Protein AF-A0A1E3NKL5-F1 (afdb_monomer_lite)

Foldseek 3Di:
DDDDDDDPPPLDDPPVLVVLLVVLLVVQLFDDDLDDPPDDPVNLVSLVVSLVSLLVSLVVCLVRDDLPDDDLSRLVSLLLLCADPLASGSSYDPNSNVSSVVVCVSQVVDVVSLVVSLVSLLVVLVVLVVLCVVLVPDFCADLLLAGDPPDDPPPPPCPPPNVVSNLVSLSSSCSRCVSNLSSLLCCLPRHDCNVSNSRNRRVLLSQLQHPDLSSVLSSLLSLLSNLVVCVPPHDLCPDPCQVRVCLVSLVVSLVVLLVCAVVNHPLVVNLSRNVSSLSSNLSSLVRHPPDPVVSLVSLVCCCPVGLLVRLLVCLVRLSNNLSSLVSVQVSLVSCVLSNLVVLVVLLVSLLVSLPDLCCLVRVSSLLSSLVSNLVNLVSDDLVVLLVCLVSLVVSLVNSVVSNPPDPDDRDVSSVVSSVSSNVSNVD

Radius of gyration: 25.73 Å; chains: 1; bounding box: 87×55×67 Å

pLDDT: mean 86.47, std 14.88, range [27.3, 98.19]

InterPro domains:
  IPR016024 Armadillo-type fold [SSF48371] (191-383)
  IPR018870 Tti2 family [PF10521] (87-359)

Structure (mmCIF, N/CA/C/O backbone):
data_AF-A0A1E3NKL5-F1
#
_entry.id   AF-A0A1E3NKL5-F1
#
loop_
_atom_site.group_PDB
_atom_site.id
_atom_site.type_symbol
_atom_site.label_atom_id
_atom_site.label_alt_id
_atom_site.label_comp_id
_atom_site.label_asym_id
_atom_site.label_entity_id
_atom_site.label_seq_id
_atom_site.pdbx_PDB_ins_code
_atom_site.Cartn_x
_atom_site.Cartn_y
_atom_site.Cartn_z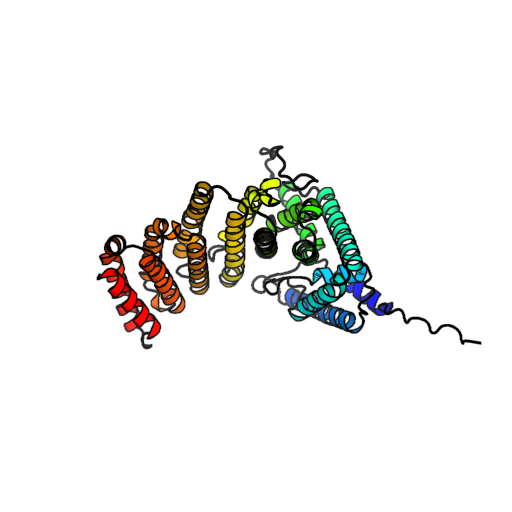
_atom_site.occupancy
_atom_site.B_iso_or_equiv
_atom_site.auth_seq_id
_atom_site.auth_comp_id
_atom_site.auth_asym_id
_atom_site.auth_atom_id
_atom_site.pdbx_PDB_model_num
ATOM 1 N N . MET A 1 1 ? -63.547 2.465 19.578 1.00 34.31 1 MET A N 1
ATOM 2 C CA . MET A 1 1 ? -62.539 1.798 20.428 1.00 34.31 1 MET A CA 1
ATOM 3 C C . MET A 1 1 ? -61.490 1.161 19.529 1.00 34.31 1 MET A C 1
ATOM 5 O O . MET A 1 1 ? -61.801 0.141 18.927 1.00 34.31 1 MET A O 1
ATOM 9 N N . PRO A 1 2 ? -60.297 1.754 19.375 1.00 32.22 2 PRO A N 1
ATOM 10 C CA . PRO A 1 2 ? -59.12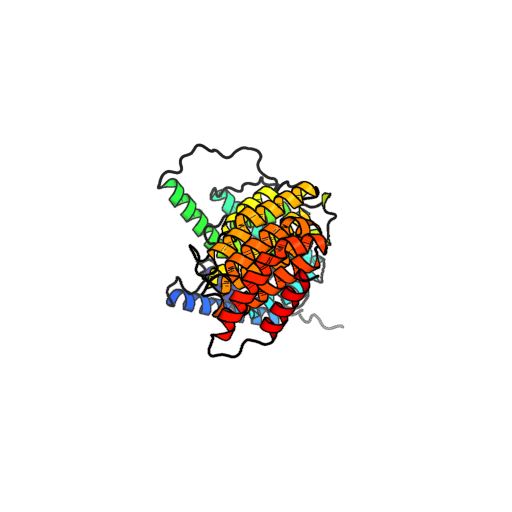6 1.044 18.881 1.00 32.22 2 PRO A CA 1
ATOM 11 C C . PRO A 1 2 ? -58.305 0.506 20.066 1.00 32.22 2 PRO A C 1
ATOM 13 O O . PRO A 1 2 ? -58.188 1.164 21.100 1.00 32.22 2 PRO A O 1
ATOM 16 N N . LEU A 1 3 ? -57.796 -0.717 19.926 1.00 34.09 3 LEU A N 1
ATOM 17 C CA . LEU A 1 3 ? -56.963 -1.403 20.917 1.00 34.09 3 LEU A CA 1
ATOM 18 C C . LEU A 1 3 ? -55.583 -0.724 21.075 1.00 34.09 3 LEU A C 1
ATOM 20 O O . LEU A 1 3 ? -55.082 -0.140 20.112 1.00 34.09 3 LEU A O 1
ATOM 24 N N . PRO A 1 4 ? -54.965 -0.800 22.269 1.00 41.44 4 PRO A N 1
ATOM 25 C CA . PRO A 1 4 ? -53.710 -0.131 22.584 1.00 41.44 4 PRO A CA 1
ATOM 26 C C . PRO A 1 4 ? -52.478 -0.936 22.138 1.00 41.44 4 PRO A C 1
ATOM 28 O O . PRO A 1 4 ? -52.438 -2.154 22.271 1.00 41.44 4 PRO A O 1
ATOM 31 N N . GLY A 1 5 ? -51.477 -0.193 21.655 1.00 43.31 5 GLY A N 1
ATOM 32 C CA . GLY A 1 5 ? -50.036 -0.473 21.686 1.00 43.31 5 GLY A CA 1
ATOM 33 C C . GLY A 1 5 ? -49.568 -1.928 21.665 1.00 43.31 5 GLY A C 1
ATOM 34 O O . GLY A 1 5 ? -49.388 -2.537 22.715 1.00 43.31 5 GLY A O 1
ATOM 35 N N . ALA A 1 6 ? -49.197 -2.415 20.480 1.00 27.30 6 ALA A N 1
ATOM 36 C CA . ALA A 1 6 ? -48.110 -3.382 20.392 1.00 27.30 6 ALA A CA 1
ATOM 37 C C . ALA A 1 6 ? -46.785 -2.615 20.589 1.00 27.30 6 ALA A C 1
ATOM 39 O O . ALA A 1 6 ? -46.582 -1.598 19.917 1.00 27.30 6 ALA A O 1
ATOM 40 N N . PRO A 1 7 ? -45.898 -3.032 21.507 1.00 33.16 7 PRO A N 1
ATOM 41 C CA . PRO A 1 7 ? -44.597 -2.404 21.641 1.00 33.16 7 PRO A CA 1
ATOM 42 C C . PRO A 1 7 ? -43.797 -2.690 20.367 1.00 33.16 7 PRO A C 1
ATOM 44 O O . PRO A 1 7 ? -43.664 -3.841 19.954 1.00 33.16 7 PRO A O 1
ATOM 47 N N . LEU A 1 8 ? -43.269 -1.635 19.745 1.00 32.16 8 LEU A N 1
ATOM 48 C CA . LEU A 1 8 ? -42.133 -1.741 18.834 1.00 32.16 8 LEU A CA 1
ATOM 49 C C . LEU A 1 8 ? -41.058 -2.544 19.573 1.00 32.16 8 LEU A C 1
ATOM 51 O O . LEU A 1 8 ? -40.498 -2.056 20.556 1.00 32.16 8 LEU A O 1
ATOM 55 N N . HIS A 1 9 ? -40.841 -3.795 19.169 1.00 33.06 9 HIS A N 1
ATOM 56 C CA . HIS A 1 9 ? -39.757 -4.606 19.701 1.00 33.06 9 HIS A CA 1
ATOM 57 C C . HIS A 1 9 ? -38.455 -3.846 19.447 1.00 33.06 9 HIS A C 1
ATOM 59 O O . HIS A 1 9 ? -38.038 -3.686 18.305 1.00 33.06 9 HIS A O 1
ATOM 65 N N . MET A 1 10 ? -37.848 -3.331 20.518 1.00 35.06 10 MET A N 1
ATOM 66 C CA . MET A 1 10 ? -36.487 -2.820 20.477 1.00 35.06 10 MET A CA 1
ATOM 67 C C . MET A 1 10 ? -35.569 -3.979 20.089 1.00 35.06 10 MET A C 1
ATOM 69 O O . MET A 1 10 ? -35.350 -4.897 20.879 1.00 35.06 10 MET A O 1
ATOM 73 N N . THR A 1 11 ? -35.026 -3.929 18.881 1.00 43.75 11 THR A N 1
ATOM 74 C CA . THR A 1 11 ? -33.899 -4.734 18.395 1.00 43.75 11 THR A CA 1
ATOM 75 C C . THR A 1 11 ? -32.608 -4.241 19.052 1.00 43.75 11 THR A C 1
ATOM 77 O O . THR A 1 11 ? -31.699 -3.702 18.433 1.00 43.75 11 THR A O 1
ATOM 80 N N . THR A 1 12 ? -32.542 -4.367 20.374 1.00 56.66 12 THR A N 1
ATOM 81 C CA . THR A 1 12 ? -31.313 -4.201 21.150 1.00 56.66 12 THR A CA 1
ATOM 82 C C . THR A 1 12 ? -30.716 -5.576 21.395 1.00 56.66 12 THR A C 1
ATOM 84 O O . THR A 1 12 ? -31.446 -6.482 21.802 1.00 56.66 12 THR A O 1
ATOM 87 N N . LEU A 1 13 ? -29.401 -5.722 21.188 1.00 64.12 13 LEU A N 1
ATOM 88 C CA . LEU A 1 13 ? -28.647 -6.864 21.715 1.00 64.12 13 LEU A CA 1
ATOM 89 C C . LEU A 1 13 ? -29.083 -7.117 23.163 1.00 64.12 13 LEU A C 1
ATOM 91 O O . LEU A 1 13 ? -29.220 -6.171 23.948 1.00 64.12 13 LEU A O 1
ATOM 95 N N . ASN A 1 14 ? -29.330 -8.376 23.512 1.00 73.38 14 ASN A N 1
ATOM 96 C CA . ASN A 1 14 ? -29.696 -8.709 24.882 1.00 73.38 14 ASN A CA 1
ATOM 97 C C . ASN A 1 14 ? -28.509 -8.433 25.833 1.00 73.38 14 ASN A C 1
ATOM 99 O O . ASN A 1 14 ? -27.366 -8.265 25.403 1.00 73.38 14 ASN A O 1
ATOM 103 N N . GLN A 1 15 ? -28.768 -8.372 27.143 1.00 72.06 15 GLN A N 1
ATOM 104 C CA . GLN A 1 15 ? -27.726 -8.046 28.127 1.00 72.06 15 GLN A CA 1
ATOM 105 C C . GLN A 1 15 ? -26.529 -9.010 28.061 1.00 72.06 15 GLN A C 1
ATOM 107 O O . GLN A 1 15 ? -25.392 -8.576 28.200 1.00 72.06 15 GLN A O 1
ATOM 112 N N . VAL A 1 16 ? -26.777 -10.291 27.772 1.00 70.31 16 VAL A N 1
ATOM 113 C CA . VAL A 1 16 ? -25.730 -11.315 27.637 1.00 70.31 16 VAL A CA 1
ATOM 114 C C . VAL A 1 16 ? -24.804 -10.996 26.461 1.00 70.31 16 VAL A C 1
ATOM 116 O O . VAL A 1 16 ? -23.589 -10.999 26.618 1.00 70.31 16 VAL A O 1
ATOM 119 N N . GLN A 1 17 ? -25.362 -10.624 25.310 1.00 75.38 17 GLN A N 1
ATOM 120 C CA . GLN A 1 17 ? -24.598 -10.226 24.127 1.00 75.38 17 GLN A CA 1
ATOM 121 C C . GLN A 1 17 ? -23.800 -8.936 24.358 1.00 75.38 17 GLN A C 1
ATOM 123 O O . GLN A 1 17 ? -22.693 -8.787 23.845 1.00 75.38 17 GLN A O 1
ATOM 128 N N . LEU A 1 18 ? -24.335 -7.997 25.144 1.00 76.44 18 LEU A N 1
ATOM 129 C CA . LEU A 1 18 ? -23.612 -6.782 25.528 1.00 76.44 18 LEU A CA 1
ATOM 130 C C . LEU A 1 18 ? -22.433 -7.081 26.465 1.00 76.44 18 LEU A C 1
ATOM 132 O O . LEU A 1 18 ? -21.376 -6.461 26.327 1.00 76.44 18 LEU A O 1
ATOM 136 N N . ASP A 1 19 ? -22.595 -8.028 27.388 1.00 81.88 19 ASP A N 1
ATOM 137 C CA . ASP A 1 19 ? -21.530 -8.462 28.295 1.00 81.88 19 ASP A CA 1
ATOM 138 C C . ASP A 1 19 ? -20.430 -9.229 27.535 1.00 81.88 19 ASP A C 1
ATOM 140 O O . ASP A 1 19 ? -19.239 -8.995 27.761 1.00 81.88 19 ASP A O 1
ATOM 144 N N . GLU A 1 20 ? -20.814 -10.081 26.578 1.00 83.94 20 GLU A N 1
ATOM 145 C CA . GLU A 1 20 ? -19.894 -10.773 25.665 1.00 83.94 20 GLU A CA 1
ATOM 146 C C . GLU A 1 20 ? -19.102 -9.791 24.795 1.00 83.94 20 GLU A C 1
ATOM 148 O O . GLU A 1 20 ? -17.875 -9.898 24.700 1.00 83.94 20 GLU A O 1
ATOM 153 N N . LEU A 1 21 ? -19.778 -8.793 24.219 1.00 86.00 21 LEU A N 1
ATOM 154 C CA . LEU A 1 21 ? -19.141 -7.729 23.445 1.00 86.00 21 LEU A CA 1
ATOM 155 C C . LEU A 1 21 ? -18.124 -6.971 24.301 1.00 86.00 21 LEU A C 1
ATOM 157 O O . LEU A 1 21 ? -16.987 -6.778 23.875 1.00 86.00 21 LEU A O 1
ATOM 161 N N . HIS A 1 22 ? -18.482 -6.605 25.533 1.00 86.62 22 HIS A N 1
ATOM 162 C CA . HIS A 1 22 ? -17.571 -5.891 26.427 1.00 86.62 22 HIS A CA 1
ATOM 163 C C . HIS A 1 22 ? -16.350 -6.733 26.839 1.00 86.62 22 HIS A C 1
ATOM 165 O O . HIS A 1 22 ? -15.235 -6.215 26.962 1.00 86.62 22 HIS A O 1
ATOM 171 N N . LEU A 1 23 ? -16.531 -8.040 27.046 1.00 88.44 23 LEU A N 1
ATOM 172 C CA . LEU A 1 23 ? -15.420 -8.950 27.312 1.00 88.44 23 LEU A CA 1
ATOM 173 C C . LEU A 1 23 ? -14.482 -9.043 26.103 1.00 88.44 23 LEU A C 1
ATOM 175 O O . LEU A 1 23 ? -13.261 -8.998 26.266 1.00 88.44 23 LEU A O 1
ATOM 179 N N . LEU A 1 24 ? -15.038 -9.146 24.896 1.00 89.62 24 LEU A N 1
ATOM 180 C CA . LEU A 1 24 ? -14.256 -9.221 23.669 1.00 89.62 24 LEU A CA 1
ATOM 181 C C . LEU A 1 24 ? -13.516 -7.907 23.383 1.00 89.62 24 LEU A C 1
ATOM 183 O O . LEU A 1 24 ? -12.347 -7.937 23.003 1.00 89.62 24 LEU A O 1
ATOM 187 N N . GLU A 1 25 ? -14.134 -6.755 23.650 1.00 88.81 25 GLU A N 1
ATOM 188 C CA . GLU A 1 25 ? -13.478 -5.449 23.538 1.00 88.81 25 GLU A CA 1
ATOM 189 C C . GLU A 1 25 ? -12.196 -5.367 24.368 1.00 88.81 25 GLU A C 1
ATOM 191 O O . GLU A 1 25 ? -11.212 -4.802 23.892 1.00 88.81 25 GLU A O 1
ATOM 196 N N . LYS A 1 26 ? -12.191 -5.955 25.572 1.00 90.38 26 LYS A N 1
ATOM 197 C CA . LYS A 1 26 ? -10.994 -6.043 26.423 1.00 90.38 26 LYS A CA 1
ATOM 198 C C . LYS A 1 26 ? -9.940 -6.979 25.843 1.00 90.38 26 LYS A C 1
ATOM 200 O O . LYS A 1 26 ? -8.760 -6.676 25.943 1.00 90.38 26 LYS A O 1
ATOM 205 N N . LYS A 1 27 ? -10.345 -8.091 25.220 1.00 92.31 27 LYS A N 1
ATOM 206 C CA . LYS A 1 27 ? -9.414 -9.026 24.560 1.00 92.31 27 LYS A CA 1
ATOM 207 C C . LYS A 1 27 ? -8.756 -8.430 23.314 1.00 92.31 27 LYS A C 1
ATOM 209 O O . LYS A 1 27 ? -7.667 -8.858 22.947 1.00 92.31 27 LYS A O 1
ATOM 214 N N . LEU A 1 28 ? -9.413 -7.470 22.662 1.00 92.62 28 LEU A N 1
ATOM 215 C CA . LEU A 1 28 ? -8.879 -6.773 21.491 1.00 92.62 28 LEU A CA 1
ATOM 216 C C . LEU A 1 28 ? -7.734 -5.801 21.839 1.00 92.62 28 LEU A C 1
ATOM 218 O O . LEU A 1 28 ? -6.898 -5.535 20.977 1.00 92.62 28 LEU A O 1
ATOM 222 N N . VAL A 1 29 ? -7.669 -5.327 23.088 1.00 92.25 29 VAL A N 1
ATOM 223 C CA . VAL A 1 29 ? -6.565 -4.522 23.638 1.00 92.25 29 VAL A CA 1
ATOM 224 C C . VAL A 1 29 ? -5.428 -5.468 24.025 1.00 92.25 29 VAL A C 1
ATOM 226 O O . VAL A 1 29 ? -5.411 -6.035 25.119 1.00 92.25 29 VAL A O 1
ATOM 229 N N . ARG A 1 30 ? -4.498 -5.704 23.097 1.00 91.88 30 ARG A N 1
ATOM 230 C CA . ARG A 1 30 ? -3.379 -6.634 23.291 1.00 91.88 30 ARG A CA 1
ATOM 231 C C . ARG A 1 30 ? -2.257 -6.398 22.290 1.00 91.88 30 ARG A C 1
ATOM 233 O O . ARG A 1 30 ? -2.424 -5.716 21.282 1.00 91.88 30 ARG A O 1
ATOM 240 N N . LYS A 1 31 ? -1.129 -7.067 22.532 1.00 89.56 31 LYS A N 1
ATOM 241 C CA . LYS A 1 31 ? -0.091 -7.236 21.517 1.00 89.56 31 LYS A CA 1
ATOM 242 C C . LYS A 1 31 ? -0.584 -8.192 20.432 1.00 89.56 31 LYS A C 1
ATOM 244 O O . LYS A 1 31 ? -0.838 -9.374 20.690 1.00 89.56 31 LYS A O 1
ATOM 249 N N . TRP A 1 32 ? -0.739 -7.640 19.239 1.00 90.19 32 TRP A N 1
ATOM 250 C CA . TRP A 1 32 ? -1.090 -8.358 18.025 1.00 90.19 32 TRP A CA 1
ATOM 251 C C . TRP A 1 32 ? 0.172 -8.708 17.244 1.00 90.19 32 TRP A C 1
ATOM 253 O O . TRP A 1 32 ? 1.093 -7.901 17.156 1.00 90.19 32 TRP A O 1
ATOM 263 N N . VAL A 1 33 ? 0.193 -9.916 16.692 1.00 88.25 33 VAL A N 1
ATOM 264 C CA . VAL A 1 33 ? 1.287 -10.446 15.883 1.00 88.25 33 VAL A CA 1
ATOM 265 C C . VAL A 1 33 ? 0.787 -10.483 14.453 1.00 88.25 33 VAL A C 1
ATOM 267 O O . VAL A 1 33 ? -0.241 -11.092 14.174 1.00 88.25 33 VAL A O 1
ATOM 270 N N . PHE A 1 34 ? 1.484 -9.792 13.560 1.00 86.62 34 PHE A N 1
ATOM 271 C CA . PHE A 1 34 ? 1.074 -9.689 12.161 1.00 86.62 34 PHE A CA 1
ATOM 272 C C . PHE A 1 34 ? 1.649 -10.805 11.289 1.00 86.62 34 PHE A C 1
ATOM 274 O O . PHE A 1 34 ? 1.212 -10.956 10.152 1.00 86.62 34 PHE A O 1
ATOM 281 N N . TRP A 1 35 ? 2.630 -11.567 11.783 1.00 81.62 35 TRP A N 1
ATOM 282 C CA . TRP A 1 35 ? 3.323 -12.559 10.971 1.00 81.62 35 TRP A CA 1
ATOM 283 C C . TRP A 1 35 ? 3.735 -13.791 11.761 1.00 81.62 35 TRP A C 1
ATOM 285 O O . TRP A 1 35 ? 4.264 -13.680 12.859 1.00 81.62 35 TRP A O 1
ATOM 295 N N . GLU A 1 36 ? 3.528 -14.962 11.170 1.00 69.62 36 GLU A N 1
ATOM 296 C CA . GLU A 1 36 ? 3.628 -16.243 11.874 1.00 69.62 36 GLU A CA 1
ATOM 297 C C . GLU A 1 36 ? 5.074 -16.711 12.114 1.00 69.62 36 GLU A C 1
ATOM 299 O O . GLU A 1 36 ? 5.328 -17.456 13.053 1.00 69.62 36 GLU A O 1
ATOM 304 N N . GLU A 1 37 ? 6.035 -16.278 11.290 1.00 64.56 37 GLU A N 1
ATOM 305 C CA . GLU A 1 37 ? 7.406 -16.824 11.297 1.00 64.56 37 GLU A CA 1
ATOM 306 C C . GLU A 1 37 ? 8.260 -16.417 12.515 1.00 64.56 37 GLU A C 1
ATOM 308 O O . GLU A 1 37 ? 9.301 -17.027 12.755 1.00 64.56 37 GLU A O 1
ATOM 313 N N . GLU A 1 38 ? 7.858 -15.399 13.280 1.00 56.31 38 GLU A N 1
ATOM 314 C CA . GLU A 1 38 ? 8.673 -14.833 14.370 1.00 56.31 38 GLU A CA 1
ATOM 315 C C . GLU A 1 38 ? 8.205 -15.228 15.780 1.00 56.31 38 GLU A C 1
ATOM 317 O O . GLU A 1 38 ? 8.933 -14.979 16.742 1.00 56.31 38 GLU A O 1
ATOM 322 N N . ASP A 1 39 ? 7.039 -15.867 15.920 1.00 61.91 39 ASP A N 1
ATOM 323 C CA . ASP A 1 39 ? 6.330 -15.925 17.199 1.00 61.91 39 ASP A CA 1
ATOM 324 C C . ASP A 1 39 ? 5.921 -17.332 17.660 1.00 61.91 39 ASP A C 1
ATOM 326 O O . ASP A 1 39 ? 5.808 -18.295 16.902 1.00 61.91 39 ASP A O 1
ATOM 330 N N . ASP A 1 40 ? 5.704 -17.438 18.971 1.00 73.44 40 ASP A N 1
ATOM 331 C CA . ASP A 1 40 ? 5.286 -18.656 19.660 1.00 73.44 40 ASP A CA 1
ATOM 332 C C . ASP A 1 40 ? 3.922 -19.138 19.124 1.00 73.44 40 ASP A C 1
ATOM 334 O O . ASP A 1 40 ? 2.928 -18.405 19.152 1.00 73.44 40 ASP A O 1
ATOM 338 N N . ILE A 1 41 ? 3.861 -20.397 18.670 1.00 80.00 41 ILE A N 1
ATOM 339 C CA . ILE A 1 41 ? 2.650 -21.074 18.164 1.00 80.00 41 ILE A CA 1
ATOM 340 C C . ILE A 1 41 ? 1.454 -20.873 19.111 1.00 80.00 41 ILE A C 1
ATOM 342 O O . ILE A 1 41 ? 0.307 -20.786 18.665 1.00 80.00 41 ILE A O 1
ATOM 346 N N . THR A 1 42 ? 1.705 -20.767 20.418 1.00 84.12 42 THR A N 1
ATOM 347 C CA . THR A 1 42 ? 0.662 -20.521 21.420 1.00 84.12 42 THR A CA 1
ATOM 348 C C . THR A 1 42 ? 0.006 -19.142 21.288 1.00 84.12 42 THR A C 1
ATOM 350 O O . THR A 1 42 ? -1.217 -19.044 21.407 1.00 84.12 42 THR A O 1
ATOM 353 N N . VAL A 1 43 ? 0.770 -18.094 20.964 1.00 85.94 43 VAL A N 1
ATOM 354 C CA . VAL A 1 43 ? 0.259 -16.729 20.754 1.00 85.94 43 VAL A CA 1
ATOM 355 C C . VAL A 1 43 ? -0.629 -16.680 19.513 1.00 85.94 43 VAL A C 1
ATOM 357 O O . VAL A 1 43 ? -1.718 -16.105 19.550 1.00 85.94 43 VAL A O 1
ATOM 360 N N . ILE A 1 44 ? -0.203 -17.339 18.434 1.00 86.25 44 ILE A N 1
ATOM 361 C CA . ILE A 1 44 ? -0.969 -17.426 17.184 1.00 86.25 44 ILE A CA 1
ATOM 362 C C . ILE A 1 44 ? -2.279 -18.193 17.412 1.00 86.25 44 ILE A C 1
ATOM 364 O O . ILE A 1 44 ? -3.344 -17.769 16.958 1.00 86.25 44 ILE A O 1
ATOM 368 N N . ALA A 1 45 ? -2.237 -19.302 18.157 1.00 89.12 45 ALA A N 1
ATOM 369 C CA . ALA A 1 45 ? -3.434 -20.064 18.508 1.00 89.12 45 ALA A CA 1
ATOM 370 C C . ALA A 1 45 ? -4.435 -19.225 19.324 1.00 89.12 45 ALA A C 1
ATOM 372 O O . ALA A 1 45 ? -5.635 -19.256 19.043 1.00 89.12 45 ALA A O 1
ATOM 373 N N . GLU A 1 46 ? -3.952 -18.435 20.286 1.00 91.44 46 GLU A N 1
ATOM 374 C CA . GLU A 1 46 ? -4.793 -17.547 21.093 1.00 91.44 46 GLU A CA 1
ATOM 375 C C . GLU A 1 46 ? -5.439 -16.433 20.250 1.00 91.44 46 GLU A C 1
ATOM 377 O O . GLU A 1 46 ? -6.641 -16.182 20.359 1.00 91.44 46 GLU A O 1
ATOM 382 N N . GLN A 1 47 ? -4.672 -15.789 19.365 1.00 92.19 47 GLN A N 1
ATOM 383 C CA . GLN A 1 47 ? -5.184 -14.762 18.450 1.00 92.19 47 GLN A CA 1
ATOM 384 C C . GLN A 1 47 ? -6.229 -15.328 17.483 1.00 92.19 47 GLN A C 1
ATOM 386 O O . GLN A 1 47 ? -7.271 -14.708 17.260 1.00 92.19 47 GLN A O 1
ATOM 391 N N . ASN A 1 48 ? -5.996 -16.537 16.968 1.00 92.00 48 ASN A N 1
ATOM 392 C CA . ASN A 1 48 ? -6.949 -17.248 16.122 1.00 92.00 48 ASN A CA 1
ATOM 393 C C . ASN A 1 48 ? -8.267 -17.545 16.844 1.00 92.00 48 ASN A C 1
ATOM 395 O O . ASN A 1 48 ? -9.333 -17.434 16.238 1.00 92.00 48 ASN A O 1
ATOM 399 N N . GLU A 1 49 ? -8.208 -17.904 18.124 1.00 93.94 49 GLU A N 1
ATOM 400 C CA . GLU A 1 49 ? -9.401 -18.140 18.935 1.00 93.94 49 GLU A CA 1
ATOM 401 C C . GLU A 1 49 ? -10.186 -16.845 19.183 1.00 93.94 49 GLU A C 1
ATOM 403 O O . GLU A 1 49 ? -11.405 -16.813 19.018 1.00 93.94 49 GLU A O 1
ATOM 408 N N . ILE A 1 50 ? -9.497 -15.740 19.479 1.00 93.81 50 ILE A N 1
ATOM 409 C CA . ILE A 1 50 ? -10.141 -14.423 19.607 1.00 93.81 50 ILE A CA 1
ATOM 410 C C . ILE A 1 50 ? -10.797 -14.013 18.291 1.00 93.81 50 ILE A C 1
ATOM 412 O O . ILE A 1 50 ? -11.945 -13.575 18.296 1.00 93.81 50 ILE A O 1
ATOM 416 N N . ARG A 1 51 ? -10.117 -14.203 17.158 1.00 94.25 51 ARG A N 1
ATOM 417 C CA . ARG A 1 51 ? -10.670 -13.898 15.835 1.00 94.25 51 ARG A CA 1
ATOM 418 C C . ARG A 1 51 ? -11.952 -14.686 15.550 1.00 94.25 51 ARG A C 1
ATOM 420 O O . ARG A 1 51 ? -12.914 -14.108 15.056 1.00 94.25 51 ARG A O 1
ATOM 427 N N . LYS A 1 52 ? -12.013 -15.970 15.918 1.00 94.50 52 LYS A N 1
ATOM 428 C CA . LYS A 1 52 ? -13.245 -16.775 15.801 1.00 94.50 52 LYS A CA 1
ATOM 429 C C . LYS A 1 52 ? -14.376 -16.244 16.686 1.00 94.50 52 LYS A C 1
ATOM 431 O O . LYS A 1 52 ? -15.528 -16.230 16.258 1.00 94.50 52 LYS A O 1
ATOM 436 N N . GLN A 1 53 ? -14.057 -15.795 17.900 1.00 93.88 53 GLN A N 1
ATOM 437 C CA . GLN A 1 53 ? -15.033 -15.165 18.797 1.00 93.88 53 GLN A CA 1
ATOM 438 C C . GLN A 1 53 ? -15.557 -13.848 18.208 1.00 93.88 53 GLN A C 1
ATOM 440 O O . GLN A 1 53 ? -16.767 -13.620 18.227 1.00 93.88 53 GLN A O 1
ATOM 445 N N . CYS A 1 54 ? -14.678 -13.027 17.619 1.00 93.62 54 CYS A N 1
ATOM 446 C CA . CYS A 1 54 ? -15.066 -11.834 16.864 1.00 93.62 54 CYS A CA 1
ATOM 447 C C . CYS A 1 54 ? -16.016 -12.187 15.717 1.00 93.62 54 CYS A C 1
ATOM 449 O O . CYS A 1 54 ? -17.091 -11.603 15.637 1.00 93.62 54 CYS A O 1
ATOM 451 N N . ASP A 1 55 ? -15.662 -13.169 14.881 1.00 94.19 55 ASP A N 1
ATOM 452 C CA . ASP A 1 55 ? -16.488 -13.591 13.744 1.00 94.19 55 ASP A CA 1
ATOM 453 C C . ASP A 1 55 ? -17.898 -14.008 14.184 1.00 94.19 55 ASP A C 1
ATOM 455 O O . ASP A 1 55 ? -18.879 -13.589 13.574 1.00 94.19 55 ASP A O 1
ATOM 459 N N . SER A 1 56 ? -18.002 -14.789 15.264 1.00 92.50 56 SER A N 1
ATOM 460 C CA . SER A 1 56 ? -19.288 -15.225 15.820 1.00 92.50 56 SER A CA 1
ATOM 461 C C . SER A 1 56 ? -20.144 -14.042 16.284 1.00 92.50 56 SER A C 1
ATOM 463 O O . SER A 1 56 ? -21.318 -13.946 15.931 1.00 92.50 56 SER A O 1
ATOM 465 N N . ILE A 1 57 ? -19.564 -13.101 17.036 1.00 90.88 57 ILE A N 1
ATOM 466 C CA . ILE A 1 57 ? -20.298 -11.929 17.538 1.00 90.88 57 ILE A CA 1
ATOM 467 C C . ILE A 1 57 ? -20.704 -11.004 16.387 1.00 90.88 57 ILE A C 1
ATOM 469 O O . ILE A 1 57 ? -21.837 -10.530 16.346 1.00 90.88 57 ILE A O 1
ATOM 473 N N . VAL A 1 58 ? -19.811 -10.771 15.425 1.00 92.19 58 VAL A N 1
ATOM 474 C CA . VAL A 1 58 ? -20.090 -9.946 14.245 1.00 92.19 58 VAL A CA 1
ATOM 475 C C . VAL A 1 58 ? -21.226 -10.551 13.403 1.00 92.19 58 VAL A C 1
ATOM 477 O O . VAL A 1 58 ? -22.084 -9.815 12.917 1.00 92.19 58 VAL A O 1
ATOM 480 N N . GLU A 1 59 ? -21.306 -11.880 13.283 1.00 92.00 59 GLU A N 1
ATOM 481 C CA . GLU A 1 59 ? -22.444 -12.560 12.646 1.00 92.00 59 GLU A CA 1
ATOM 482 C C . GLU A 1 59 ? -23.755 -12.400 13.406 1.00 92.00 59 GLU A C 1
ATOM 484 O O . GLU A 1 59 ? -24.787 -12.138 12.790 1.00 92.00 59 GLU A O 1
ATOM 489 N N . GLN A 1 60 ? -23.729 -12.559 14.730 1.00 88.19 60 GLN A N 1
ATOM 490 C CA . GLN A 1 60 ? -24.921 -12.347 15.551 1.00 88.19 60 GLN A CA 1
ATOM 491 C C . GLN A 1 60 ? -25.431 -10.914 15.400 1.00 88.19 60 GLN A C 1
ATOM 493 O O . GLN A 1 60 ? -26.630 -10.695 15.244 1.00 88.19 60 GLN A O 1
ATOM 498 N N . ILE A 1 61 ? -24.514 -9.945 15.387 1.00 86.44 61 ILE A N 1
ATOM 499 C CA . ILE A 1 61 ? -24.832 -8.543 15.136 1.00 86.44 61 ILE A CA 1
ATOM 500 C C . ILE A 1 61 ? -25.514 -8.399 13.766 1.00 86.44 61 ILE A C 1
ATOM 502 O O . ILE A 1 61 ? -26.612 -7.854 13.713 1.00 86.44 61 ILE A O 1
ATOM 506 N N . ASP A 1 62 ? -24.949 -8.940 12.679 1.00 87.69 62 ASP A N 1
ATOM 507 C CA . ASP A 1 62 ? -25.548 -8.857 11.329 1.00 87.69 62 ASP A CA 1
ATOM 508 C C . ASP A 1 62 ? -26.964 -9.441 11.243 1.00 87.69 62 ASP A C 1
ATOM 510 O O . ASP A 1 62 ? -27.793 -8.922 10.499 1.00 87.69 62 ASP A O 1
ATOM 514 N N . GLN A 1 63 ? -27.253 -10.494 12.013 1.00 84.38 63 GLN A N 1
ATOM 515 C CA . GLN A 1 63 ? -28.579 -11.119 12.064 1.00 84.38 63 GLN A CA 1
ATOM 516 C C . GLN A 1 63 ? -29.609 -10.292 12.846 1.00 84.38 63 GLN A C 1
ATOM 518 O O . GLN A 1 63 ? -30.807 -10.429 12.605 1.00 84.38 63 GLN A O 1
ATOM 523 N N . CYS A 1 64 ? -29.163 -9.458 13.788 1.00 76.00 64 CYS A N 1
ATOM 524 C CA . CYS A 1 64 ? -30.035 -8.725 14.707 1.00 76.00 64 CYS A CA 1
ATOM 525 C C . CYS A 1 64 ? -30.268 -7.256 14.329 1.00 76.00 64 CYS A C 1
ATOM 527 O O . CYS A 1 64 ? -31.096 -6.602 14.963 1.00 76.00 64 CYS A O 1
ATOM 529 N N . ILE A 1 65 ? -29.539 -6.704 13.356 1.00 72.06 65 ILE A N 1
ATOM 530 C CA . ILE A 1 65 ? -29.633 -5.274 13.042 1.00 72.06 65 ILE A CA 1
ATOM 531 C C . ILE A 1 65 ? -30.857 -4.961 12.188 1.00 72.06 65 ILE A C 1
ATOM 533 O O . ILE A 1 65 ? -3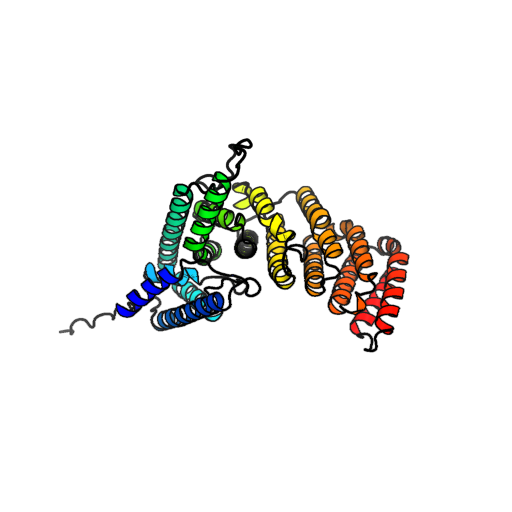0.937 -5.346 11.022 1.00 72.06 65 ILE A O 1
ATOM 537 N N . ASP A 1 66 ? -31.737 -4.130 12.744 1.00 65.38 66 ASP A N 1
ATOM 538 C CA . ASP A 1 66 ? -32.708 -3.361 11.975 1.00 65.38 66 ASP A CA 1
ATOM 539 C C . ASP A 1 66 ? -32.063 -2.091 11.403 1.00 65.38 66 ASP A C 1
ATOM 541 O O . ASP A 1 66 ? -31.311 -1.389 12.081 1.00 65.38 66 ASP A O 1
ATOM 545 N N . ASN A 1 67 ? -32.420 -1.749 10.160 1.00 60.00 67 ASN A N 1
ATOM 546 C CA . ASN A 1 67 ? -31.824 -0.652 9.379 1.00 60.00 67 ASN A CA 1
ATOM 547 C C . ASN A 1 67 ? -31.879 0.740 10.044 1.00 60.00 67 ASN A C 1
ATOM 549 O O . ASN A 1 67 ? -31.217 1.657 9.567 1.00 60.00 67 ASN A O 1
ATOM 553 N N . ASN A 1 68 ? -32.654 0.921 11.119 1.00 57.16 68 ASN A N 1
ATOM 554 C CA . ASN A 1 68 ? -32.977 2.243 11.649 1.00 57.16 68 ASN A CA 1
ATOM 555 C C . ASN A 1 68 ? -32.252 2.629 12.945 1.00 57.16 68 ASN A C 1
ATOM 557 O O . ASN A 1 68 ? -32.220 3.824 13.239 1.00 57.16 68 ASN A O 1
ATOM 561 N N . HIS A 1 69 ? -31.658 1.705 13.717 1.00 67.12 69 HIS A N 1
ATOM 562 C CA . HIS A 1 69 ? -31.043 2.031 15.017 1.00 67.12 69 HIS A CA 1
ATOM 563 C C . HIS A 1 69 ? -29.740 1.256 15.278 1.00 67.12 69 HIS A C 1
ATOM 565 O O . HIS A 1 69 ? -29.763 0.103 15.696 1.00 67.12 69 HIS A O 1
ATOM 571 N N . ALA A 1 70 ? -28.595 1.928 15.124 1.00 75.56 70 ALA A N 1
ATOM 572 C CA . ALA A 1 70 ? -27.302 1.441 15.605 1.00 75.56 70 ALA A CA 1
ATOM 573 C C . ALA A 1 70 ? -26.865 2.240 16.840 1.00 75.56 70 ALA A C 1
ATOM 575 O O . ALA A 1 70 ? -26.804 3.471 16.809 1.00 75.56 70 ALA A O 1
ATOM 576 N N . SER A 1 71 ? -26.582 1.545 17.943 1.00 86.19 71 SER A N 1
ATOM 577 C CA . SER A 1 71 ? -26.043 2.172 19.153 1.00 86.19 71 SER A CA 1
ATOM 578 C C . SER A 1 71 ? -24.571 2.552 18.965 1.00 86.19 71 SER A C 1
ATOM 580 O O . SER A 1 71 ? -23.863 1.939 18.166 1.00 86.19 71 SER A O 1
ATOM 582 N N . GLU A 1 72 ? -24.089 3.524 19.743 1.00 89.56 72 GLU A N 1
ATOM 583 C CA . GLU A 1 72 ? -22.674 3.923 19.758 1.00 89.56 72 GLU A CA 1
ATOM 584 C C . GLU A 1 72 ? -21.742 2.715 19.932 1.00 89.56 72 GLU A C 1
ATOM 586 O O . GLU A 1 72 ? -20.825 2.520 19.141 1.00 89.56 72 GLU A O 1
ATOM 591 N N . LYS A 1 73 ? -22.028 1.841 20.907 1.00 88.94 73 LYS A N 1
ATOM 592 C CA . LYS A 1 73 ? -21.224 0.637 21.174 1.00 88.94 73 LYS A CA 1
ATOM 593 C C . LYS A 1 73 ? -21.124 -0.285 19.958 1.00 88.94 73 LYS A C 1
ATOM 595 O O . LYS A 1 73 ? -20.042 -0.770 19.650 1.00 88.94 73 LYS A O 1
ATOM 600 N N . LEU A 1 74 ? -22.236 -0.505 19.254 1.00 89.69 74 LEU A N 1
ATOM 601 C CA . LEU A 1 74 ? -22.255 -1.327 18.043 1.00 89.69 74 LEU A CA 1
ATOM 602 C C . LEU A 1 74 ? -21.424 -0.695 16.927 1.00 89.69 74 LEU A C 1
ATOM 604 O O . LEU A 1 74 ? -20.615 -1.381 16.311 1.00 89.69 74 LEU A O 1
ATOM 608 N N . VAL A 1 75 ? -21.589 0.609 16.697 1.00 92.44 75 VAL A N 1
ATOM 609 C CA . VAL A 1 75 ? -20.821 1.350 15.686 1.00 92.44 75 VAL A CA 1
ATOM 610 C C . VAL A 1 75 ? -19.325 1.272 15.978 1.00 92.44 75 VAL A C 1
ATOM 612 O O . VAL A 1 75 ? -18.538 0.957 15.086 1.00 92.44 75 VAL A O 1
ATOM 615 N N . LEU A 1 76 ? -18.924 1.503 17.229 1.00 94.44 76 LEU A N 1
ATOM 616 C CA . LEU A 1 76 ? -17.522 1.446 17.630 1.00 94.44 76 LEU A CA 1
ATOM 617 C C . LEU A 1 76 ? -16.954 0.029 17.531 1.00 94.44 76 LEU A C 1
ATOM 619 O O . LEU A 1 76 ? -15.831 -0.132 17.061 1.00 94.44 76 LEU A O 1
ATOM 623 N N . PHE A 1 77 ? -17.708 -0.997 17.917 1.00 94.56 77 PHE A N 1
ATOM 624 C CA . PHE A 1 77 ? -17.256 -2.379 17.791 1.00 94.56 77 PHE A CA 1
ATOM 625 C C . PHE A 1 77 ? -17.092 -2.788 16.321 1.00 94.56 77 PHE A C 1
ATOM 627 O O . PHE A 1 77 ? -16.023 -3.250 15.925 1.00 94.56 77 PHE A O 1
ATOM 634 N N . MET A 1 78 ? -18.107 -2.537 15.488 1.00 94.69 78 MET A N 1
ATOM 635 C CA . MET A 1 78 ? -18.074 -2.857 14.057 1.00 94.69 78 MET A CA 1
ATOM 636 C C . MET A 1 78 ? -16.988 -2.072 13.314 1.00 94.69 78 MET A C 1
ATOM 638 O O . MET A 1 78 ? -16.341 -2.618 12.418 1.00 94.69 78 MET A O 1
ATOM 642 N N . GLY A 1 79 ? -16.727 -0.826 13.726 1.00 95.81 79 GLY A N 1
ATOM 643 C CA . GLY A 1 79 ? -15.671 0.027 13.178 1.00 95.81 79 GLY A CA 1
ATOM 644 C C . GLY A 1 79 ? -14.283 -0.615 13.207 1.00 95.81 79 GLY A C 1
ATOM 645 O O . GLY A 1 79 ? -13.536 -0.461 12.250 1.00 95.81 79 GLY A O 1
ATOM 646 N N . ARG A 1 80 ? -13.962 -1.432 14.220 1.00 96.00 80 ARG A N 1
ATOM 647 C CA . ARG A 1 80 ? -12.656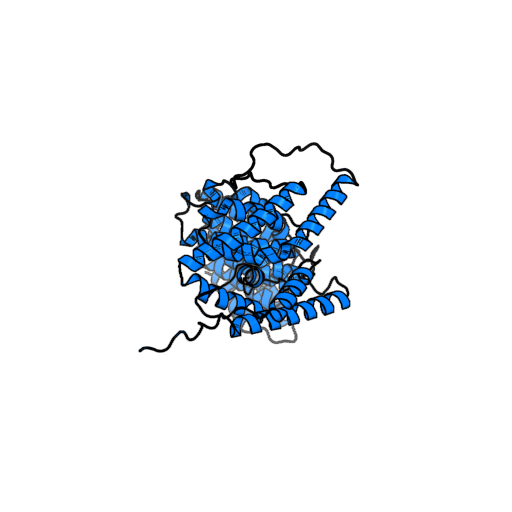 -2.120 14.336 1.00 96.00 80 ARG A CA 1
ATOM 648 C C . ARG A 1 80 ? -12.378 -3.125 13.216 1.00 96.00 80 ARG A C 1
ATOM 650 O O . ARG A 1 80 ? -11.223 -3.472 12.969 1.00 96.00 80 ARG A O 1
ATOM 657 N N . PHE A 1 81 ? -13.433 -3.615 12.570 1.00 96.75 81 PHE A N 1
ATOM 658 C CA . PHE A 1 81 ? -13.366 -4.596 11.486 1.00 96.75 81 PHE A CA 1
ATOM 659 C C . PHE A 1 81 ? -13.559 -3.957 10.104 1.00 96.75 81 PHE A C 1
ATOM 661 O O . PHE A 1 81 ? -13.476 -4.664 9.102 1.00 96.75 81 PHE A O 1
ATOM 668 N N . TYR A 1 82 ? -13.811 -2.645 10.042 1.00 97.06 82 TYR A N 1
ATOM 669 C CA . TYR A 1 82 ? -14.005 -1.905 8.798 1.00 97.06 82 TYR A CA 1
ATOM 670 C C . TYR A 1 82 ? -12.648 -1.575 8.164 1.00 97.06 82 TYR A C 1
ATOM 672 O O . TYR A 1 82 ? -12.084 -0.509 8.385 1.00 97.06 82 TYR A O 1
ATOM 680 N N . LEU A 1 83 ? -12.089 -2.539 7.438 1.00 96.06 83 LEU A N 1
ATOM 681 C CA . LEU A 1 83 ? -10.744 -2.494 6.864 1.00 96.06 83 LEU A CA 1
ATOM 682 C C . LEU A 1 83 ? -10.776 -2.988 5.417 1.00 96.06 83 LEU A C 1
ATOM 684 O O . LEU A 1 83 ? -11.646 -3.781 5.054 1.00 96.06 83 LEU A O 1
ATOM 688 N N . GLU A 1 84 ? -9.788 -2.590 4.615 1.00 91.75 84 GLU A N 1
ATOM 689 C CA . GLU A 1 84 ? -9.647 -3.087 3.246 1.00 91.75 84 GLU A CA 1
ATOM 690 C C . GLU A 1 84 ? -9.399 -4.602 3.200 1.00 91.75 84 GLU A C 1
ATOM 692 O O . GLU A 1 84 ? -8.791 -5.209 4.095 1.00 91.75 84 GLU A O 1
ATOM 697 N N . ASP A 1 85 ? -9.790 -5.224 2.088 1.00 90.69 85 ASP A N 1
ATOM 698 C CA . ASP A 1 85 ? -9.576 -6.655 1.859 1.00 90.69 85 ASP A CA 1
ATOM 699 C C . ASP A 1 85 ? -8.094 -7.035 1.965 1.00 90.69 85 ASP A C 1
ATOM 701 O O . ASP A 1 85 ? -7.766 -8.031 2.612 1.00 90.69 85 ASP A O 1
ATOM 705 N N . LYS A 1 86 ? -7.205 -6.172 1.449 1.00 91.62 86 LYS A N 1
ATOM 706 C CA . LYS A 1 86 ? -5.738 -6.316 1.497 1.00 91.62 86 LYS A CA 1
ATOM 707 C C . LYS A 1 86 ? -5.107 -6.076 2.880 1.00 91.62 86 LYS A C 1
ATOM 709 O O . LYS A 1 86 ? -3.893 -6.228 3.014 1.00 91.62 86 LYS A O 1
ATOM 714 N N . SER A 1 87 ? -5.882 -5.690 3.897 1.00 94.56 87 SER A N 1
ATOM 715 C CA . SER A 1 87 ? -5.392 -5.523 5.275 1.00 94.56 87 SER A CA 1
ATOM 716 C C . SER A 1 87 ? -4.950 -6.857 5.885 1.00 94.56 87 SER A C 1
ATOM 718 O O . SER A 1 87 ? -5.682 -7.849 5.804 1.00 94.56 87 SER A O 1
ATOM 720 N N . LEU A 1 88 ? -3.795 -6.860 6.551 1.00 93.88 88 LEU A N 1
ATOM 721 C CA . LEU A 1 88 ? -3.237 -8.012 7.270 1.00 93.88 88 LEU A CA 1
ATOM 722 C C . LEU A 1 88 ? -3.548 -7.983 8.775 1.00 93.88 88 LEU A C 1
ATOM 724 O O . LEU A 1 88 ? -2.931 -8.707 9.551 1.00 93.88 88 LEU A O 1
ATOM 728 N N . ALA A 1 89 ? -4.495 -7.145 9.205 1.00 93.94 89 ALA A N 1
ATOM 729 C CA . ALA A 1 89 ? -4.858 -7.010 10.608 1.00 93.94 89 ALA A CA 1
ATOM 730 C C . ALA A 1 89 ? -5.252 -8.372 11.238 1.00 93.94 89 ALA A C 1
ATOM 732 O O . ALA A 1 89 ? -6.240 -8.987 10.824 1.00 93.94 89 ALA A O 1
ATOM 733 N N . PRO A 1 90 ? -4.532 -8.845 12.271 1.00 93.06 90 PRO A N 1
ATOM 734 C CA . PRO A 1 90 ? -4.678 -10.214 12.778 1.00 93.06 90 PRO A CA 1
ATOM 735 C C . PRO A 1 90 ? -5.959 -10.448 13.591 1.00 93.06 90 PRO A C 1
ATOM 737 O O . PRO A 1 90 ? -6.390 -11.589 13.758 1.00 93.06 90 PRO A O 1
ATOM 740 N N . TRP A 1 91 ? -6.610 -9.385 14.074 1.00 93.75 91 TRP A N 1
ATOM 741 C CA . TRP A 1 91 ? -7.872 -9.485 14.821 1.00 93.75 91 TRP A CA 1
ATOM 742 C C . TRP A 1 91 ? -9.104 -9.673 13.936 1.00 93.75 91 TRP A C 1
ATOM 744 O O . TRP A 1 91 ? -10.201 -9.872 14.460 1.00 93.75 91 TRP A O 1
ATOM 754 N N . THR A 1 92 ? -8.954 -9.586 12.613 1.00 94.44 92 THR A N 1
ATOM 755 C CA . THR A 1 92 ? -10.067 -9.668 11.668 1.00 94.44 92 THR A CA 1
ATOM 756 C C . THR A 1 92 ? -9.891 -10.822 10.685 1.00 94.44 92 THR A C 1
ATOM 758 O O . THR A 1 92 ? -8.792 -11.315 10.430 1.00 94.44 92 THR A O 1
ATOM 761 N N . SER A 1 93 ? -11.009 -11.273 10.132 1.00 94.69 93 SER A N 1
ATOM 762 C CA . SER A 1 93 ? -11.079 -12.238 9.039 1.00 94.69 93 SER A CA 1
ATOM 763 C C . SER A 1 93 ? -11.770 -11.584 7.842 1.00 94.69 93 SER A C 1
ATOM 765 O O . SER A 1 93 ? -12.507 -10.609 7.998 1.00 94.69 93 SER A O 1
ATOM 767 N N . THR A 1 94 ? -11.618 -12.149 6.642 1.00 94.88 94 THR A N 1
ATOM 768 C CA . THR A 1 94 ? -12.382 -11.712 5.456 1.00 94.88 94 THR A CA 1
ATOM 769 C C . THR A 1 94 ? -13.889 -11.679 5.729 1.00 94.88 94 THR A C 1
ATOM 771 O O . THR A 1 94 ? -14.606 -10.809 5.245 1.00 94.88 94 THR A O 1
ATOM 774 N N . LYS A 1 95 ? -14.375 -12.601 6.564 1.00 94.31 95 LYS A N 1
ATOM 775 C CA . LYS A 1 95 ? -15.775 -12.680 6.972 1.00 94.31 95 LYS A CA 1
ATOM 776 C C . LYS A 1 95 ? -16.186 -11.481 7.830 1.00 94.31 95 LYS A C 1
ATOM 778 O O . LYS A 1 95 ? -17.144 -10.797 7.473 1.00 94.31 95 LYS A O 1
ATOM 783 N N . SER A 1 96 ? -15.447 -11.188 8.902 1.00 95.56 96 SER A N 1
ATOM 784 C CA . SER A 1 96 ? -15.710 -10.023 9.761 1.00 95.56 96 SER A CA 1
ATOM 785 C C . SER A 1 96 ? -15.610 -8.701 8.998 1.00 95.56 96 SER A C 1
ATOM 787 O O . SER A 1 96 ? -16.480 -7.844 9.165 1.00 95.56 96 SER A O 1
ATOM 789 N N . LYS A 1 97 ? -14.621 -8.556 8.101 1.00 96.62 97 LYS A N 1
ATOM 790 C CA . LYS A 1 97 ? -14.508 -7.385 7.212 1.00 96.62 97 LYS A CA 1
ATOM 791 C C . LYS A 1 97 ? -15.760 -7.214 6.357 1.00 96.62 97 LYS A C 1
ATOM 793 O O . LYS A 1 97 ? -16.394 -6.168 6.402 1.00 96.62 97 LYS A O 1
ATOM 798 N N . ASN A 1 98 ? -16.183 -8.264 5.650 1.00 95.38 98 ASN A N 1
ATOM 799 C CA . ASN A 1 98 ? -17.364 -8.218 4.784 1.00 95.38 98 ASN A CA 1
ATOM 800 C C . ASN A 1 98 ? -18.648 -7.883 5.546 1.00 95.38 98 ASN A C 1
ATOM 802 O O . ASN A 1 98 ? -19.506 -7.152 5.048 1.00 95.38 98 ASN A O 1
ATOM 806 N N . ILE A 1 99 ? -18.806 -8.420 6.755 1.00 95.00 99 ILE A N 1
ATOM 807 C CA . ILE A 1 99 ? -19.958 -8.104 7.596 1.00 95.00 99 ILE A CA 1
ATOM 808 C C . ILE A 1 99 ? -19.906 -6.641 8.050 1.00 95.00 99 ILE A C 1
ATOM 810 O O . ILE A 1 99 ? -20.907 -5.942 7.911 1.00 95.00 99 ILE A O 1
ATOM 814 N N . SER A 1 100 ? -18.753 -6.152 8.513 1.00 95.56 100 SER A N 1
ATOM 815 C CA . SER A 1 100 ? -18.584 -4.743 8.890 1.00 95.56 100 SER A CA 1
ATOM 816 C C . SER A 1 100 ? -18.814 -3.790 7.716 1.00 95.56 100 SER A C 1
ATOM 818 O O . SER A 1 100 ? -19.525 -2.791 7.839 1.00 95.56 100 SER A O 1
ATOM 820 N N . THR A 1 101 ? -18.328 -4.139 6.528 1.00 95.25 101 THR A N 1
ATOM 821 C CA . THR A 1 101 ? -18.567 -3.354 5.319 1.00 95.25 101 THR A CA 1
ATOM 822 C C . THR A 1 101 ? -20.053 -3.254 4.995 1.00 95.25 101 THR A C 1
ATOM 824 O O . THR A 1 101 ? -20.565 -2.154 4.776 1.00 95.25 101 THR A O 1
ATOM 827 N N . ARG A 1 102 ? -20.782 -4.376 5.040 1.00 92.44 102 ARG A N 1
ATOM 828 C CA . ARG A 1 102 ? -22.239 -4.383 4.835 1.00 92.44 102 ARG A CA 1
ATOM 829 C C . ARG A 1 102 ? -22.983 -3.618 5.931 1.00 92.44 102 ARG A C 1
ATOM 831 O O . ARG A 1 102 ? -23.927 -2.897 5.617 1.00 92.44 102 ARG A O 1
ATOM 838 N N . PHE A 1 103 ? -22.552 -3.740 7.186 1.00 92.31 103 PHE A N 1
ATOM 839 C CA . PHE A 1 103 ? -23.096 -2.994 8.322 1.00 92.31 103 PHE A CA 1
ATOM 840 C C . PHE A 1 103 ? -23.070 -1.489 8.052 1.00 92.31 103 PHE A C 1
ATOM 842 O O . PHE A 1 103 ? -24.115 -0.834 8.058 1.00 92.31 103 PHE A O 1
ATOM 849 N N . PHE A 1 104 ? -21.893 -0.949 7.728 1.00 92.88 104 PHE A N 1
ATOM 850 C CA . PHE A 1 104 ? -21.760 0.478 7.464 1.00 92.88 104 PHE A CA 1
ATOM 851 C C . PHE A 1 104 ? -22.459 0.896 6.176 1.00 92.88 104 PHE A C 1
ATOM 853 O O . PHE A 1 104 ? -23.076 1.952 6.175 1.00 92.88 104 PHE A O 1
ATOM 860 N N . GLN A 1 105 ? -22.452 0.079 5.116 1.00 91.38 105 GLN A N 1
ATOM 861 C CA . GLN A 1 105 ? -23.213 0.366 3.891 1.00 91.38 105 GLN A CA 1
ATOM 862 C C . GLN A 1 105 ? -24.715 0.543 4.155 1.00 91.38 105 GLN A C 1
ATOM 864 O O . GLN A 1 105 ? -25.325 1.434 3.568 1.00 91.38 105 GLN A O 1
ATOM 869 N N . ARG A 1 106 ? -25.307 -0.267 5.044 1.00 88.75 106 ARG A N 1
ATOM 870 C CA . ARG A 1 106 ? -26.724 -0.140 5.423 1.00 88.75 106 ARG A CA 1
ATOM 871 C C . ARG A 1 106 ? -26.978 1.115 6.256 1.00 88.75 106 ARG A C 1
ATOM 873 O O . ARG A 1 106 ? -27.901 1.862 5.959 1.00 88.75 106 ARG A O 1
ATOM 880 N N . ILE A 1 107 ? -26.152 1.363 7.271 1.00 86.44 107 ILE A N 1
ATOM 881 C CA . ILE A 1 107 ? -26.393 2.444 8.239 1.00 86.44 107 ILE A CA 1
ATOM 882 C C . ILE A 1 107 ? -26.106 3.825 7.649 1.00 86.44 107 ILE A C 1
ATOM 884 O O . ILE A 1 107 ? -26.861 4.762 7.890 1.00 86.44 107 ILE A O 1
ATOM 888 N N . VAL A 1 108 ? -25.049 3.972 6.844 1.00 88.94 108 VAL A N 1
ATOM 889 C CA . VAL A 1 108 ? -24.692 5.272 6.246 1.00 88.94 108 VAL A CA 1
ATOM 890 C C . VAL A 1 108 ? -25.566 5.653 5.048 1.00 88.94 108 VAL A C 1
ATOM 892 O O . VAL A 1 108 ? -25.373 6.731 4.486 1.00 88.94 108 VAL A O 1
ATOM 895 N N . ALA A 1 109 ? -26.511 4.792 4.652 1.00 88.00 109 ALA A N 1
ATOM 896 C CA . ALA A 1 109 ? -27.521 5.123 3.650 1.00 88.00 109 ALA A CA 1
ATOM 897 C C . ALA A 1 109 ? -28.491 6.211 4.153 1.00 88.00 109 ALA A C 1
ATOM 899 O O . ALA A 1 109 ? -28.978 7.010 3.354 1.00 88.00 109 ALA A O 1
ATOM 900 N N . ASP A 1 110 ? -28.734 6.280 5.466 1.00 88.12 110 ASP A N 1
ATOM 901 C CA . ASP A 1 110 ? -29.441 7.390 6.109 1.00 88.12 110 ASP A CA 1
ATOM 902 C C . ASP A 1 110 ? -28.434 8.482 6.512 1.00 88.12 110 ASP A C 1
ATOM 904 O O . ASP A 1 110 ? -27.508 8.246 7.292 1.00 88.12 110 ASP A O 1
ATOM 908 N N . ALA A 1 111 ? -28.629 9.702 6.005 1.00 88.19 111 ALA A N 1
ATOM 909 C CA . ALA A 1 111 ? -27.765 10.848 6.282 1.00 88.19 111 ALA A CA 1
ATOM 910 C C . ALA A 1 111 ? -27.680 11.200 7.781 1.00 88.19 111 ALA A C 1
ATOM 912 O O . ALA A 1 111 ? -26.597 11.527 8.267 1.00 88.19 111 ALA A O 1
ATOM 913 N N . ASN A 1 112 ? -28.781 11.076 8.528 1.00 88.69 112 ASN A N 1
ATOM 914 C CA . ASN A 1 112 ? -28.791 11.345 9.968 1.00 88.69 112 ASN A CA 1
ATOM 915 C C . ASN A 1 112 ? -27.986 10.287 10.730 1.00 88.69 112 ASN A C 1
ATOM 917 O O . ASN A 1 112 ? -27.287 10.599 11.695 1.00 88.69 112 ASN A O 1
ATOM 921 N N . MET A 1 113 ? -28.080 9.023 10.309 1.00 88.69 113 MET A N 1
ATOM 922 C CA . MET A 1 113 ? -27.304 7.943 10.921 1.00 88.69 113 MET A CA 1
ATOM 923 C C . MET A 1 113 ? -25.832 8.028 10.548 1.00 88.69 113 MET A C 1
ATOM 925 O O . MET A 1 113 ? -24.981 7.786 11.402 1.00 88.69 113 MET A O 1
ATOM 929 N N . LYS A 1 114 ? -25.518 8.444 9.318 1.00 91.25 114 LYS A N 1
ATOM 930 C CA . LYS A 1 114 ? -24.151 8.734 8.890 1.00 91.25 114 LYS A CA 1
ATOM 931 C C . LYS A 1 114 ? -23.497 9.791 9.782 1.00 91.25 114 LYS A C 1
ATOM 933 O O . LYS A 1 114 ? -22.398 9.553 10.273 1.00 91.25 114 LYS A O 1
ATOM 938 N N . GLU A 1 115 ? -24.173 10.914 10.030 1.00 92.31 115 GLU A N 1
ATOM 939 C CA . GLU A 1 115 ? -23.653 11.985 10.891 1.00 92.31 115 GLU A CA 1
ATOM 940 C C . GLU A 1 115 ? -23.455 11.516 12.341 1.00 92.31 115 GLU A C 1
ATOM 942 O O . GLU A 1 115 ? -22.425 11.799 12.953 1.00 92.31 115 GLU A O 1
ATOM 947 N N . LYS A 1 116 ? -24.389 10.721 12.880 1.00 92.12 116 LYS A N 1
ATOM 948 C CA . LYS A 1 116 ? -24.234 10.110 14.211 1.00 92.12 116 LYS A CA 1
ATOM 949 C C . LYS A 1 116 ? -23.046 9.149 14.280 1.00 92.12 116 LYS A C 1
ATOM 951 O O . LYS A 1 116 ? -22.270 9.220 15.228 1.00 92.12 116 LYS A O 1
ATOM 956 N N . CYS A 1 117 ? -22.886 8.275 13.284 1.00 93.25 117 CYS A N 1
ATOM 957 C CA . CYS A 1 117 ? -21.754 7.347 13.217 1.00 93.25 117 CYS A CA 1
ATOM 958 C C . CYS A 1 117 ? -20.425 8.096 13.132 1.00 93.25 117 CYS A C 1
ATOM 960 O O . CYS A 1 117 ? -19.480 7.742 13.833 1.00 93.25 117 CYS A O 1
ATOM 962 N N . GLU A 1 118 ? -20.367 9.145 12.307 1.00 95.31 118 GLU A N 1
ATOM 963 C CA . GLU A 1 118 ? -19.214 10.038 12.234 1.00 95.31 118 GLU A CA 1
ATOM 964 C C . GLU A 1 118 ? -18.904 10.642 13.607 1.00 95.31 118 GLU A C 1
ATOM 966 O O . GLU A 1 118 ? -17.761 10.552 14.041 1.00 95.31 118 GLU A O 1
ATOM 971 N N . SER A 1 119 ? -19.901 11.176 14.322 1.00 95.69 119 SER A N 1
ATOM 972 C CA . SER A 1 119 ? -19.701 11.739 15.665 1.00 95.69 119 SER A CA 1
ATOM 973 C C . SER A 1 119 ? -19.111 10.719 16.638 1.00 95.69 119 SER A C 1
ATOM 975 O O . SER A 1 119 ? -18.093 11.003 17.260 1.00 95.69 119 SER A O 1
ATOM 977 N N . PHE A 1 120 ? -19.691 9.516 16.732 1.00 96.19 120 PHE A N 1
ATOM 978 C CA . PHE A 1 120 ? -19.200 8.471 17.639 1.00 96.19 120 PHE A CA 1
ATOM 979 C C . PHE A 1 120 ? -17.742 8.099 17.353 1.00 96.19 120 PHE A C 1
ATOM 981 O O . PHE A 1 120 ? -16.926 7.965 18.266 1.00 96.19 120 PHE A O 1
ATOM 988 N N . ILE A 1 121 ? -17.396 7.958 16.074 1.00 96.88 121 ILE A N 1
ATOM 989 C CA . ILE A 1 121 ? -16.047 7.580 15.653 1.00 96.88 121 ILE A CA 1
ATOM 990 C C . ILE A 1 121 ? -15.053 8.729 15.868 1.00 96.88 121 ILE A C 1
ATOM 992 O O . ILE A 1 121 ? -13.931 8.496 16.324 1.00 96.88 121 ILE A O 1
ATOM 996 N N . VAL A 1 122 ? -15.458 9.970 15.590 1.00 96.88 122 VAL A N 1
ATOM 997 C CA . VAL A 1 122 ? -14.648 11.162 15.868 1.00 96.88 122 VAL A CA 1
ATOM 998 C C . VAL A 1 122 ? -14.377 11.296 17.364 1.00 96.88 122 VAL A C 1
ATOM 1000 O O . VAL A 1 122 ? -13.229 11.535 17.738 1.00 96.88 122 VAL A O 1
ATOM 1003 N N . ASP A 1 123 ? -15.381 11.101 18.218 1.00 96.62 123 ASP A N 1
ATOM 1004 C CA . ASP A 1 123 ? -15.221 11.164 19.674 1.00 96.62 123 ASP A CA 1
ATOM 1005 C C . ASP A 1 123 ? -14.262 10.077 20.171 1.00 96.62 123 ASP A C 1
ATOM 1007 O O . ASP A 1 123 ? -13.366 10.342 20.980 1.00 96.62 123 ASP A O 1
ATOM 1011 N N . LYS A 1 124 ? -14.370 8.863 19.620 1.00 96.12 124 LYS A N 1
ATOM 1012 C CA . LYS A 1 124 ? -13.453 7.764 19.925 1.00 96.12 124 LYS A CA 1
ATOM 1013 C C . LYS A 1 124 ? -12.005 8.094 19.547 1.00 96.12 124 LYS A C 1
ATOM 1015 O O . LYS A 1 124 ? -11.123 7.992 20.401 1.00 96.12 124 LYS A O 1
ATOM 1020 N N . ILE A 1 125 ? -11.758 8.545 18.316 1.00 95.44 125 ILE A N 1
ATOM 1021 C CA . ILE A 1 125 ? -10.410 8.923 17.860 1.00 95.44 125 ILE A CA 1
ATOM 1022 C C . ILE A 1 125 ? -9.890 10.139 18.633 1.00 95.44 125 ILE A C 1
ATOM 1024 O O . ILE A 1 125 ? -8.706 10.201 18.967 1.00 95.44 125 ILE A O 1
ATOM 1028 N N . HIS A 1 126 ? -10.755 11.099 18.967 1.00 94.62 126 HIS A N 1
ATOM 1029 C CA . HIS A 1 126 ? -10.374 12.236 19.795 1.00 94.62 126 HIS A CA 1
ATOM 1030 C C . HIS A 1 126 ? -9.829 11.779 21.151 1.00 94.62 126 HIS A C 1
ATOM 1032 O O . HIS A 1 126 ? -8.763 12.245 21.556 1.00 94.62 126 HIS A O 1
ATOM 1038 N N . ASN A 1 127 ? -10.509 10.841 21.813 1.00 94.19 127 ASN A N 1
ATOM 1039 C CA . ASN A 1 127 ? -10.058 10.280 23.086 1.00 94.19 127 ASN A CA 1
ATOM 1040 C C . ASN A 1 127 ? -8.701 9.574 22.944 1.00 94.19 127 ASN A C 1
ATOM 1042 O O . ASN A 1 127 ? -7.782 9.880 23.703 1.00 94.19 127 ASN A O 1
ATOM 1046 N N . THR A 1 128 ? -8.518 8.751 21.906 1.00 93.25 128 THR A N 1
ATOM 1047 C CA . THR A 1 128 ? -7.222 8.121 21.592 1.00 93.25 128 THR A CA 1
ATOM 1048 C C . THR A 1 128 ? -6.103 9.155 21.416 1.00 93.25 128 THR A C 1
ATOM 1050 O O . THR A 1 128 ? -5.002 8.998 21.946 1.00 93.25 128 THR A O 1
ATOM 1053 N N . LEU A 1 129 ? -6.370 10.266 20.724 1.00 91.25 129 LEU A N 1
ATOM 1054 C CA . LEU A 1 129 ? -5.386 11.337 20.539 1.00 91.25 129 LEU A CA 1
ATOM 1055 C C . LEU A 1 129 ? -5.078 12.103 21.838 1.00 91.25 129 LEU A C 1
ATOM 1057 O O . LEU A 1 129 ? -3.942 12.548 22.028 1.00 91.25 129 LEU A O 1
ATOM 1061 N N . GLN A 1 130 ? -6.047 12.260 22.746 1.00 90.06 130 GLN A N 1
ATOM 1062 C CA . GLN A 1 130 ? -5.793 12.837 24.073 1.00 90.06 130 GLN A CA 1
ATOM 1063 C C . GLN A 1 130 ? -4.922 11.915 24.925 1.00 90.06 130 GLN A C 1
ATOM 1065 O O . GLN A 1 130 ? -3.999 12.393 25.588 1.00 90.06 130 GLN A O 1
ATOM 1070 N N . GLU A 1 131 ? -5.155 10.604 24.864 1.00 89.25 131 GLU A N 1
ATOM 1071 C CA . GLU A 1 131 ? -4.324 9.607 25.539 1.00 89.25 131 GLU A CA 1
ATOM 1072 C C . GLU A 1 131 ? -2.887 9.642 25.003 1.00 89.25 131 GLU A C 1
ATOM 1074 O O . GLU A 1 131 ? -1.946 9.793 25.789 1.00 89.25 131 GLU A O 1
ATOM 1079 N N . MET A 1 132 ? -2.714 9.669 23.676 1.00 85.38 132 MET A N 1
ATOM 1080 C CA . MET A 1 132 ? -1.412 9.848 23.018 1.00 85.38 132 MET A CA 1
ATOM 1081 C C . MET A 1 132 ? -0.680 11.101 23.523 1.00 85.38 132 MET A C 1
ATOM 1083 O O . MET A 1 132 ? 0.495 11.055 23.908 1.00 85.38 132 MET A O 1
ATOM 1087 N N . LYS A 1 133 ? -1.392 12.234 23.578 1.00 84.88 133 LYS A N 1
ATOM 1088 C CA . LYS A 1 133 ? -0.851 13.510 24.059 1.00 84.88 133 LYS A CA 1
ATOM 1089 C C . LYS A 1 133 ? -0.470 13.439 25.538 1.00 84.88 133 LYS A C 1
ATOM 1091 O O . LYS A 1 133 ? 0.601 13.918 25.909 1.00 84.88 133 LYS A O 1
ATOM 1096 N N . SER A 1 134 ? -1.307 12.826 26.375 1.00 84.44 134 SER A N 1
ATOM 1097 C CA . SER A 1 134 ? -1.047 12.646 27.810 1.00 84.44 134 SER A CA 1
ATOM 1098 C C . SER A 1 134 ? 0.183 11.765 28.074 1.00 84.44 134 SER A C 1
ATOM 1100 O O . SER A 1 134 ? 0.962 12.029 28.993 1.00 84.44 134 SER A O 1
ATOM 1102 N N . ALA A 1 135 ? 0.434 10.783 27.203 1.00 79.19 135 ALA A N 1
ATOM 1103 C CA . ALA A 1 135 ? 1.608 9.920 27.253 1.00 79.19 135 ALA A CA 1
ATOM 1104 C C . ALA A 1 135 ? 2.913 10.632 26.834 1.00 79.19 135 ALA A C 1
ATOM 1106 O O . ALA A 1 135 ? 4.005 10.103 27.083 1.00 79.19 135 ALA A O 1
ATOM 1107 N N . ASN A 1 136 ? 2.815 11.858 26.298 1.00 74.69 136 ASN A N 1
ATOM 1108 C CA . ASN A 1 136 ? 3.884 12.628 25.653 1.00 74.69 136 ASN A CA 1
ATOM 1109 C C . ASN A 1 136 ? 4.461 11.942 24.405 1.00 74.69 136 ASN A C 1
ATOM 1111 O O . ASN A 1 136 ? 5.654 12.061 24.122 1.00 74.69 136 ASN A O 1
ATOM 1115 N N . LEU A 1 137 ? 3.618 11.232 23.654 1.00 73.75 137 LEU A N 1
ATOM 1116 C CA . LEU A 1 137 ? 3.971 10.741 22.326 1.00 73.75 137 LEU A CA 1
ATOM 1117 C C . LEU A 1 137 ? 3.822 11.924 21.350 1.00 73.75 137 LEU A C 1
ATOM 1119 O O . LEU A 1 137 ? 2.756 12.532 21.238 1.00 73.75 137 LEU A O 1
ATOM 1123 N N . SER A 1 138 ? 4.934 12.365 20.754 1.00 61.47 138 SER A N 1
ATOM 1124 C CA . SER A 1 138 ? 4.979 13.586 19.939 1.00 61.47 138 SER A CA 1
ATOM 1125 C C . SER A 1 138 ? 4.304 13.375 18.588 1.00 61.47 138 SER A C 1
ATOM 1127 O O . SER A 1 138 ? 4.738 12.524 17.827 1.00 61.47 138 SER A O 1
ATOM 1129 N N . SER A 1 139 ? 3.342 14.230 18.232 1.00 57.50 139 SER A N 1
ATOM 1130 C CA . SER A 1 139 ? 2.919 14.405 16.840 1.00 57.50 139 SER A CA 1
ATOM 1131 C C . SER A 1 139 ? 3.773 15.488 16.164 1.00 57.50 139 SER A C 1
ATOM 1133 O O . SER A 1 139 ? 3.919 16.592 16.702 1.00 57.50 139 SER A O 1
ATOM 1135 N N . GLU A 1 140 ? 4.298 15.237 14.961 1.00 61.75 140 GLU A N 1
ATOM 1136 C CA . GLU A 1 140 ? 4.997 16.254 14.141 1.00 61.75 140 GLU A CA 1
ATOM 1137 C C . GLU A 1 140 ? 4.067 17.390 13.656 1.00 61.75 140 GLU A C 1
ATOM 1139 O O . GLU A 1 140 ? 4.489 18.365 13.028 1.00 61.75 140 GLU A O 1
ATOM 1144 N N . VAL A 1 141 ? 2.781 17.294 13.993 1.00 54.62 141 VAL A N 1
ATOM 1145 C CA . VAL A 1 141 ? 1.696 18.178 13.567 1.00 54.62 141 VAL A CA 1
ATOM 1146 C C . VAL A 1 141 ? 1.036 18.875 14.755 1.00 54.62 141 VAL A C 1
ATOM 1148 O O . VAL A 1 141 ? 1.025 18.367 15.881 1.00 54.62 141 VAL A O 1
ATOM 1151 N N . ASN A 1 142 ? 0.526 20.085 14.533 1.00 59.44 142 ASN A N 1
ATOM 1152 C CA . ASN A 1 142 ? -0.228 20.846 15.524 1.00 59.44 142 ASN A CA 1
ATOM 1153 C C . ASN A 1 142 ? -1.658 20.290 15.677 1.00 59.44 142 ASN A C 1
ATOM 1155 O O . ASN A 1 142 ? -2.084 19.418 14.926 1.00 59.44 142 ASN A O 1
ATOM 1159 N N . SER A 1 143 ? -2.410 20.801 16.655 1.00 56.56 143 SER A N 1
ATOM 1160 C CA . SER A 1 143 ? -3.795 20.374 16.927 1.00 56.56 143 SER A CA 1
ATOM 1161 C C . SER A 1 143 ? -4.772 20.618 15.772 1.00 56.56 143 SER A C 1
ATOM 1163 O O . SER A 1 143 ? -5.881 20.097 15.801 1.00 56.56 143 SER A O 1
ATOM 1165 N N . SER A 1 144 ? -4.376 21.416 14.781 1.00 49.09 144 SER A N 1
ATOM 1166 C CA . SER A 1 144 ? -5.159 21.710 13.580 1.00 49.09 144 SER A CA 1
ATOM 1167 C C . SER A 1 144 ? -4.736 20.858 12.376 1.00 49.09 144 SER A C 1
ATOM 1169 O O . SER A 1 144 ? -5.251 21.071 11.287 1.00 49.09 144 SER A O 1
ATOM 1171 N N . GLY A 1 145 ? -3.796 19.919 12.542 1.00 55.75 145 GLY A N 1
ATOM 1172 C CA . GLY A 1 145 ? -3.327 19.051 11.459 1.00 55.75 145 GLY A CA 1
ATOM 1173 C C . GLY A 1 145 ? -2.344 19.715 10.483 1.00 55.75 145 GLY A C 1
ATOM 1174 O O . GLY A 1 145 ? -2.191 19.254 9.359 1.00 55.75 145 GLY A O 1
ATOM 1175 N N . TYR A 1 146 ? -1.663 20.791 10.880 1.00 53.03 146 TYR A N 1
ATOM 1176 C CA . TYR A 1 146 ? -0.571 21.379 10.093 1.00 53.03 146 TYR A CA 1
ATOM 1177 C C . TYR A 1 146 ? 0.783 20.956 10.652 1.00 53.03 146 TYR A C 1
ATOM 1179 O O . TYR A 1 146 ? 0.940 20.809 11.868 1.00 53.03 146 TYR A O 1
ATOM 1187 N N . LYS A 1 147 ? 1.789 20.833 9.782 1.00 59.50 147 LYS A N 1
ATOM 1188 C CA . LYS A 1 147 ? 3.180 20.589 10.188 1.00 59.50 147 LYS A CA 1
ATOM 1189 C C . LYS A 1 147 ? 3.640 21.622 11.228 1.00 59.50 147 LYS A C 1
ATOM 1191 O O . LYS A 1 147 ? 3.518 22.829 11.012 1.00 59.50 147 LYS A O 1
ATOM 1196 N N . LYS A 1 148 ? 4.196 21.171 12.359 1.00 61.81 148 LYS A N 1
ATOM 1197 C CA . LYS A 1 148 ? 4.806 22.076 13.347 1.00 61.81 148 LYS A CA 1
ATOM 1198 C C . LYS A 1 148 ? 6.063 22.709 12.742 1.00 61.81 148 LYS A C 1
ATOM 1200 O O . LYS A 1 148 ? 7.000 22.015 12.362 1.00 61.81 148 LYS A O 1
ATOM 1205 N N . THR A 1 149 ? 6.103 24.039 12.686 1.00 46.78 149 THR A N 1
ATOM 1206 C CA . THR A 1 149 ? 7.272 24.816 12.227 1.00 46.78 149 THR A CA 1
ATOM 1207 C C . THR A 1 149 ? 8.318 25.023 13.328 1.00 46.78 149 THR A C 1
ATOM 1209 O O . THR A 1 149 ? 9.468 25.363 13.046 1.00 46.78 149 THR A O 1
ATOM 1212 N N . SER A 1 150 ? 7.955 24.783 14.593 1.00 46.00 150 SER A N 1
ATOM 1213 C CA . SER A 1 150 ? 8.887 24.783 15.719 1.00 46.00 150 SER A CA 1
ATOM 1214 C C . SER A 1 150 ? 9.767 23.535 15.651 1.00 46.00 150 SER A C 1
ATOM 1216 O O . SER A 1 150 ? 9.297 22.427 15.911 1.00 46.00 150 SER A O 1
ATOM 1218 N N . LYS A 1 151 ? 11.037 23.732 15.287 1.00 43.06 151 LYS A N 1
ATOM 1219 C CA . LYS A 1 151 ? 12.072 22.696 15.208 1.00 43.06 151 LYS A CA 1
ATOM 1220 C C . LYS A 1 151 ? 12.018 21.733 16.398 1.00 43.06 151 LYS A C 1
ATOM 1222 O O . LYS A 1 151 ? 11.937 22.156 17.553 1.00 43.06 151 LYS A O 1
ATOM 1227 N N . LEU A 1 152 ? 12.167 20.447 16.073 1.00 37.34 152 LEU A N 1
ATOM 1228 C CA . LEU A 1 152 ? 12.743 19.420 16.932 1.00 37.34 152 LEU A CA 1
ATOM 1229 C C . LEU A 1 152 ? 13.797 20.037 17.863 1.00 37.34 152 LEU A C 1
ATOM 1231 O O . LEU A 1 152 ? 14.686 20.763 17.406 1.00 37.34 152 LEU A O 1
ATOM 1235 N N . LYS A 1 153 ? 13.760 19.688 19.152 1.00 36.34 153 LYS A N 1
ATOM 1236 C CA . LYS A 1 153 ? 14.956 19.761 19.999 1.00 36.34 153 LYS A CA 1
ATOM 1237 C C . LYS A 1 153 ? 15.977 18.746 19.465 1.00 36.34 153 LYS A C 1
ATOM 1239 O O . LYS A 1 153 ? 16.186 17.695 20.060 1.00 36.34 153 LYS A O 1
ATOM 1244 N N . ILE A 1 154 ? 16.597 19.049 18.326 1.00 37.44 154 ILE A N 1
ATOM 1245 C CA . ILE A 1 154 ? 17.798 18.373 17.841 1.00 37.44 154 ILE A CA 1
ATOM 1246 C C . ILE A 1 154 ? 18.891 18.774 18.831 1.00 37.44 154 ILE A C 1
ATOM 1248 O O . ILE A 1 154 ? 19.416 19.882 18.771 1.00 37.44 154 ILE A O 1
ATOM 1252 N N . GLY A 1 155 ? 19.140 17.930 19.829 1.00 37.25 155 GLY A N 1
ATOM 1253 C CA . GLY A 1 155 ? 20.132 18.218 20.868 1.00 37.25 155 GLY A CA 1
ATOM 1254 C C . GLY A 1 155 ? 19.961 17.440 22.168 1.00 37.25 155 GLY A C 1
ATOM 1255 O O . GLY A 1 155 ? 20.920 17.309 22.923 1.00 37.25 155 GLY A O 1
ATOM 1256 N N . GLY A 1 156 ? 18.788 16.862 22.434 1.00 42.84 156 GLY A N 1
ATOM 1257 C CA . GLY A 1 156 ? 18.667 15.887 23.513 1.00 42.84 156 GLY A CA 1
ATOM 1258 C C . GLY A 1 156 ? 19.228 14.552 23.046 1.00 42.84 156 GLY A C 1
ATOM 1259 O O . GLY A 1 156 ? 18.511 13.810 22.384 1.00 42.84 156 GLY A O 1
ATOM 1260 N N . LYS A 1 157 ? 20.490 14.229 23.358 1.00 41.19 157 LYS A N 1
ATOM 1261 C CA . LYS A 1 157 ? 20.969 12.844 23.252 1.00 41.19 157 LYS A CA 1
ATOM 1262 C C . LYS A 1 157 ? 20.031 11.972 24.100 1.00 41.19 157 LYS A C 1
ATOM 1264 O O . LYS A 1 157 ? 20.121 11.987 25.325 1.00 41.19 157 LYS A O 1
ATOM 1269 N N . LEU A 1 158 ? 19.110 11.252 23.465 1.00 49.19 158 LEU A N 1
ATOM 1270 C CA . LEU A 1 158 ? 18.311 10.211 24.106 1.00 49.19 158 LEU A CA 1
ATOM 1271 C C . LEU A 1 158 ? 19.269 9.053 24.426 1.00 49.19 158 LEU A C 1
ATOM 1273 O O . LEU A 1 158 ? 19.506 8.180 23.603 1.00 49.19 158 LEU A O 1
ATOM 1277 N N . ILE A 1 159 ? 19.914 9.113 25.594 1.00 50.97 159 ILE A N 1
ATOM 1278 C CA . ILE A 1 159 ? 20.860 8.095 26.068 1.00 50.97 159 ILE A CA 1
ATOM 1279 C C . ILE A 1 159 ? 20.091 7.081 26.917 1.00 50.97 159 ILE A C 1
ATOM 1281 O O . ILE A 1 159 ? 19.491 7.439 27.933 1.00 50.97 159 ILE A O 1
ATOM 1285 N N . GLY A 1 160 ? 20.144 5.809 26.517 1.00 63.03 160 GLY A N 1
ATOM 1286 C CA . GLY A 1 160 ? 19.714 4.662 27.321 1.00 63.03 160 GLY A CA 1
ATOM 1287 C C . GLY A 1 160 ? 18.260 4.744 27.796 1.00 63.03 160 GLY A C 1
ATOM 1288 O O . GLY A 1 160 ? 17.328 4.672 27.002 1.00 63.03 160 GLY A O 1
ATOM 1289 N N . SER A 1 161 ? 18.065 4.903 29.108 1.00 60.91 161 SER A N 1
ATOM 1290 C CA . SER A 1 161 ? 16.773 4.697 29.784 1.00 60.91 161 SER A CA 1
ATOM 1291 C C . SER A 1 161 ? 15.611 5.580 29.307 1.00 60.91 161 SER A C 1
ATOM 1293 O O . SER A 1 161 ? 14.458 5.171 29.420 1.00 60.91 161 SER A O 1
ATOM 1295 N N . THR A 1 162 ? 15.869 6.781 28.779 1.00 62.19 162 THR A N 1
ATOM 1296 C CA . THR A 1 162 ? 14.803 7.667 28.276 1.00 62.19 162 THR A CA 1
ATOM 1297 C C . THR A 1 162 ? 14.270 7.202 26.921 1.00 62.19 162 THR A C 1
ATOM 1299 O O . THR A 1 162 ? 13.073 7.322 26.678 1.00 62.19 162 THR A O 1
ATOM 1302 N N . TYR A 1 163 ? 15.134 6.637 26.070 1.00 64.06 163 TYR A N 1
ATOM 1303 C CA . TYR A 1 163 ? 14.741 6.074 24.778 1.00 64.06 163 TYR A CA 1
ATOM 1304 C C . TYR A 1 163 ? 13.896 4.812 24.969 1.00 64.06 163 TYR A C 1
ATOM 1306 O O . TYR A 1 163 ? 12.795 4.730 24.438 1.00 64.06 163 TYR A O 1
ATOM 1314 N N . THR A 1 164 ? 14.342 3.886 25.826 1.00 69.81 164 THR A N 1
ATOM 1315 C CA . THR A 1 164 ? 13.593 2.657 26.140 1.00 69.81 164 THR A CA 1
ATOM 1316 C C . THR A 1 164 ? 12.210 2.965 26.713 1.00 69.81 164 THR A C 1
ATOM 1318 O O . THR A 1 164 ? 11.216 2.472 26.204 1.00 69.81 164 THR A O 1
ATOM 1321 N N . LYS A 1 165 ? 12.108 3.896 27.674 1.00 74.88 165 LYS A N 1
ATOM 1322 C CA . LYS A 1 165 ? 10.808 4.319 28.228 1.00 74.88 165 LYS A CA 1
ATOM 1323 C C . LYS A 1 165 ? 9.872 4.939 27.189 1.00 74.88 165 LYS A C 1
ATOM 1325 O O . LYS A 1 165 ? 8.658 4.900 27.368 1.00 74.88 165 LYS A O 1
ATOM 1330 N N . MET A 1 166 ? 10.415 5.589 26.160 1.00 73.75 166 MET A N 1
ATOM 1331 C CA . MET A 1 166 ? 9.611 6.126 25.063 1.00 73.75 166 MET A CA 1
ATOM 1332 C C . MET A 1 166 ? 9.096 4.997 24.167 1.00 73.75 166 MET A C 1
ATOM 1334 O O . MET A 1 166 ? 7.916 5.005 23.830 1.00 73.75 166 MET A O 1
ATOM 1338 N N . LEU A 1 167 ? 9.946 4.016 23.850 1.00 74.25 167 LEU A N 1
ATOM 1339 C CA . LEU A 1 167 ? 9.551 2.823 23.101 1.00 74.25 167 LEU A CA 1
ATOM 1340 C C . LEU A 1 167 ? 8.477 2.018 23.838 1.00 74.25 167 LEU A C 1
ATOM 1342 O O . LEU A 1 167 ? 7.465 1.696 23.230 1.00 74.25 167 LEU A O 1
ATOM 1346 N N . ASP A 1 168 ? 8.622 1.797 25.147 1.00 80.31 168 ASP A N 1
ATOM 1347 C CA . ASP A 1 168 ? 7.631 1.064 25.951 1.00 80.31 168 ASP A CA 1
ATOM 1348 C C . ASP A 1 168 ? 6.258 1.754 25.930 1.00 80.31 168 ASP A C 1
ATOM 1350 O O . ASP A 1 168 ? 5.210 1.115 25.845 1.00 80.31 168 ASP A O 1
ATOM 1354 N N . LYS A 1 169 ? 6.247 3.093 25.991 1.00 82.31 169 LYS A N 1
ATOM 1355 C CA . LYS A 1 169 ? 5.012 3.882 25.884 1.00 82.31 169 LYS A CA 1
ATOM 1356 C C . LYS A 1 169 ? 4.385 3.781 24.500 1.00 82.31 169 LYS A C 1
ATOM 1358 O O . LYS A 1 169 ? 3.162 3.752 24.409 1.00 82.31 169 LYS A O 1
ATOM 1363 N N . MET A 1 170 ? 5.204 3.764 23.453 1.00 80.56 170 MET A N 1
ATOM 1364 C CA . MET A 1 170 ? 4.739 3.640 22.076 1.00 80.56 170 MET A CA 1
ATOM 1365 C C . MET A 1 170 ? 4.187 2.237 21.808 1.00 80.56 170 MET A C 1
ATOM 1367 O O . MET A 1 170 ? 3.100 2.112 21.258 1.00 80.56 170 MET A O 1
ATOM 1371 N N . GLU A 1 171 ? 4.867 1.192 22.288 1.00 83.50 171 GLU A N 1
ATOM 1372 C CA . GLU A 1 171 ? 4.388 -0.191 22.209 1.00 83.50 171 GLU A CA 1
ATOM 1373 C C . GLU A 1 171 ? 3.083 -0.368 22.988 1.00 83.50 171 GLU A C 1
ATOM 1375 O O . GLU A 1 171 ? 2.146 -0.985 22.486 1.00 83.50 171 GLU A O 1
ATOM 1380 N N . LYS A 1 172 ? 2.976 0.226 24.182 1.00 87.19 172 LYS A N 1
ATOM 1381 C CA . LYS A 1 172 ? 1.722 0.224 24.938 1.00 87.19 172 LYS A CA 1
ATOM 1382 C C . LYS A 1 172 ? 0.598 0.925 24.172 1.00 87.19 172 LYS A C 1
ATOM 1384 O O . LYS A 1 172 ? -0.468 0.345 24.010 1.00 87.19 172 LYS A O 1
ATOM 1389 N N . PHE A 1 173 ? 0.846 2.138 23.676 1.00 87.25 173 PHE A N 1
ATOM 1390 C CA . PHE A 1 173 ? -0.134 2.891 22.890 1.00 87.25 173 PHE A CA 1
ATOM 1391 C C . PHE A 1 173 ? -0.605 2.098 21.666 1.00 87.25 173 PHE A C 1
ATOM 1393 O O . PHE A 1 173 ? -1.805 2.021 21.411 1.00 87.25 173 PHE A O 1
ATOM 1400 N N . LYS A 1 174 ? 0.323 1.449 20.953 1.00 86.56 174 LYS A N 1
ATOM 1401 C CA . LYS A 1 174 ? -0.005 0.529 19.864 1.00 86.56 174 LYS A CA 1
ATOM 1402 C C . LYS A 1 174 ? -0.942 -0.574 20.352 1.00 86.56 174 LYS A C 1
ATOM 1404 O O . LYS A 1 174 ? -2.030 -0.718 19.813 1.00 86.56 174 LYS A O 1
ATOM 1409 N N . ASN A 1 175 ? -0.555 -1.333 21.373 1.00 88.62 175 ASN A N 1
ATOM 1410 C CA . ASN A 1 175 ? -1.344 -2.471 21.858 1.00 88.62 175 ASN A CA 1
ATOM 1411 C C . ASN A 1 175 ? -2.760 -2.064 22.308 1.00 88.62 175 ASN A C 1
ATOM 1413 O O . ASN A 1 175 ? -3.706 -2.835 22.141 1.00 88.62 175 ASN A O 1
ATOM 1417 N N . ASP A 1 176 ? -2.904 -0.849 22.838 1.00 89.69 176 ASP A N 1
ATOM 1418 C CA . ASP A 1 176 ? -4.176 -0.330 23.335 1.00 89.69 176 ASP A CA 1
ATOM 1419 C C . ASP A 1 176 ? -5.097 0.190 22.211 1.00 89.69 176 ASP A C 1
ATOM 1421 O O . ASP A 1 176 ? -6.323 0.181 22.361 1.00 89.69 176 ASP A O 1
ATOM 1425 N N . HIS A 1 177 ? -4.534 0.625 21.075 1.00 91.31 177 HIS A N 1
ATOM 1426 C CA . HIS A 1 177 ? -5.276 1.364 20.043 1.00 91.31 177 HIS A CA 1
ATOM 1427 C C . HIS A 1 177 ? -5.084 0.874 18.605 1.00 91.31 177 HIS A C 1
ATOM 1429 O O . HIS A 1 177 ? -5.583 1.507 17.676 1.00 91.31 177 HIS A O 1
ATOM 1435 N N . LEU A 1 178 ? -4.410 -0.251 18.371 1.00 92.31 178 LEU A N 1
ATOM 1436 C CA . LEU A 1 178 ? -4.159 -0.723 17.007 1.00 92.31 178 LEU A CA 1
ATOM 1437 C C . LEU A 1 178 ? -5.450 -1.044 16.239 1.00 92.31 178 LEU A C 1
ATOM 1439 O O . LEU A 1 178 ? -5.534 -0.803 15.037 1.00 92.31 178 LEU A O 1
ATOM 1443 N N . THR A 1 179 ? -6.495 -1.507 16.934 1.00 94.12 179 THR A N 1
ATOM 1444 C CA . THR A 1 179 ? -7.803 -1.778 16.313 1.00 94.12 179 THR A CA 1
ATOM 1445 C C . THR A 1 179 ? -8.521 -0.523 15.819 1.00 94.12 179 THR A C 1
ATOM 1447 O O . THR A 1 179 ? -9.465 -0.631 15.040 1.00 94.12 179 THR A O 1
ATOM 1450 N N . GLU A 1 180 ? -8.072 0.665 16.236 1.00 93.94 180 GLU A N 1
ATOM 1451 C CA . GLU A 1 180 ? -8.626 1.947 15.790 1.00 93.94 180 GLU A CA 1
ATOM 1452 C C . GLU A 1 180 ? -8.258 2.271 14.327 1.00 93.94 180 GLU A C 1
ATOM 1454 O O . GLU A 1 180 ? -8.805 3.203 13.737 1.00 93.94 180 GLU A O 1
ATOM 1459 N N . LEU A 1 181 ? -7.397 1.458 13.695 1.00 95.94 181 LEU A N 1
ATOM 1460 C CA . LEU A 1 181 ? -7.160 1.474 12.247 1.00 95.94 181 LEU A CA 1
ATOM 1461 C C . LEU A 1 181 ? -8.468 1.402 11.440 1.00 95.94 181 LEU A C 1
ATOM 1463 O O . LEU A 1 181 ? -8.615 2.125 10.456 1.00 95.94 181 LEU A O 1
ATOM 1467 N N . GLY A 1 182 ? -9.436 0.585 11.869 1.00 97.06 182 GLY A N 1
ATOM 1468 C CA . GLY A 1 182 ? -10.718 0.459 11.166 1.00 97.06 182 GLY A CA 1
ATOM 1469 C C . GLY A 1 182 ? -11.619 1.693 11.314 1.00 97.06 182 GLY A C 1
ATOM 1470 O O . GLY A 1 182 ? -12.312 2.104 10.382 1.00 97.06 182 GLY A O 1
ATOM 1471 N N . HIS A 1 183 ? -11.548 2.378 12.457 1.00 97.31 183 HIS A N 1
ATOM 1472 C CA . HIS A 1 183 ? -12.223 3.663 12.656 1.00 97.31 183 HIS A CA 1
ATOM 1473 C C . HIS A 1 183 ? -11.624 4.761 11.785 1.00 97.31 183 HIS A C 1
ATOM 1475 O O . HIS A 1 183 ? -12.356 5.548 11.181 1.00 97.31 183 HIS A O 1
ATOM 1481 N N . LEU A 1 184 ? -10.294 4.792 11.687 1.00 97.06 184 LEU A N 1
ATOM 1482 C CA . LEU A 1 184 ? -9.583 5.718 10.815 1.00 97.06 184 LEU A CA 1
ATOM 1483 C C . LEU A 1 184 ? -9.942 5.470 9.342 1.00 97.06 184 LEU A C 1
ATOM 1485 O O . LEU A 1 184 ? -10.253 6.420 8.624 1.00 97.06 184 LEU A O 1
ATOM 1489 N N . HIS A 1 185 ? -9.989 4.203 8.924 1.00 97.38 185 HIS A N 1
ATOM 1490 C CA . HIS A 1 185 ? -10.462 3.792 7.603 1.00 97.38 185 HIS A CA 1
ATOM 1491 C C . HIS A 1 185 ? -11.885 4.295 7.322 1.00 97.38 185 HIS A C 1
ATOM 1493 O O . HIS A 1 185 ? -12.140 4.899 6.280 1.00 97.38 185 HIS A O 1
ATOM 1499 N N . PHE A 1 186 ? -12.815 4.123 8.270 1.00 96.88 186 PHE A N 1
ATOM 1500 C CA . PHE A 1 186 ? -14.178 4.636 8.131 1.00 96.88 186 PHE A CA 1
ATOM 1501 C C . PHE A 1 186 ? -14.211 6.156 7.926 1.00 96.88 186 PHE A C 1
ATOM 1503 O O . PHE A 1 186 ? -14.907 6.630 7.025 1.00 96.88 186 PHE A O 1
ATOM 1510 N N . LEU A 1 187 ? -13.463 6.928 8.728 1.00 96.19 187 LEU A N 1
ATOM 1511 C CA . LEU A 1 187 ? -13.415 8.386 8.570 1.00 96.19 187 LEU A CA 1
ATOM 1512 C C . LEU A 1 187 ? -12.897 8.779 7.186 1.00 96.19 187 LEU A C 1
ATOM 1514 O O . LEU A 1 187 ? -13.513 9.619 6.524 1.00 96.19 187 LEU A O 1
ATOM 1518 N N . ILE A 1 188 ? -11.810 8.154 6.733 1.00 95.88 188 ILE A N 1
ATOM 1519 C CA . ILE A 1 188 ? -11.219 8.431 5.422 1.00 95.88 188 ILE A CA 1
ATOM 1520 C C . ILE A 1 188 ? -12.220 8.121 4.313 1.00 95.88 188 ILE A C 1
ATOM 1522 O O . ILE A 1 188 ? -12.439 8.960 3.444 1.00 95.88 188 ILE A O 1
ATOM 1526 N N . GLU A 1 189 ? -12.873 6.962 4.341 1.00 94.62 189 GLU A N 1
ATOM 1527 C CA . GLU A 1 189 ? -13.720 6.525 3.236 1.00 94.62 189 GLU A CA 1
ATOM 1528 C C . GLU A 1 189 ? -15.090 7.218 3.244 1.00 94.62 189 GLU A C 1
ATOM 1530 O O . GLU A 1 189 ? -15.512 7.803 2.241 1.00 94.62 189 GLU A O 1
ATOM 1535 N N . LYS A 1 190 ? -15.793 7.194 4.381 1.00 93.69 190 LYS A N 1
ATOM 1536 C CA . LYS A 1 190 ? -17.220 7.540 4.450 1.00 93.69 190 LYS A CA 1
ATOM 1537 C C . LYS A 1 190 ? -17.501 8.999 4.783 1.00 93.69 190 LYS A C 1
ATOM 1539 O O . LYS A 1 190 ? -18.607 9.461 4.491 1.00 93.69 190 LYS A O 1
ATOM 1544 N N . THR A 1 191 ? -16.549 9.735 5.351 1.00 92.81 191 THR A N 1
ATOM 1545 C CA . THR A 1 191 ? -16.784 11.106 5.844 1.00 92.81 191 THR A CA 1
ATOM 1546 C C . THR A 1 191 ? -16.071 12.167 5.002 1.00 92.81 191 THR A C 1
ATOM 1548 O O . THR A 1 191 ? -15.394 11.852 4.017 1.00 92.81 191 THR A O 1
ATOM 1551 N N . ASP A 1 192 ? -16.276 13.435 5.353 1.00 91.81 192 ASP A N 1
ATOM 1552 C CA . ASP A 1 192 ? -15.514 14.554 4.801 1.00 91.81 192 ASP A CA 1
ATOM 1553 C C . ASP A 1 192 ? -14.107 14.572 5.424 1.00 91.81 192 ASP A C 1
ATOM 1555 O O . ASP A 1 192 ? -13.938 14.787 6.630 1.00 91.81 192 ASP A O 1
ATOM 1559 N N . MET A 1 193 ? -13.092 14.323 4.592 1.00 91.44 193 MET A N 1
ATOM 1560 C CA . MET A 1 193 ? -11.703 14.265 5.043 1.00 91.44 193 MET A CA 1
ATOM 1561 C C . MET A 1 193 ? -11.179 15.627 5.487 1.00 91.44 193 MET A C 1
ATOM 1563 O O . MET A 1 193 ? -10.419 15.666 6.449 1.00 91.44 193 MET A O 1
ATOM 1567 N N . GLU A 1 194 ? -11.569 16.731 4.839 1.00 90.88 194 GLU A N 1
ATOM 1568 C CA . GLU A 1 194 ? -11.097 18.066 5.223 1.00 90.88 194 GLU A CA 1
ATOM 1569 C C . GLU A 1 194 ? -11.626 18.430 6.613 1.00 90.88 194 GLU A C 1
ATOM 1571 O O . GLU A 1 194 ? -10.863 18.867 7.480 1.00 90.88 194 GLU A O 1
ATOM 1576 N N . LYS A 1 195 ? -12.915 18.164 6.865 1.00 93.06 195 LYS A N 1
ATOM 1577 C CA . LYS A 1 195 ? -13.555 18.382 8.174 1.00 93.06 195 LYS A CA 1
ATOM 1578 C C . LYS A 1 195 ? -12.867 17.586 9.287 1.00 93.06 195 LYS A C 1
ATOM 1580 O O . LYS A 1 195 ? -12.662 18.102 10.390 1.00 93.06 195 LYS A O 1
ATOM 1585 N N . ASN A 1 196 ? -12.493 16.341 8.995 1.00 94.75 196 ASN A N 1
ATOM 1586 C CA . ASN A 1 196 ? -11.936 15.407 9.974 1.00 94.75 196 ASN A CA 1
ATOM 1587 C C . ASN A 1 196 ? -10.398 15.324 9.951 1.00 94.75 196 ASN A C 1
ATOM 1589 O O . ASN A 1 196 ? -9.811 14.571 10.733 1.00 94.75 196 ASN A O 1
ATOM 1593 N N . TRP A 1 197 ? -9.721 16.148 9.142 1.00 94.38 197 TRP A N 1
ATOM 1594 C CA . TRP A 1 197 ? -8.270 16.090 8.925 1.00 94.38 197 TRP A CA 1
ATOM 1595 C C . TRP A 1 197 ? -7.455 16.211 10.215 1.00 94.38 197 TRP A C 1
ATOM 1597 O O . TRP A 1 197 ? -6.461 15.510 10.407 1.00 94.38 197 TRP A O 1
ATOM 1607 N N . ARG A 1 198 ? -7.923 17.047 11.152 1.00 92.38 198 ARG A N 1
ATOM 1608 C CA . ARG A 1 198 ? -7.299 17.245 12.473 1.00 92.38 198 ARG A CA 1
ATOM 1609 C C . ARG A 1 198 ? -7.239 15.976 13.333 1.00 92.38 198 ARG A C 1
ATOM 1611 O O . ARG A 1 198 ? -6.453 15.937 14.274 1.00 92.38 198 ARG A O 1
ATOM 1618 N N . TYR A 1 199 ? -8.066 14.976 13.032 1.00 93.19 199 TYR A N 1
ATOM 1619 C CA . TYR A 1 199 ? -8.086 13.672 13.698 1.00 93.19 199 TYR A CA 1
ATOM 1620 C C . TYR A 1 199 ? -7.366 12.609 12.867 1.00 93.19 199 TYR A C 1
ATOM 1622 O O . TYR A 1 199 ? -6.576 11.839 13.409 1.00 93.19 199 TYR A O 1
ATOM 1630 N N . ILE A 1 200 ? -7.603 12.615 11.550 1.00 95.38 200 ILE A N 1
ATOM 1631 C CA . ILE A 1 200 ? -7.022 11.658 10.604 1.00 95.38 200 ILE A CA 1
ATOM 1632 C C . ILE A 1 200 ? -5.496 11.762 10.607 1.00 95.38 200 ILE A C 1
ATOM 1634 O O . ILE A 1 200 ? -4.806 10.768 10.822 1.00 95.38 200 ILE A O 1
ATOM 1638 N N . LEU A 1 201 ? -4.960 12.970 10.411 1.00 94.00 201 LEU A N 1
ATOM 1639 C CA . LEU A 1 201 ? -3.530 13.157 10.194 1.00 94.00 201 LEU A CA 1
ATOM 1640 C C . LEU A 1 201 ? -2.666 12.751 11.401 1.00 94.00 201 LEU A C 1
ATOM 1642 O O . LEU A 1 201 ? -1.705 12.010 11.192 1.00 94.00 201 LEU A O 1
ATOM 1646 N N . PRO A 1 202 ? -2.935 13.199 12.647 1.00 91.94 202 PRO A N 1
ATOM 1647 C CA . PRO A 1 202 ? -2.080 12.830 13.770 1.00 91.94 202 PRO A CA 1
ATOM 1648 C C . PRO A 1 202 ? -2.083 11.326 14.052 1.00 91.94 202 PRO A C 1
ATOM 1650 O O . PRO A 1 202 ? -1.029 10.786 14.378 1.00 91.94 202 PRO A O 1
ATOM 1653 N N . LEU A 1 203 ? -3.235 10.655 13.912 1.00 92.19 203 LEU A N 1
ATOM 1654 C CA . LEU A 1 203 ? -3.330 9.212 14.135 1.00 92.19 203 LEU A CA 1
ATOM 1655 C C . LEU A 1 203 ? -2.624 8.432 13.020 1.00 92.19 203 LEU A C 1
ATOM 1657 O O . LEU A 1 203 ? -1.857 7.520 13.310 1.00 92.19 203 LEU A O 1
ATOM 1661 N N . LEU A 1 204 ? -2.816 8.830 11.759 1.00 95.50 204 LEU A N 1
ATOM 1662 C CA . LEU A 1 204 ? -2.131 8.222 10.619 1.00 95.50 204 LEU A CA 1
ATOM 1663 C C . LEU A 1 204 ? -0.606 8.334 10.740 1.00 95.50 204 LEU A C 1
ATOM 1665 O O . LEU A 1 204 ? 0.097 7.350 10.534 1.00 95.50 204 LEU A O 1
ATOM 1669 N N . LEU A 1 205 ? -0.089 9.514 11.104 1.00 92.00 205 LEU A N 1
ATOM 1670 C CA . LEU A 1 205 ? 1.349 9.708 11.313 1.00 92.00 205 LEU A CA 1
ATOM 1671 C C . LEU A 1 205 ? 1.875 8.867 12.478 1.00 92.00 205 LEU A C 1
ATOM 1673 O O . LEU A 1 205 ? 2.919 8.246 12.336 1.00 92.00 205 LEU A O 1
ATOM 1677 N N . ALA A 1 206 ? 1.137 8.781 13.590 1.00 88.50 206 ALA A N 1
ATOM 1678 C CA . ALA A 1 206 ? 1.535 7.941 14.719 1.00 88.50 206 ALA A CA 1
ATOM 1679 C C . ALA A 1 206 ? 1.691 6.462 14.320 1.00 88.50 206 ALA A C 1
ATOM 1681 O O . ALA A 1 206 ? 2.609 5.796 14.791 1.00 88.50 206 ALA A O 1
ATOM 1682 N N . LEU A 1 207 ? 0.828 5.967 13.427 1.00 90.81 207 LEU A N 1
ATOM 1683 C CA . LEU A 1 207 ? 0.896 4.603 12.897 1.00 90.81 207 LEU A CA 1
ATOM 1684 C C . LEU A 1 207 ? 2.019 4.430 11.856 1.00 90.81 207 LEU A C 1
ATOM 1686 O O . LEU A 1 207 ? 2.682 3.396 11.831 1.00 90.81 207 LEU A O 1
ATOM 1690 N N . LEU A 1 208 ? 2.278 5.440 11.017 1.00 91.75 208 LEU A N 1
ATOM 1691 C CA . LEU A 1 208 ? 3.409 5.437 10.076 1.00 91.75 208 LEU A CA 1
ATOM 1692 C C . LEU A 1 208 ? 4.774 5.551 10.783 1.00 91.75 208 LEU A C 1
ATOM 1694 O O . LEU A 1 208 ? 5.793 5.107 10.246 1.00 91.75 208 LEU A O 1
ATOM 1698 N N . ASP A 1 209 ? 4.805 6.108 11.991 1.00 86.56 209 ASP A N 1
ATOM 1699 C CA . ASP A 1 209 ? 6.004 6.232 12.822 1.00 86.56 209 ASP A CA 1
ATOM 1700 C C . ASP A 1 209 ? 6.282 4.990 13.691 1.00 86.56 209 ASP A C 1
ATOM 1702 O O . ASP A 1 209 ? 7.291 4.979 14.398 1.00 86.56 209 ASP A O 1
ATOM 1706 N N . ASP A 1 210 ? 5.457 3.932 13.623 1.00 86.75 210 ASP A N 1
ATOM 1707 C CA . ASP A 1 210 ? 5.610 2.721 14.454 1.00 86.75 210 ASP A CA 1
ATOM 1708 C C . ASP A 1 210 ? 6.979 2.032 14.286 1.00 86.75 210 ASP A C 1
ATOM 1710 O O . ASP A 1 210 ? 7.731 2.284 13.351 1.00 86.75 210 ASP A O 1
ATOM 1714 N N . THR A 1 211 ? 7.363 1.149 15.198 1.00 83.75 211 THR A N 1
ATOM 1715 C CA . THR A 1 211 ? 8.579 0.342 15.009 1.00 83.75 211 THR A CA 1
ATOM 1716 C C . THR A 1 211 ? 8.308 -0.920 14.196 1.00 83.75 211 THR A C 1
ATOM 1718 O O . THR A 1 211 ? 9.224 -1.454 13.573 1.00 83.75 211 THR A O 1
ATOM 1721 N N . ASP A 1 212 ? 7.058 -1.376 14.167 1.00 86.88 212 ASP A N 1
ATOM 1722 C CA . ASP A 1 212 ? 6.608 -2.535 13.413 1.00 86.88 212 ASP A CA 1
ATOM 1723 C C . ASP A 1 212 ? 6.279 -2.154 11.962 1.00 86.88 212 ASP A C 1
ATOM 1725 O O . ASP A 1 212 ? 5.373 -1.366 11.673 1.00 86.88 212 ASP A O 1
ATOM 1729 N N . VAL A 1 213 ? 7.019 -2.744 11.023 1.00 90.69 213 VAL A N 1
ATOM 1730 C CA . VAL A 1 213 ? 6.863 -2.492 9.585 1.00 90.69 213 VAL A CA 1
ATOM 1731 C C . VAL A 1 213 ? 5.494 -2.916 9.046 1.00 90.69 213 VAL A C 1
ATOM 1733 O O . VAL A 1 213 ? 5.025 -2.323 8.075 1.00 90.69 213 VAL A O 1
ATOM 1736 N N . LEU A 1 214 ? 4.817 -3.886 9.669 1.00 92.25 214 LEU A N 1
ATOM 1737 C CA . LEU A 1 214 ? 3.492 -4.332 9.230 1.00 92.25 214 LEU A CA 1
ATOM 1738 C C . LEU A 1 214 ? 2.390 -3.380 9.711 1.00 92.25 214 LEU A C 1
ATOM 1740 O O . LEU A 1 214 ? 1.430 -3.148 8.981 1.00 92.25 214 LEU A O 1
ATOM 1744 N N . VAL A 1 215 ? 2.573 -2.715 10.855 1.00 91.88 215 VAL A N 1
ATOM 1745 C CA . VAL A 1 215 ? 1.696 -1.602 11.265 1.00 91.88 215 VAL A CA 1
ATOM 1746 C C . VAL A 1 215 ? 1.855 -0.417 10.316 1.00 91.88 215 VAL A C 1
ATOM 1748 O O . VAL A 1 215 ? 0.862 0.132 9.833 1.00 91.88 215 VAL A O 1
ATOM 1751 N N . LYS A 1 216 ? 3.099 -0.065 9.968 1.00 94.31 216 LYS A N 1
ATOM 1752 C CA . LYS A 1 216 ? 3.366 0.972 8.963 1.00 94.31 216 LYS A CA 1
ATOM 1753 C C . LYS A 1 216 ? 2.752 0.642 7.607 1.00 94.31 216 LYS A C 1
ATOM 1755 O O . LYS A 1 216 ? 2.248 1.543 6.944 1.00 94.31 216 LYS A O 1
ATOM 1760 N N . ARG A 1 217 ? 2.788 -0.628 7.191 1.00 95.81 217 ARG A N 1
ATOM 1761 C CA . ARG A 1 217 ? 2.139 -1.097 5.960 1.00 95.81 217 ARG A CA 1
ATOM 1762 C C . ARG A 1 217 ? 0.636 -0.819 5.992 1.00 95.81 217 ARG A C 1
ATOM 1764 O O . ARG A 1 217 ? 0.128 -0.241 5.038 1.00 95.81 217 ARG A O 1
ATOM 1771 N N . GLU A 1 218 ? -0.065 -1.163 7.075 1.00 96.44 218 GLU A N 1
ATOM 1772 C CA . GLU A 1 218 ? -1.498 -0.849 7.211 1.00 96.44 218 GLU A CA 1
ATOM 1773 C C . GLU A 1 218 ? -1.762 0.662 7.148 1.00 96.44 218 GLU A C 1
ATOM 1775 O O . GLU A 1 218 ? -2.699 1.113 6.493 1.00 96.44 218 GLU A O 1
ATOM 1780 N N . ALA A 1 219 ? -0.896 1.470 7.756 1.00 96.12 219 ALA A N 1
ATOM 1781 C CA . ALA A 1 219 ? -0.993 2.921 7.663 1.00 96.12 219 ALA A CA 1
ATOM 1782 C C . ALA A 1 219 ? -0.716 3.444 6.235 1.00 96.12 219 ALA A C 1
ATOM 1784 O O . ALA A 1 219 ? -1.372 4.381 5.781 1.00 96.12 219 ALA A O 1
ATOM 1785 N N . ALA A 1 220 ? 0.201 2.822 5.487 1.00 97.56 220 ALA A N 1
ATOM 1786 C CA . ALA A 1 220 ? 0.453 3.152 4.084 1.00 97.56 220 ALA A CA 1
ATOM 1787 C C . ALA A 1 220 ? -0.764 2.850 3.194 1.00 97.56 220 ALA A C 1
ATOM 1789 O O . ALA A 1 220 ? -1.044 3.626 2.283 1.00 97.56 220 ALA A O 1
ATOM 1790 N N . LEU A 1 221 ? -1.536 1.798 3.494 1.00 97.50 221 LEU A N 1
ATOM 1791 C CA . LEU A 1 221 ? -2.811 1.531 2.818 1.00 97.50 221 LEU A CA 1
ATOM 1792 C C . LEU A 1 221 ? -3.837 2.647 3.036 1.00 97.50 221 LEU A C 1
ATOM 1794 O O . LEU A 1 221 ? -4.508 3.075 2.100 1.00 97.50 221 LEU A O 1
ATOM 1798 N N . LEU A 1 222 ? -3.923 3.171 4.258 1.00 97.50 222 LEU A N 1
ATOM 1799 C CA . LEU A 1 222 ? -4.800 4.302 4.557 1.00 97.50 222 LEU A CA 1
ATOM 1800 C C . LEU A 1 222 ? -4.353 5.579 3.837 1.00 97.50 222 LEU A C 1
ATOM 1802 O O . LEU A 1 222 ? -5.191 6.350 3.372 1.00 97.50 222 LEU A O 1
ATOM 1806 N N . LEU A 1 223 ? -3.043 5.804 3.710 1.00 97.62 223 LEU A N 1
ATOM 1807 C CA . LEU A 1 223 ? -2.517 6.928 2.938 1.00 97.62 223 LEU A CA 1
ATOM 1808 C C . LEU A 1 223 ? -2.811 6.793 1.436 1.00 97.62 223 LEU A C 1
ATOM 1810 O O . LEU A 1 223 ? -3.210 7.778 0.816 1.00 97.62 223 LEU A O 1
ATOM 1814 N N . ASP A 1 224 ? -2.645 5.598 0.870 1.00 96.81 224 ASP A N 1
ATOM 1815 C CA . ASP A 1 224 ? -3.034 5.270 -0.507 1.00 96.81 224 ASP A CA 1
ATOM 1816 C C . ASP A 1 224 ? -4.518 5.608 -0.741 1.00 96.81 224 ASP A C 1
ATOM 1818 O O . ASP A 1 224 ? -4.856 6.397 -1.623 1.00 96.81 224 ASP A O 1
ATOM 1822 N N . MET A 1 225 ? -5.402 5.157 0.156 1.00 95.88 225 MET A N 1
ATOM 1823 C CA . MET A 1 225 ? -6.830 5.486 0.116 1.00 95.88 225 MET A CA 1
ATOM 1824 C C . MET A 1 225 ? -7.110 6.995 0.160 1.00 95.88 225 MET A C 1
ATOM 1826 O O . MET A 1 225 ? -7.950 7.484 -0.603 1.00 95.88 225 MET A O 1
ATOM 1830 N N . ILE A 1 226 ? -6.424 7.745 1.032 1.00 96.25 226 ILE A N 1
ATOM 1831 C CA . ILE A 1 226 ? -6.541 9.210 1.077 1.00 96.25 226 ILE A CA 1
ATOM 1832 C C . ILE A 1 226 ? -6.179 9.791 -0.291 1.00 96.25 226 ILE A C 1
ATOM 1834 O O . ILE A 1 226 ? -6.939 10.593 -0.831 1.00 96.25 226 ILE A O 1
ATOM 1838 N N . CYS A 1 227 ? -5.054 9.376 -0.875 1.00 96.00 227 CYS A N 1
ATOM 1839 C CA . CYS A 1 227 ? -4.592 9.899 -2.157 1.00 96.00 227 CYS A CA 1
ATOM 1840 C C . CYS A 1 227 ? -5.578 9.574 -3.290 1.00 96.00 227 CYS A C 1
ATOM 1842 O O . CYS A 1 227 ? -5.972 10.477 -4.027 1.00 96.00 227 CYS A O 1
ATOM 1844 N N . LEU A 1 228 ? -6.063 8.334 -3.377 1.00 93.38 228 LEU A N 1
ATOM 1845 C CA . LEU A 1 228 ? -7.068 7.929 -4.364 1.00 93.38 228 LEU A CA 1
ATOM 1846 C C . LEU A 1 228 ? -8.362 8.741 -4.235 1.00 93.38 228 LEU A C 1
ATOM 1848 O O . LEU A 1 228 ? -8.918 9.197 -5.236 1.00 93.38 228 LEU A O 1
ATOM 1852 N N . LYS A 1 229 ? -8.832 8.981 -3.007 1.00 92.62 229 LYS A N 1
ATOM 1853 C CA . LYS A 1 229 ? -10.035 9.785 -2.768 1.00 92.62 229 LYS A CA 1
ATOM 1854 C C . LYS A 1 229 ? -9.827 11.251 -3.162 1.00 92.62 229 LYS A C 1
ATOM 1856 O O . LYS A 1 229 ? -10.699 11.836 -3.806 1.00 92.62 229 LYS A O 1
ATOM 1861 N N . LEU A 1 230 ? -8.673 11.834 -2.835 1.00 92.00 230 LEU A N 1
ATOM 1862 C CA . LEU A 1 230 ? -8.328 13.204 -3.232 1.00 92.00 230 LEU A CA 1
ATOM 1863 C C . LEU A 1 230 ? -8.230 13.354 -4.753 1.00 92.00 230 LEU A C 1
ATOM 1865 O O . LEU A 1 230 ? -8.713 14.348 -5.285 1.00 92.00 230 LEU A O 1
ATOM 1869 N N . ALA A 1 231 ? -7.679 12.359 -5.454 1.00 88.38 231 ALA A N 1
ATOM 1870 C CA . ALA A 1 231 ? -7.576 12.366 -6.914 1.00 88.38 231 ALA A CA 1
ATOM 1871 C C . ALA A 1 231 ? -8.946 12.429 -7.620 1.00 88.38 231 ALA A C 1
ATOM 1873 O O . ALA A 1 231 ? -9.031 12.917 -8.746 1.00 88.38 231 ALA A O 1
ATOM 1874 N N . ILE A 1 232 ? -10.010 11.943 -6.969 1.00 85.75 232 ILE A N 1
ATOM 1875 C CA . ILE A 1 232 ? -11.376 11.916 -7.514 1.00 85.75 232 ILE A CA 1
ATOM 1876 C C . ILE A 1 232 ? -12.161 13.181 -7.143 1.00 85.75 232 ILE A C 1
ATOM 1878 O O . ILE A 1 232 ? -12.918 13.697 -7.965 1.00 85.75 232 ILE A O 1
ATOM 1882 N N . ILE A 1 233 ? -12.040 13.645 -5.896 1.00 81.00 233 ILE A N 1
ATOM 1883 C CA . ILE A 1 233 ? -12.976 14.622 -5.314 1.00 81.00 233 ILE A CA 1
ATOM 1884 C C . ILE A 1 233 ? -12.460 16.060 -5.418 1.00 81.00 233 ILE A C 1
ATOM 1886 O O . ILE A 1 233 ? -13.264 16.989 -5.512 1.00 81.00 233 ILE A O 1
ATOM 1890 N N . GLU A 1 234 ? -11.143 16.269 -5.414 1.00 68.81 234 GLU A N 1
ATOM 1891 C CA . GLU A 1 234 ? -10.567 17.602 -5.258 1.00 68.81 234 GLU A CA 1
ATOM 1892 C C . GLU A 1 234 ? -9.665 17.976 -6.439 1.00 68.81 234 GLU A C 1
ATOM 1894 O O . GLU A 1 234 ? -8.778 17.210 -6.823 1.00 68.81 234 GLU A O 1
ATOM 1899 N N . PRO A 1 235 ? -9.823 19.180 -7.021 1.00 68.38 235 PRO A N 1
ATOM 1900 C CA . PRO A 1 235 ? -8.826 19.681 -7.950 1.00 68.38 235 PRO A CA 1
ATOM 1901 C C . PRO A 1 235 ? -7.499 19.835 -7.199 1.00 68.38 235 PRO A C 1
ATOM 1903 O O . PRO A 1 235 ? -7.451 20.464 -6.144 1.00 68.38 235 PRO A O 1
ATOM 1906 N N . ILE A 1 236 ? -6.420 19.298 -7.777 1.00 63.88 236 ILE A N 1
ATOM 1907 C CA . ILE A 1 236 ? -5.083 19.170 -7.169 1.00 63.88 236 ILE A CA 1
ATOM 1908 C C . ILE A 1 236 ? -4.658 20.378 -6.305 1.00 63.88 236 ILE A C 1
ATOM 1910 O O . ILE A 1 236 ? -4.324 20.153 -5.147 1.00 63.88 236 ILE A O 1
ATOM 1914 N N . PRO A 1 237 ? -4.709 21.656 -6.745 1.00 63.62 237 PRO A N 1
ATOM 1915 C CA . PRO A 1 237 ? -4.210 22.762 -5.916 1.00 63.62 237 PRO A CA 1
ATOM 1916 C C . PRO A 1 237 ? -5.049 23.043 -4.660 1.00 63.62 237 PRO A C 1
ATOM 1918 O O . PRO A 1 237 ? -4.586 23.744 -3.762 1.00 63.62 237 PRO A O 1
ATOM 1921 N N . ALA A 1 238 ? -6.280 22.538 -4.594 1.00 73.62 238 ALA A N 1
ATOM 1922 C CA . ALA A 1 238 ? -7.163 22.696 -3.450 1.00 73.62 238 ALA A CA 1
ATOM 1923 C C . ALA A 1 238 ? -7.060 21.529 -2.466 1.00 73.62 238 ALA A C 1
ATOM 1925 O O . ALA A 1 238 ? -7.801 21.541 -1.486 1.00 73.62 238 ALA A O 1
ATOM 1926 N N . ASN A 1 239 ? -6.181 20.546 -2.691 1.00 86.31 239 ASN A N 1
ATOM 1927 C CA . ASN A 1 239 ? -6.233 19.355 -1.867 1.00 86.31 239 ASN A CA 1
ATOM 1928 C C . ASN A 1 239 ? -5.675 19.548 -0.454 1.00 86.31 239 ASN A C 1
ATOM 1930 O O . ASN A 1 239 ? -4.775 20.363 -0.205 1.00 86.31 239 ASN A O 1
ATOM 1934 N N . ILE A 1 240 ? -6.218 18.784 0.494 1.00 90.69 240 ILE A N 1
ATOM 1935 C CA . ILE A 1 240 ? -5.869 18.936 1.911 1.00 90.69 240 ILE A CA 1
ATOM 1936 C C . ILE A 1 240 ? -4.384 18.672 2.201 1.00 90.69 240 ILE A C 1
ATOM 1938 O O . ILE A 1 240 ? -3.813 19.300 3.096 1.00 90.69 240 ILE A O 1
ATOM 1942 N N . ILE A 1 241 ? -3.718 17.805 1.428 1.00 92.50 241 ILE A N 1
ATOM 1943 C CA . ILE A 1 241 ? -2.287 17.494 1.589 1.00 92.50 241 ILE A CA 1
ATOM 1944 C C . ILE A 1 241 ? -1.417 18.712 1.243 1.00 92.50 241 ILE A C 1
ATOM 1946 O O . ILE A 1 241 ? -0.505 19.049 2.005 1.00 92.50 241 ILE A O 1
ATOM 1950 N N . ILE A 1 242 ? -1.718 19.409 0.142 1.00 90.88 242 ILE A N 1
ATOM 1951 C CA . ILE A 1 242 ? -1.022 20.635 -0.269 1.00 90.88 242 ILE A CA 1
ATOM 1952 C C . ILE A 1 242 ? -1.351 21.774 0.699 1.00 90.88 242 ILE A C 1
ATOM 1954 O O . ILE A 1 242 ? -0.433 22.410 1.222 1.00 90.88 242 ILE A O 1
ATOM 1958 N N . LYS A 1 243 ? -2.639 21.987 1.018 1.00 89.88 243 LYS A N 1
ATOM 1959 C CA . LYS A 1 243 ? -3.088 23.020 1.974 1.00 89.88 243 LYS A CA 1
ATOM 1960 C C . LYS A 1 243 ? -2.400 22.886 3.337 1.00 89.88 243 LYS A C 1
ATOM 1962 O O . LYS A 1 243 ? -2.007 23.889 3.933 1.00 89.88 243 LYS A O 1
ATOM 1967 N N . SER A 1 244 ? -2.255 21.656 3.834 1.00 89.81 244 SER A N 1
ATOM 1968 C CA . SER A 1 244 ? -1.636 21.366 5.135 1.00 89.81 244 SER A CA 1
ATOM 1969 C C . SER A 1 244 ? -0.107 21.234 5.094 1.00 89.81 244 SER A C 1
ATOM 1971 O O . SER A 1 244 ? 0.520 21.175 6.156 1.00 89.81 244 SER A O 1
ATOM 1973 N N . GLN A 1 245 ? 0.503 21.231 3.900 1.00 90.38 245 GLN A N 1
ATOM 1974 C CA . GLN A 1 245 ? 1.946 21.058 3.672 1.00 90.38 245 GLN A CA 1
ATOM 1975 C C . GLN A 1 245 ? 2.505 19.772 4.311 1.00 90.38 245 GLN A C 1
ATOM 1977 O O . GLN A 1 245 ? 3.589 19.757 4.904 1.00 90.38 245 GLN A O 1
ATOM 1982 N N . THR A 1 246 ? 1.743 18.680 4.215 1.00 92.06 246 THR A N 1
ATOM 1983 C CA . THR A 1 246 ? 2.025 17.413 4.915 1.00 92.06 246 THR A CA 1
ATOM 1984 C C . THR A 1 246 ? 2.766 16.380 4.070 1.00 92.06 246 THR A C 1
ATOM 1986 O O . THR A 1 246 ? 3.324 15.445 4.639 1.00 92.06 246 THR A O 1
ATOM 1989 N N . MET A 1 247 ? 2.880 16.573 2.749 1.00 94.31 247 MET A N 1
ATOM 1990 C CA . MET A 1 247 ? 3.597 15.650 1.850 1.00 94.31 247 MET A CA 1
ATOM 1991 C C . MET A 1 247 ? 4.998 15.246 2.352 1.00 94.31 247 MET A C 1
ATOM 1993 O O . MET A 1 247 ? 5.278 14.046 2.392 1.00 94.31 247 MET A O 1
ATOM 1997 N N . PRO A 1 248 ? 5.871 16.167 2.820 1.00 92.69 248 PRO A N 1
ATOM 1998 C CA . PRO A 1 248 ? 7.199 15.775 3.291 1.00 92.69 248 PRO A CA 1
ATOM 1999 C C . PRO A 1 248 ? 7.178 14.852 4.519 1.00 92.69 248 PRO A C 1
ATOM 2001 O O . PRO A 1 248 ? 8.117 14.080 4.707 1.00 92.69 248 PRO A O 1
ATOM 2004 N N . LEU A 1 249 ? 6.131 14.935 5.352 1.00 92.06 249 LEU A N 1
ATOM 2005 C CA . LEU A 1 249 ? 5.966 14.075 6.529 1.00 92.06 249 LEU A CA 1
ATOM 2006 C C . LEU A 1 249 ? 5.671 12.643 6.080 1.00 92.06 249 LEU A C 1
ATOM 2008 O O . LEU A 1 249 ? 6.397 11.720 6.434 1.00 92.06 249 LEU A O 1
ATOM 2012 N N . PHE A 1 250 ? 4.680 12.481 5.200 1.00 96.12 250 PHE A N 1
ATOM 2013 C CA . PHE A 1 250 ? 4.320 11.180 4.641 1.00 96.12 250 PHE A CA 1
ATOM 2014 C C . PHE A 1 250 ? 5.471 10.537 3.868 1.00 96.12 250 PHE A C 1
ATOM 2016 O O . PHE A 1 250 ? 5.778 9.368 4.087 1.00 96.12 250 PHE A O 1
ATOM 2023 N N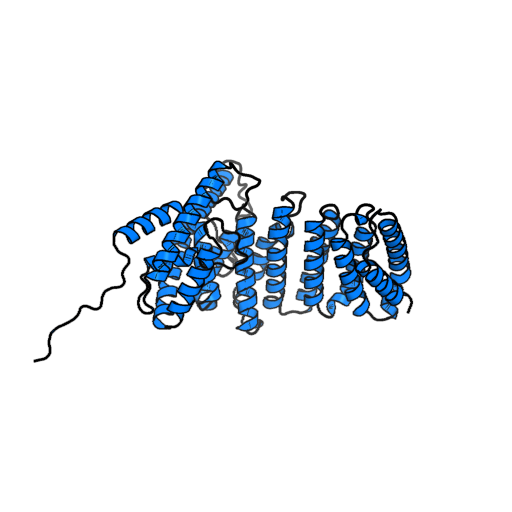 . LYS A 1 251 ? 6.173 11.307 3.024 1.00 94.56 251 LYS A N 1
ATOM 2024 C CA . LYS A 1 251 ? 7.347 10.814 2.289 1.00 94.56 251 LYS A CA 1
ATOM 2025 C C . LYS A 1 251 ? 8.412 10.247 3.231 1.00 94.56 251 LYS A C 1
ATOM 2027 O O . LYS A 1 251 ? 8.946 9.172 2.971 1.00 94.56 251 LYS A O 1
ATOM 2032 N N . THR A 1 252 ? 8.710 10.962 4.317 1.00 91.81 252 THR A N 1
ATOM 2033 C CA . THR A 1 252 ? 9.709 10.530 5.307 1.00 91.81 252 THR A CA 1
ATOM 2034 C C . THR A 1 252 ? 9.250 9.268 6.035 1.00 91.81 252 THR A C 1
ATOM 2036 O O . THR A 1 252 ? 10.037 8.341 6.211 1.00 91.81 252 THR A O 1
ATOM 2039 N N . ALA A 1 253 ? 7.971 9.202 6.407 1.00 91.81 253 ALA A N 1
ATOM 2040 C CA . ALA A 1 253 ? 7.429 8.093 7.181 1.00 91.81 253 ALA A CA 1
ATOM 2041 C C . ALA A 1 253 ? 7.289 6.786 6.368 1.00 91.81 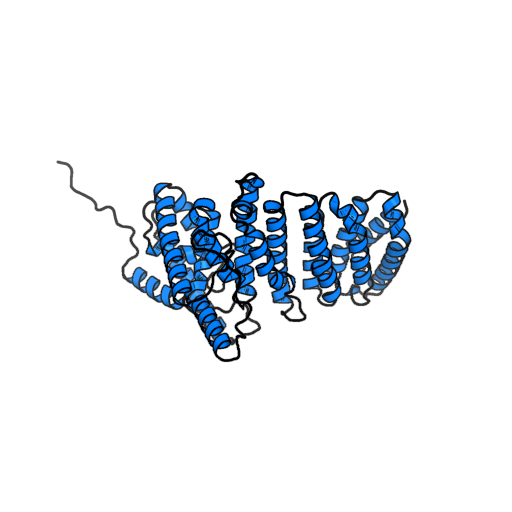253 ALA A C 1
ATOM 2043 O O . ALA A 1 253 ? 7.480 5.702 6.918 1.00 91.81 253 ALA A O 1
ATOM 2044 N N . ILE A 1 254 ? 7.035 6.872 5.052 1.00 95.06 254 ILE A N 1
ATOM 2045 C CA . ILE A 1 254 ? 6.969 5.709 4.141 1.00 95.06 254 ILE A CA 1
ATOM 2046 C C . ILE A 1 254 ? 8.359 5.178 3.774 1.00 95.06 254 ILE A C 1
ATOM 2048 O O . ILE A 1 254 ? 8.505 3.989 3.505 1.00 95.06 254 ILE A O 1
ATOM 2052 N N . GLN A 1 255 ? 9.394 6.024 3.756 1.00 92.69 255 GLN A N 1
ATOM 2053 C CA . GLN A 1 255 ? 10.720 5.655 3.246 1.00 92.69 255 GLN A CA 1
ATOM 2054 C C . GLN A 1 255 ? 11.292 4.335 3.813 1.00 92.69 255 GLN A C 1
ATOM 2056 O O . GLN A 1 255 ? 11.832 3.561 3.020 1.00 92.69 255 GLN A O 1
ATOM 2061 N N . PRO A 1 256 ? 11.159 4.010 5.117 1.00 92.06 256 PRO A N 1
ATOM 2062 C CA . PRO A 1 256 ? 11.599 2.719 5.649 1.00 92.06 256 PRO A CA 1
ATOM 2063 C C . PRO A 1 256 ? 10.916 1.509 4.994 1.00 92.06 256 PRO A C 1
ATOM 2065 O O . PRO A 1 256 ? 11.560 0.479 4.817 1.00 92.06 256 PRO A O 1
ATOM 2068 N N . LEU A 1 257 ? 9.646 1.631 4.593 1.00 96.00 257 LEU A N 1
ATOM 2069 C CA . LEU A 1 257 ? 8.899 0.550 3.946 1.00 96.00 257 LEU A CA 1
ATOM 2070 C C . LEU A 1 257 ? 9.422 0.241 2.540 1.00 96.00 257 LEU A C 1
ATOM 2072 O O . LEU A 1 257 ? 9.473 -0.918 2.142 1.00 96.00 257 LEU A O 1
ATOM 2076 N N . LEU A 1 258 ? 9.878 1.260 1.804 1.00 96.12 258 LEU A N 1
ATOM 2077 C CA . LEU A 1 258 ? 10.471 1.093 0.466 1.00 96.12 258 LEU A CA 1
ATOM 2078 C C . LEU A 1 258 ? 11.794 0.307 0.498 1.00 96.12 258 LEU A C 1
ATOM 2080 O O . LEU A 1 258 ? 12.277 -0.147 -0.542 1.00 96.12 258 LEU A O 1
ATOM 2084 N N . LEU A 1 259 ? 12.384 0.174 1.691 1.00 93.25 259 LEU A N 1
ATOM 2085 C CA . LEU A 1 259 ? 13.644 -0.509 1.969 1.00 93.25 259 LEU A CA 1
ATOM 2086 C C . LEU A 1 259 ? 13.453 -1.803 2.780 1.00 93.25 259 LEU A C 1
ATOM 2088 O O . LEU A 1 259 ? 14.446 -2.380 3.228 1.00 93.25 259 LEU A O 1
ATOM 2092 N N . ALA A 1 260 ? 12.212 -2.270 2.955 1.00 94.56 260 ALA A N 1
ATOM 2093 C CA . ALA A 1 260 ? 11.883 -3.532 3.617 1.00 94.56 260 ALA A CA 1
ATOM 2094 C C . ALA A 1 260 ? 12.248 -4.730 2.721 1.00 94.56 260 ALA A C 1
ATOM 2096 O O . ALA A 1 260 ? 11.383 -5.417 2.182 1.00 94.56 260 ALA A O 1
ATOM 2097 N N . LEU A 1 261 ? 13.547 -4.940 2.508 1.00 95.44 261 LEU A N 1
ATOM 2098 C CA . LEU A 1 261 ? 14.116 -5.940 1.604 1.00 95.44 261 LEU A CA 1
ATOM 2099 C C . LEU A 1 261 ? 14.636 -7.175 2.370 1.00 95.44 261 LEU A C 1
ATOM 2101 O O . LEU A 1 261 ? 15.027 -7.031 3.535 1.00 95.44 261 LEU A O 1
ATOM 2105 N N . PRO A 1 262 ? 14.794 -8.333 1.691 1.00 93.81 262 PRO A N 1
ATOM 2106 C CA . PRO A 1 262 ? 15.326 -9.592 2.236 1.00 93.81 262 PRO A CA 1
ATOM 2107 C C . PRO A 1 262 ? 16.586 -9.513 3.110 1.00 93.81 262 PRO A C 1
ATOM 2109 O O . PRO A 1 262 ? 16.818 -10.375 3.950 1.00 93.81 262 PRO A O 1
ATOM 2112 N N . SER A 1 263 ? 17.410 -8.471 2.959 1.00 88.44 263 SER A N 1
ATOM 2113 C CA . SER A 1 263 ? 18.596 -8.260 3.799 1.00 88.44 263 SER A CA 1
ATOM 2114 C C . SER A 1 263 ? 18.290 -8.013 5.282 1.00 88.44 263 SER A C 1
ATOM 2116 O O . SER A 1 263 ? 19.162 -8.233 6.118 1.00 88.44 263 SER A O 1
ATOM 2118 N N . LEU A 1 264 ? 17.103 -7.486 5.601 1.00 87.38 264 LEU A N 1
ATOM 2119 C CA . LEU A 1 264 ? 16.676 -7.138 6.967 1.00 87.38 264 LEU A CA 1
ATOM 2120 C C . LEU A 1 264 ? 15.235 -7.567 7.274 1.00 87.38 264 LEU A C 1
ATOM 2122 O O . LEU A 1 264 ? 14.832 -7.573 8.433 1.00 87.38 264 LEU A O 1
ATOM 2126 N N . THR A 1 265 ? 14.448 -7.890 6.253 1.00 91.69 265 THR A N 1
ATOM 2127 C CA . THR A 1 265 ? 13.038 -8.261 6.355 1.00 91.69 265 THR A CA 1
ATOM 2128 C C . THR A 1 265 ? 12.847 -9.583 5.620 1.00 91.69 265 THR A C 1
ATOM 2130 O O . THR A 1 265 ? 13.273 -9.648 4.479 1.00 91.69 265 THR A O 1
ATOM 2133 N N . PRO A 1 266 ? 12.244 -10.627 6.214 1.00 91.88 266 PRO A N 1
ATOM 2134 C CA . PRO A 1 266 ? 11.964 -11.892 5.526 1.00 91.88 266 PRO A CA 1
ATOM 2135 C C . PRO A 1 266 ? 11.337 -11.714 4.134 1.00 91.88 266 PRO A C 1
ATOM 2137 O O . PRO A 1 266 ? 10.511 -10.822 3.946 1.00 91.88 266 PRO A O 1
ATOM 2140 N N . GLU A 1 267 ? 11.694 -12.574 3.170 1.00 92.88 267 GLU A N 1
ATOM 2141 C CA . GLU A 1 267 ? 11.249 -12.462 1.765 1.00 92.88 267 GLU A CA 1
ATOM 2142 C C . GLU A 1 267 ? 9.723 -12.356 1.644 1.00 92.88 267 GLU A C 1
ATOM 2144 O O . GLU A 1 267 ? 9.207 -11.479 0.951 1.00 92.88 267 GLU A O 1
ATOM 2149 N N . THR A 1 268 ? 9.006 -13.206 2.377 1.00 91.81 268 THR A N 1
ATOM 2150 C CA . THR A 1 268 ? 7.543 -13.268 2.385 1.00 91.81 268 THR A CA 1
ATOM 2151 C C . THR A 1 268 ? 6.924 -11.964 2.911 1.00 91.81 268 THR A C 1
ATOM 2153 O O . THR A 1 268 ? 5.995 -11.432 2.305 1.00 91.81 268 THR A O 1
ATOM 2156 N N . LYS A 1 269 ? 7.506 -11.367 3.962 1.00 92.62 269 LYS A N 1
ATOM 2157 C CA . LYS A 1 269 ? 7.113 -10.040 4.472 1.00 92.62 269 LYS A CA 1
ATOM 2158 C C . LYS A 1 269 ? 7.436 -8.916 3.490 1.00 92.62 269 LYS A C 1
ATOM 2160 O O . LYS A 1 269 ? 6.643 -7.990 3.345 1.00 92.62 269 LYS A O 1
ATOM 2165 N N . SER A 1 270 ? 8.590 -8.965 2.825 1.00 95.81 270 SER A N 1
ATOM 2166 C CA . SER A 1 270 ? 8.988 -7.946 1.848 1.00 95.81 270 SER A CA 1
ATOM 2167 C C . SER A 1 270 ? 7.959 -7.806 0.729 1.00 95.81 270 SER A C 1
ATOM 2169 O O . SER A 1 270 ? 7.578 -6.685 0.398 1.00 95.81 270 SER A O 1
ATOM 2171 N N . VAL A 1 271 ? 7.463 -8.924 0.187 1.00 94.81 271 VAL A N 1
ATOM 2172 C CA . VAL A 1 271 ? 6.424 -8.919 -0.859 1.00 94.81 271 VAL A CA 1
ATOM 2173 C C . VAL A 1 271 ? 5.158 -8.202 -0.377 1.00 94.81 271 VAL A C 1
ATOM 2175 O O . VAL A 1 271 ? 4.645 -7.323 -1.067 1.00 94.81 271 VAL A O 1
ATOM 2178 N N . GLU A 1 272 ? 4.709 -8.491 0.846 1.00 94.31 272 GLU A N 1
ATOM 2179 C CA . GLU A 1 272 ? 3.513 -7.869 1.427 1.00 94.31 272 GLU A CA 1
ATOM 2180 C C . GLU A 1 272 ? 3.664 -6.374 1.733 1.00 94.31 272 GLU A C 1
ATOM 2182 O O . GLU A 1 272 ? 2.665 -5.655 1.809 1.00 94.31 272 GLU A O 1
ATOM 2187 N N . ILE A 1 273 ? 4.891 -5.891 1.943 1.00 96.50 273 ILE A N 1
ATOM 2188 C CA . ILE A 1 273 ? 5.169 -4.507 2.348 1.00 96.50 273 ILE A CA 1
ATOM 2189 C C . ILE A 1 273 ? 5.420 -3.597 1.145 1.00 96.50 273 ILE A C 1
ATOM 2191 O O . ILE A 1 273 ? 4.916 -2.470 1.107 1.00 96.50 273 ILE A O 1
ATOM 2195 N N . LEU A 1 274 ? 6.216 -4.060 0.178 1.00 97.19 274 LEU A N 1
ATOM 2196 C CA . LEU A 1 274 ? 6.752 -3.206 -0.881 1.00 97.19 274 LEU A CA 1
ATOM 2197 C C . LEU A 1 274 ? 5.640 -2.632 -1.761 1.00 97.19 274 LEU A C 1
ATOM 2199 O O . LEU A 1 274 ? 5.615 -1.424 -1.987 1.00 97.19 274 LEU A O 1
ATOM 2203 N N . LEU A 1 275 ? 4.692 -3.455 -2.213 1.00 94.75 275 LEU A N 1
ATOM 2204 C CA . LEU A 1 275 ? 3.629 -2.998 -3.110 1.00 94.75 275 LEU A CA 1
ATOM 2205 C C . LEU A 1 275 ? 2.742 -1.904 -2.485 1.00 94.75 275 LEU A C 1
ATOM 2207 O O . LEU A 1 275 ? 2.615 -0.841 -3.100 1.00 94.75 275 LEU A O 1
ATOM 2211 N N . PRO A 1 276 ? 2.176 -2.083 -1.270 1.00 95.88 276 PRO A N 1
ATOM 2212 C CA . PRO A 1 276 ? 1.508 -1.006 -0.538 1.00 95.88 276 PRO A CA 1
ATOM 2213 C C . PRO A 1 276 ? 2.324 0.284 -0.431 1.00 95.88 276 PRO A C 1
ATOM 2215 O O . PRO A 1 276 ? 1.798 1.371 -0.662 1.00 95.88 276 PRO A O 1
ATOM 2218 N N . ALA A 1 277 ? 3.610 0.169 -0.098 1.00 97.38 277 ALA A N 1
ATOM 2219 C CA . ALA A 1 277 ? 4.469 1.322 0.131 1.00 97.38 277 ALA A CA 1
ATOM 2220 C C . ALA A 1 277 ? 4.756 2.105 -1.157 1.00 97.38 277 ALA A C 1
ATOM 2222 O O . ALA A 1 277 ? 4.672 3.336 -1.159 1.00 97.38 277 ALA A O 1
ATOM 2223 N N . TYR A 1 278 ? 5.064 1.402 -2.252 1.00 97.75 278 TYR A N 1
ATOM 2224 C CA . TYR A 1 278 ? 5.306 2.028 -3.551 1.00 97.75 278 TYR A CA 1
ATOM 2225 C C . TYR A 1 278 ? 4.037 2.676 -4.115 1.00 97.75 278 TYR A C 1
ATOM 2227 O O . TYR A 1 278 ? 4.105 3.808 -4.586 1.00 97.75 278 TYR A O 1
ATOM 2235 N N . LYS A 1 279 ? 2.870 2.032 -3.990 1.00 96.19 279 LYS A N 1
ATOM 2236 C CA . LYS A 1 279 ? 1.592 2.645 -4.388 1.00 96.19 279 LYS A CA 1
ATOM 2237 C C . LYS A 1 279 ? 1.312 3.926 -3.614 1.00 96.19 279 LYS A C 1
ATOM 2239 O O . LYS A 1 279 ? 1.164 4.981 -4.223 1.00 96.19 279 LYS A O 1
ATOM 2244 N N . ALA A 1 280 ? 1.401 3.874 -2.285 1.00 97.31 280 ALA A N 1
ATOM 2245 C CA . ALA A 1 280 ? 1.167 5.040 -1.442 1.00 97.31 280 ALA A CA 1
ATOM 2246 C C . ALA A 1 280 ? 2.080 6.229 -1.799 1.00 97.31 280 ALA A C 1
ATOM 2248 O O . ALA A 1 280 ? 1.611 7.365 -1.838 1.00 97.31 280 ALA A O 1
ATOM 2249 N N . ILE A 1 281 ? 3.372 6.002 -2.089 1.00 97.75 281 ILE A N 1
ATOM 2250 C CA . ILE A 1 281 ? 4.276 7.099 -2.479 1.00 97.75 281 ILE A CA 1
ATOM 2251 C C . ILE A 1 281 ? 4.007 7.605 -3.906 1.00 97.75 281 ILE A C 1
ATOM 2253 O O . ILE A 1 281 ? 4.113 8.810 -4.145 1.00 97.75 281 ILE A O 1
ATOM 2257 N N . PHE A 1 282 ? 3.633 6.725 -4.841 1.00 96.81 282 PHE A N 1
ATOM 2258 C CA . PHE A 1 282 ? 3.260 7.124 -6.199 1.00 96.81 282 PHE A CA 1
ATOM 2259 C C . PHE A 1 282 ? 2.012 8.004 -6.187 1.00 96.81 282 PHE A C 1
ATOM 2261 O O . PHE A 1 282 ? 2.025 9.104 -6.746 1.00 96.81 282 PHE A O 1
ATOM 2268 N N . ASP A 1 283 ? 0.962 7.545 -5.507 1.00 96.12 283 ASP A N 1
ATOM 2269 C CA . ASP A 1 283 ? -0.298 8.266 -5.381 1.00 96.12 283 ASP A CA 1
ATOM 2270 C C . ASP A 1 283 ? -0.110 9.573 -4.605 1.00 96.12 283 ASP A C 1
ATOM 2272 O O . ASP A 1 283 ? -0.611 10.614 -5.035 1.00 96.12 283 ASP A O 1
ATOM 2276 N N . LEU A 1 284 ? 0.721 9.576 -3.552 1.00 97.00 284 LEU A N 1
ATOM 2277 C CA . LEU A 1 284 ? 1.094 10.801 -2.845 1.00 97.00 284 LEU A CA 1
ATOM 2278 C C . LEU A 1 284 ? 1.727 11.822 -3.793 1.00 97.00 284 LEU A C 1
ATOM 2280 O O . LEU A 1 284 ? 1.290 12.971 -3.806 1.00 97.00 284 LEU A O 1
ATOM 2284 N N . PHE A 1 285 ? 2.740 11.452 -4.582 1.00 95.94 285 PHE A N 1
ATOM 2285 C CA . PHE A 1 285 ? 3.379 12.386 -5.519 1.00 95.94 285 PHE A CA 1
ATOM 2286 C C . PHE A 1 285 ? 2.399 12.914 -6.562 1.00 95.94 285 PHE A C 1
ATOM 2288 O O . PHE A 1 285 ? 2.406 14.111 -6.844 1.00 95.94 285 PHE A O 1
ATOM 2295 N N . GLN A 1 286 ? 1.531 12.050 -7.087 1.00 93.19 286 GLN A N 1
ATOM 2296 C CA . GLN A 1 286 ? 0.554 12.417 -8.105 1.00 93.19 286 GLN A CA 1
ATOM 2297 C C . GLN A 1 286 ? -0.466 13.448 -7.607 1.00 93.19 286 GLN A C 1
ATOM 2299 O O . GLN A 1 286 ? -0.833 14.352 -8.357 1.00 93.19 286 GLN A O 1
ATOM 2304 N N . VAL A 1 287 ? -0.906 13.350 -6.348 1.00 93.75 287 VAL A N 1
ATOM 2305 C CA . VAL A 1 287 ? -1.869 14.310 -5.789 1.00 93.75 287 VAL A CA 1
ATOM 2306 C C . VAL A 1 287 ? -1.207 15.527 -5.153 1.00 93.75 287 VAL A C 1
ATOM 2308 O O . VAL A 1 287 ? -1.845 16.564 -5.042 1.00 93.75 287 VAL A O 1
ATOM 2311 N N . SER A 1 288 ? 0.046 15.450 -4.708 1.00 93.56 288 SER A N 1
ATOM 2312 C CA . SER A 1 288 ? 0.655 16.526 -3.907 1.00 93.56 288 SER A CA 1
ATOM 2313 C C . SER A 1 288 ? 1.656 17.409 -4.647 1.00 93.56 288 SER A C 1
ATOM 2315 O O . SER A 1 288 ? 1.984 18.481 -4.139 1.00 93.56 288 SER A O 1
ATOM 2317 N N . ILE A 1 289 ? 2.131 17.003 -5.828 1.00 93.19 289 ILE A N 1
ATOM 2318 C CA . ILE A 1 289 ? 3.109 17.768 -6.606 1.00 93.19 289 ILE A CA 1
ATOM 2319 C C . ILE A 1 289 ? 2.436 18.329 -7.859 1.00 93.19 289 ILE A C 1
ATOM 2321 O O . ILE A 1 289 ? 2.091 17.599 -8.784 1.00 93.19 289 ILE A O 1
ATOM 2325 N N . THR A 1 290 ? 2.258 19.648 -7.896 1.00 91.00 290 THR A N 1
ATOM 2326 C CA . THR A 1 290 ? 1.661 20.354 -9.042 1.00 91.00 290 THR A CA 1
ATOM 2327 C C . THR A 1 290 ? 2.693 20.752 -10.092 1.00 91.00 290 THR A C 1
ATOM 2329 O O . THR A 1 290 ? 2.362 20.827 -11.277 1.00 91.00 290 THR A O 1
ATOM 2332 N N . ASP A 1 291 ? 3.937 21.011 -9.680 1.00 93.12 291 ASP A N 1
ATOM 2333 C CA . ASP A 1 291 ? 5.014 21.353 -10.599 1.00 93.12 291 ASP A CA 1
ATOM 2334 C C . ASP A 1 291 ? 5.560 20.102 -11.298 1.00 93.12 291 ASP A C 1
ATOM 2336 O O . ASP A 1 291 ? 6.026 19.144 -10.680 1.00 93.12 291 ASP A O 1
ATOM 2340 N N . LYS A 1 292 ? 5.522 20.116 -12.630 1.00 92.94 292 LYS A N 1
ATOM 2341 C CA . LYS A 1 292 ? 5.897 18.960 -13.450 1.00 92.94 292 LYS A CA 1
ATOM 2342 C C . LYS A 1 292 ? 7.380 18.601 -13.315 1.00 92.94 292 LYS A C 1
ATOM 2344 O O . LYS A 1 292 ? 7.725 17.422 -13.371 1.00 92.94 292 LYS A O 1
ATOM 2349 N N . LEU A 1 293 ? 8.255 19.595 -13.151 1.00 94.81 293 LEU A N 1
ATOM 2350 C CA . LEU A 1 293 ? 9.689 19.362 -12.994 1.00 94.81 293 LEU A CA 1
ATOM 2351 C C . LEU A 1 293 ? 9.990 18.765 -11.613 1.00 94.81 293 LEU A C 1
ATOM 2353 O O . LEU A 1 293 ? 10.756 17.808 -11.519 1.00 94.81 293 LEU A O 1
ATOM 2357 N N . GLU A 1 294 ? 9.355 19.273 -10.559 1.00 95.31 294 GLU A N 1
ATOM 2358 C CA . GLU A 1 294 ? 9.425 18.710 -9.210 1.00 95.31 294 GLU A CA 1
ATOM 2359 C C . GLU A 1 294 ? 8.907 17.266 -9.166 1.00 95.31 294 GLU A C 1
ATOM 2361 O O . GLU A 1 294 ? 9.542 16.404 -8.549 1.00 95.31 294 GLU A O 1
ATOM 2366 N N . PHE A 1 295 ? 7.810 16.975 -9.872 1.00 95.19 295 PHE A N 1
ATOM 2367 C CA . PHE A 1 295 ? 7.265 15.622 -9.977 1.00 95.19 295 PHE A CA 1
ATOM 2368 C C . PHE A 1 295 ? 8.279 14.683 -10.639 1.00 95.19 295 PHE A C 1
ATOM 2370 O O . PHE A 1 295 ? 8.624 13.643 -10.080 1.00 95.19 295 PHE A O 1
ATOM 2377 N N . TYR A 1 296 ? 8.845 15.079 -11.781 1.00 95.56 296 TYR A N 1
ATOM 2378 C CA . TYR A 1 296 ? 9.865 14.295 -12.483 1.00 95.56 296 TYR A CA 1
ATOM 2379 C C . TYR A 1 296 ? 11.141 14.092 -11.669 1.00 95.56 296 TYR A C 1
ATOM 2381 O O . TYR A 1 296 ? 11.691 12.990 -11.663 1.00 95.56 296 TYR A O 1
ATOM 2389 N N . ASN A 1 297 ? 11.593 15.110 -10.939 1.00 96.25 297 ASN A N 1
ATOM 2390 C CA . ASN A 1 297 ? 12.735 14.984 -10.037 1.00 96.25 297 ASN A CA 1
ATOM 2391 C C . ASN A 1 297 ? 12.438 14.007 -8.895 1.00 96.25 297 ASN A C 1
ATOM 2393 O O . ASN A 1 297 ? 13.281 13.172 -8.573 1.00 96.25 297 ASN A O 1
ATOM 2397 N N . SER A 1 298 ? 11.233 14.062 -8.322 1.00 96.12 298 SER A N 1
ATOM 2398 C CA . SER A 1 298 ? 10.814 13.155 -7.249 1.00 96.12 298 SER A CA 1
ATOM 2399 C C . SER A 1 298 ? 10.698 11.709 -7.729 1.00 96.12 298 SER A C 1
ATOM 2401 O O . SER A 1 298 ? 11.190 10.807 -7.053 1.00 96.12 298 SER A O 1
ATOM 2403 N N . MET A 1 299 ? 10.130 11.487 -8.918 1.00 96.25 299 MET A N 1
ATOM 2404 C CA . MET A 1 299 ? 10.047 10.164 -9.543 1.00 96.25 299 MET A CA 1
ATOM 2405 C C . MET A 1 299 ? 11.432 9.628 -9.922 1.00 96.25 299 MET A C 1
ATOM 2407 O O . MET A 1 299 ? 11.736 8.467 -9.665 1.00 96.25 299 MET A O 1
ATOM 2411 N N . SER A 1 300 ? 12.306 10.471 -10.482 1.00 96.88 300 SER A N 1
ATOM 2412 C CA . SER A 1 300 ? 13.682 10.091 -10.823 1.00 96.88 300 SER A CA 1
ATOM 2413 C C . SER A 1 300 ? 14.498 9.711 -9.584 1.00 96.88 300 SER A C 1
ATOM 2415 O O . SER A 1 300 ? 15.187 8.692 -9.602 1.00 96.88 300 SER A O 1
ATOM 2417 N N . ALA A 1 301 ? 14.385 10.482 -8.497 1.00 96.38 301 ALA A N 1
ATOM 2418 C CA . ALA A 1 301 ? 15.017 10.159 -7.220 1.00 96.38 301 ALA A CA 1
ATOM 2419 C C . ALA A 1 301 ? 14.477 8.840 -6.654 1.00 96.38 301 ALA A C 1
ATOM 2421 O O . ALA A 1 301 ? 15.252 7.962 -6.300 1.00 96.38 301 ALA A O 1
ATOM 2422 N N . LEU A 1 302 ? 13.155 8.638 -6.655 1.00 97.12 302 LEU A N 1
ATOM 2423 C CA . LEU A 1 302 ? 12.554 7.382 -6.202 1.00 97.12 302 LEU A CA 1
ATOM 2424 C C . LEU A 1 302 ? 13.084 6.180 -7.003 1.00 97.12 302 LEU A C 1
ATOM 2426 O O . LEU A 1 302 ? 13.504 5.180 -6.419 1.00 97.12 302 LEU A O 1
ATOM 2430 N N . LEU A 1 303 ? 13.148 6.295 -8.329 1.00 97.50 303 LEU A N 1
ATOM 2431 C CA . LEU A 1 303 ? 13.660 5.234 -9.192 1.00 97.50 303 LEU A CA 1
ATOM 2432 C C . LEU A 1 303 ? 15.139 4.920 -8.926 1.00 97.50 303 LEU A C 1
ATOM 2434 O O . LEU A 1 303 ? 15.509 3.752 -8.808 1.00 97.50 303 LEU A O 1
ATOM 2438 N N . ASN A 1 304 ? 15.977 5.954 -8.850 1.00 95.94 304 ASN A N 1
ATOM 2439 C CA . ASN A 1 304 ? 17.430 5.812 -8.771 1.00 95.94 304 ASN A CA 1
ATOM 2440 C C . ASN A 1 304 ? 17.938 5.498 -7.363 1.00 95.94 304 ASN A C 1
ATOM 2442 O O . ASN A 1 304 ? 18.891 4.736 -7.224 1.00 95.94 304 ASN A O 1
ATOM 2446 N N . ASP A 1 305 ? 17.297 6.046 -6.334 1.00 94.56 305 ASP A N 1
ATOM 2447 C CA . ASP A 1 305 ? 17.750 5.912 -4.950 1.00 94.56 305 ASP A CA 1
ATOM 2448 C C . ASP A 1 305 ? 17.155 4.672 -4.272 1.00 94.56 305 ASP A C 1
ATOM 2450 O O . ASP A 1 305 ? 17.731 4.162 -3.309 1.00 94.56 305 ASP A O 1
ATOM 2454 N N . THR A 1 306 ? 16.013 4.168 -4.766 1.00 95.38 306 THR A N 1
ATOM 2455 C CA . THR A 1 306 ? 15.306 3.039 -4.138 1.00 95.38 306 THR A CA 1
ATOM 2456 C C . THR A 1 306 ? 15.010 1.896 -5.103 1.00 95.38 306 THR A C 1
ATOM 2458 O O . THR A 1 306 ? 15.586 0.824 -4.942 1.00 95.38 306 THR A O 1
ATOM 2461 N N . LEU A 1 307 ? 14.184 2.094 -6.133 1.00 97.12 307 LEU A N 1
ATOM 2462 C CA . LEU A 1 307 ? 13.608 0.980 -6.893 1.00 97.12 307 LEU A CA 1
ATOM 2463 C C . LEU A 1 307 ? 14.643 0.184 -7.708 1.00 97.12 307 LEU A C 1
ATOM 2465 O O . LEU A 1 307 ? 14.735 -1.034 -7.553 1.00 97.12 307 LEU A O 1
ATOM 2469 N N . LEU A 1 308 ? 15.465 0.844 -8.535 1.00 96.69 308 LEU A N 1
ATOM 2470 C CA . LEU A 1 308 ? 16.504 0.153 -9.316 1.00 96.69 308 LEU A CA 1
ATOM 2471 C C . LEU A 1 308 ? 17.580 -0.493 -8.425 1.00 96.69 308 LEU A C 1
ATOM 2473 O O . LEU A 1 308 ? 17.923 -1.653 -8.677 1.00 96.69 308 LEU A O 1
ATOM 2477 N N . PRO A 1 309 ? 18.099 0.175 -7.371 1.00 95.88 309 PRO A N 1
ATOM 2478 C CA . PRO A 1 309 ? 18.976 -0.481 -6.405 1.00 95.88 309 PRO A CA 1
ATOM 2479 C C . PRO A 1 309 ? 18.342 -1.701 -5.732 1.00 95.88 309 PRO A C 1
ATOM 2481 O O . PRO A 1 309 ? 19.025 -2.710 -5.561 1.00 95.88 309 PRO A O 1
ATOM 2484 N N . SER A 1 310 ? 17.059 -1.635 -5.362 1.00 96.06 310 SER A N 1
ATOM 2485 C CA . SER A 1 310 ? 16.336 -2.756 -4.750 1.00 96.06 310 SER A CA 1
ATOM 2486 C C . SER A 1 310 ? 16.243 -3.948 -5.698 1.00 96.06 310 SER A C 1
ATOM 2488 O O . SER A 1 310 ? 16.558 -5.061 -5.283 1.00 96.06 310 SER A O 1
ATOM 2490 N N . ILE A 1 311 ? 15.919 -3.722 -6.976 1.00 95.69 311 ILE A N 1
ATOM 2491 C CA . ILE A 1 311 ? 15.902 -4.774 -8.008 1.00 95.69 311 ILE A CA 1
ATOM 2492 C C . ILE A 1 311 ? 17.283 -5.429 -8.133 1.00 95.69 311 ILE A C 1
ATOM 2494 O O . ILE A 1 311 ? 17.400 -6.652 -8.109 1.00 95.69 311 ILE A O 1
ATOM 2498 N N . GLY A 1 312 ? 18.347 -4.625 -8.210 1.00 92.69 312 GLY A N 1
ATOM 2499 C CA . GLY A 1 312 ? 19.712 -5.146 -8.315 1.00 92.69 312 GLY A CA 1
ATOM 2500 C C . GLY A 1 312 ? 20.149 -5.965 -7.095 1.00 92.69 312 GLY A C 1
ATOM 2501 O O . GLY A 1 312 ? 20.824 -6.981 -7.252 1.00 92.69 312 GLY A O 1
ATOM 2502 N N . LYS A 1 313 ? 19.756 -5.546 -5.884 1.00 91.75 313 LYS A N 1
ATOM 2503 C CA . LYS A 1 313 ? 20.079 -6.236 -4.622 1.00 91.75 313 LYS A CA 1
ATOM 2504 C C . LYS A 1 313 ? 19.254 -7.499 -4.396 1.00 91.75 313 LYS A C 1
ATOM 2506 O O . LYS A 1 313 ? 19.746 -8.421 -3.757 1.00 91.75 313 LYS A O 1
ATOM 2511 N N . CYS A 1 314 ? 18.015 -7.531 -4.881 1.00 93.25 314 CYS A N 1
ATOM 2512 C CA . CYS A 1 314 ? 17.079 -8.617 -4.596 1.00 93.25 314 CYS A CA 1
ATOM 2513 C C . CYS A 1 314 ? 17.031 -9.688 -5.688 1.00 93.25 314 CYS A C 1
ATOM 2515 O O . CYS A 1 314 ? 16.186 -10.571 -5.596 1.00 93.25 314 CYS A O 1
ATOM 2517 N N . LYS A 1 315 ? 17.931 -9.647 -6.681 1.00 89.94 315 LYS A N 1
ATOM 2518 C CA . LYS A 1 315 ? 17.972 -10.593 -7.813 1.00 89.94 315 LYS A CA 1
ATOM 2519 C C . LYS A 1 315 ? 18.011 -12.077 -7.413 1.00 89.94 315 LYS A C 1
ATOM 2521 O O . LYS A 1 315 ? 17.561 -12.918 -8.183 1.00 89.94 315 LYS A O 1
ATOM 2526 N N . ASP A 1 316 ? 18.519 -12.381 -6.217 1.00 90.56 316 ASP A N 1
ATOM 2527 C CA . ASP A 1 316 ? 18.611 -13.743 -5.675 1.00 90.56 316 ASP A CA 1
ATOM 2528 C C . ASP A 1 316 ? 17.299 -14.207 -4.999 1.00 90.56 316 ASP A C 1
ATOM 2530 O O . ASP A 1 316 ? 17.143 -15.384 -4.685 1.00 90.56 316 ASP A O 1
ATOM 2534 N N . TYR A 1 317 ? 16.339 -13.296 -4.807 1.00 94.19 317 TYR A N 1
ATOM 2535 C CA . TYR A 1 317 ? 15.026 -13.534 -4.203 1.00 94.19 317 TYR A CA 1
ATOM 2536 C C . TYR A 1 317 ? 13.957 -13.430 -5.288 1.00 94.19 317 TYR A C 1
ATOM 2538 O O . TYR A 1 317 ? 13.551 -12.333 -5.686 1.00 94.19 317 TYR A O 1
ATOM 2546 N N . ALA A 1 318 ? 13.537 -14.577 -5.822 1.00 93.06 318 ALA A N 1
ATOM 2547 C CA . ALA A 1 318 ? 12.693 -14.628 -7.012 1.00 93.06 318 ALA A CA 1
ATOM 2548 C C . ALA A 1 318 ? 11.331 -13.943 -6.805 1.00 93.06 318 ALA A C 1
ATOM 2550 O O . ALA A 1 318 ? 10.860 -13.265 -7.719 1.00 93.06 318 ALA A O 1
ATOM 2551 N N . GLN A 1 319 ? 10.713 -14.080 -5.624 1.00 94.81 319 GLN A N 1
ATOM 2552 C CA . GLN A 1 319 ? 9.396 -13.487 -5.366 1.00 94.81 319 GLN A CA 1
ATOM 2553 C C . GLN A 1 319 ? 9.496 -11.965 -5.250 1.00 94.81 319 GLN A C 1
ATOM 2555 O O . GLN A 1 319 ? 8.755 -11.240 -5.910 1.00 94.81 319 GLN A O 1
ATOM 2560 N N . VAL A 1 320 ? 10.477 -11.471 -4.492 1.00 96.69 320 VAL A N 1
ATOM 2561 C CA . VAL A 1 320 ? 10.708 -10.027 -4.335 1.00 96.69 320 VAL A CA 1
ATOM 2562 C C . VAL A 1 320 ? 11.166 -9.387 -5.647 1.00 96.69 320 VAL A C 1
ATOM 2564 O O . VAL A 1 320 ? 10.729 -8.288 -5.976 1.00 96.69 320 VAL A O 1
ATOM 2567 N N . SER A 1 321 ? 11.998 -10.068 -6.440 1.00 95.94 321 SER A N 1
ATOM 2568 C CA . SER A 1 321 ? 12.396 -9.591 -7.771 1.00 95.94 321 SER A CA 1
ATOM 2569 C C . SER A 1 321 ? 11.211 -9.448 -8.718 1.00 95.94 321 SER A C 1
ATOM 2571 O O . SER A 1 321 ? 11.138 -8.466 -9.460 1.00 95.94 321 SER A O 1
ATOM 2573 N N . LEU A 1 322 ? 10.286 -10.413 -8.700 1.00 96.44 322 LEU A N 1
ATOM 2574 C CA . LEU A 1 322 ? 9.059 -10.335 -9.486 1.00 96.44 322 LEU A CA 1
ATOM 2575 C C . LEU A 1 322 ? 8.229 -9.125 -9.048 1.00 96.44 322 LEU A C 1
ATOM 2577 O O . LEU A 1 322 ? 7.891 -8.296 -9.889 1.00 96.44 322 LEU A O 1
ATOM 2581 N N . GLU A 1 323 ? 7.989 -8.984 -7.745 1.00 97.56 323 GLU A N 1
ATOM 2582 C CA . GLU A 1 323 ? 7.193 -7.889 -7.184 1.00 97.56 323 GLU A CA 1
ATOM 2583 C C . GLU A 1 323 ? 7.782 -6.514 -7.533 1.00 97.56 323 GLU A C 1
ATOM 2585 O O . GLU A 1 323 ? 7.101 -5.649 -8.080 1.00 97.56 323 GLU A O 1
ATOM 2590 N N . LEU A 1 324 ? 9.089 -6.325 -7.330 1.00 98.00 324 LEU A N 1
ATOM 2591 C CA . LEU A 1 324 ? 9.776 -5.081 -7.686 1.00 98.00 324 LEU A CA 1
ATOM 2592 C C . LEU A 1 324 ? 9.734 -4.786 -9.194 1.00 98.00 324 LEU A C 1
ATOM 2594 O O . LEU A 1 324 ? 9.698 -3.620 -9.589 1.00 98.00 324 LEU A O 1
ATOM 2598 N N . THR A 1 325 ? 9.726 -5.817 -10.042 1.00 97.94 325 THR A N 1
ATOM 2599 C CA . THR A 1 325 ? 9.606 -5.648 -11.498 1.00 97.94 325 THR A CA 1
ATOM 2600 C C . THR A 1 325 ? 8.196 -5.205 -11.894 1.00 97.94 325 THR A C 1
ATOM 2602 O O . THR A 1 325 ? 8.053 -4.328 -12.745 1.00 97.94 325 THR A O 1
ATOM 2605 N N . LEU A 1 326 ? 7.158 -5.748 -11.250 1.00 97.38 326 LEU A N 1
ATOM 2606 C CA . LEU A 1 326 ? 5.770 -5.315 -11.450 1.00 97.38 326 LEU A CA 1
ATOM 2607 C C . LEU A 1 326 ? 5.560 -3.873 -10.963 1.00 97.38 326 LEU A C 1
ATOM 2609 O O . LEU A 1 326 ? 4.965 -3.059 -11.668 1.00 97.38 326 LEU A O 1
ATOM 2613 N N . ILE A 1 327 ? 6.139 -3.521 -9.814 1.00 98.06 327 ILE A N 1
ATOM 2614 C CA . ILE A 1 327 ? 6.157 -2.145 -9.297 1.00 98.06 327 ILE A CA 1
ATOM 2615 C C . ILE A 1 327 ? 6.865 -1.200 -10.276 1.00 98.06 327 ILE A C 1
ATOM 2617 O O . ILE A 1 327 ? 6.390 -0.090 -10.516 1.00 98.06 327 ILE A O 1
ATOM 2621 N N . LEU A 1 328 ? 7.986 -1.622 -10.872 1.00 98.19 328 LEU A N 1
ATOM 2622 C CA . LEU A 1 328 ? 8.684 -0.844 -11.897 1.00 98.19 328 LEU A CA 1
ATOM 2623 C C . LEU A 1 328 ? 7.828 -0.632 -13.146 1.00 98.19 328 LEU A C 1
ATOM 2625 O O . LEU A 1 328 ? 7.858 0.456 -13.722 1.00 98.19 328 LEU A O 1
ATOM 2629 N N . GLN A 1 329 ? 7.053 -1.634 -13.550 1.00 96.62 329 GLN A N 1
ATOM 2630 C CA . GLN A 1 329 ? 6.121 -1.480 -14.657 1.00 96.62 329 GLN A CA 1
ATOM 2631 C C . GLN A 1 329 ? 5.060 -0.413 -14.348 1.00 96.62 329 GLN A C 1
ATOM 2633 O O . GLN A 1 329 ? 4.890 0.528 -15.125 1.00 96.62 329 GLN A O 1
ATOM 2638 N N . GLU A 1 330 ? 4.407 -0.497 -13.185 1.00 95.81 330 GLU A N 1
ATOM 2639 C CA . GLU A 1 330 ? 3.428 0.506 -12.746 1.00 95.81 330 GLU A CA 1
ATOM 2640 C C . GLU A 1 330 ? 4.059 1.909 -12.645 1.00 95.81 330 GLU A C 1
ATOM 2642 O O . GLU A 1 330 ? 3.492 2.900 -13.111 1.00 95.81 330 GLU A O 1
ATOM 2647 N N . PHE A 1 331 ? 5.276 1.999 -12.102 1.00 96.88 331 PHE A N 1
ATOM 2648 C CA . PHE A 1 331 ? 6.040 3.243 -12.008 1.00 96.88 331 PHE A CA 1
ATOM 2649 C C . PHE A 1 331 ? 6.234 3.910 -13.379 1.00 96.88 331 PHE A C 1
ATOM 2651 O O . PHE A 1 331 ? 6.064 5.127 -13.516 1.00 96.88 331 PHE A O 1
ATOM 2658 N N . LEU A 1 332 ? 6.594 3.134 -14.406 1.00 95.94 332 LEU A N 1
ATOM 2659 C CA . LEU A 1 332 ? 6.819 3.657 -15.756 1.00 95.94 332 LEU A CA 1
ATOM 2660 C C . LEU A 1 332 ? 5.523 4.159 -16.389 1.00 95.94 332 LEU A C 1
ATOM 2662 O O . LEU A 1 332 ? 5.530 5.235 -16.992 1.00 95.94 332 LEU A O 1
ATOM 2666 N N . GLN A 1 333 ? 4.417 3.442 -16.185 1.00 93.56 333 GLN A N 1
ATOM 2667 C CA . GLN A 1 333 ? 3.093 3.864 -16.644 1.00 93.56 333 GLN A CA 1
ATOM 2668 C C . GLN A 1 333 ? 2.695 5.206 -16.021 1.00 93.56 333 GLN A C 1
ATOM 2670 O O . GLN A 1 333 ? 2.275 6.122 -16.730 1.00 93.56 333 GLN A O 1
ATOM 2675 N N . ARG A 1 334 ? 2.926 5.374 -14.713 1.00 91.94 334 ARG A N 1
ATOM 2676 C CA . ARG A 1 334 ? 2.663 6.631 -13.992 1.00 91.94 334 ARG A CA 1
ATOM 2677 C C . ARG A 1 334 ? 3.572 7.785 -14.424 1.00 91.94 334 ARG A C 1
ATOM 2679 O O . ARG A 1 334 ? 3.166 8.942 -14.355 1.00 91.94 334 ARG A O 1
ATOM 2686 N N . CYS A 1 335 ? 4.779 7.501 -14.916 1.00 92.56 335 CYS A N 1
ATOM 2687 C CA . CYS A 1 335 ? 5.658 8.525 -15.489 1.00 92.56 335 CYS A CA 1
ATOM 2688 C C . CYS A 1 335 ? 5.191 9.031 -16.866 1.00 92.56 335 CYS A C 1
ATOM 2690 O O . CYS A 1 335 ? 5.650 10.090 -17.307 1.00 92.56 335 CYS A O 1
ATOM 2692 N N . GLY A 1 336 ? 4.330 8.290 -17.574 1.00 91.00 336 GLY A N 1
ATOM 2693 C CA . GLY A 1 336 ? 3.895 8.631 -18.929 1.00 91.00 336 GLY A CA 1
ATOM 2694 C C . GLY A 1 336 ? 5.085 8.878 -19.862 1.00 91.00 336 GLY A C 1
ATOM 2695 O O . GLY A 1 336 ? 6.028 8.090 -19.913 1.00 91.00 336 GLY A O 1
ATOM 2696 N N . ASP A 1 337 ? 5.094 10.011 -20.567 1.00 91.38 337 ASP A N 1
ATOM 2697 C CA . ASP A 1 337 ? 6.170 10.374 -21.501 1.00 91.38 337 ASP A CA 1
ATOM 2698 C C . ASP A 1 337 ? 7.559 10.503 -20.858 1.00 91.38 337 ASP A C 1
ATOM 2700 O O . ASP A 1 337 ? 8.571 10.340 -21.545 1.00 91.38 337 ASP A O 1
ATOM 2704 N N . PHE A 1 338 ? 7.639 10.785 -19.554 1.00 93.81 338 PHE A N 1
ATOM 2705 C CA . PHE A 1 338 ? 8.921 10.917 -18.862 1.00 93.81 338 PHE A CA 1
ATOM 2706 C C . PHE A 1 338 ? 9.680 9.585 -18.767 1.00 93.81 338 PHE A C 1
ATOM 2708 O O . PHE A 1 338 ? 10.910 9.583 -18.704 1.00 93.81 338 PHE A O 1
ATOM 2715 N N . SER A 1 339 ? 8.981 8.449 -18.873 1.00 94.12 339 SER A N 1
ATOM 2716 C CA . SER A 1 339 ? 9.585 7.108 -18.936 1.00 94.12 339 SER A CA 1
ATOM 2717 C C . SER A 1 339 ? 10.650 6.976 -20.041 1.00 94.12 339 SER A C 1
ATOM 2719 O O . SER A 1 339 ? 11.647 6.268 -19.870 1.00 94.12 339 SER A O 1
ATOM 2721 N N . LYS A 1 340 ? 10.517 7.730 -21.142 1.00 93.75 340 LYS A N 1
ATOM 2722 C CA . LYS A 1 340 ? 11.493 7.779 -22.246 1.00 93.75 340 LYS A CA 1
ATOM 2723 C C . LYS A 1 340 ? 12.869 8.259 -21.778 1.00 93.75 340 LYS A C 1
ATOM 2725 O O . LYS A 1 340 ? 13.894 7.754 -22.227 1.00 93.75 340 LYS A O 1
ATOM 2730 N N . VAL A 1 341 ? 12.903 9.208 -20.841 1.00 93.62 341 VAL A N 1
ATOM 2731 C CA . VAL A 1 341 ? 14.151 9.735 -20.261 1.00 93.62 341 VAL A CA 1
ATOM 2732 C C . VAL A 1 341 ? 14.787 8.703 -19.327 1.00 93.62 341 VAL A C 1
ATOM 2734 O O . VAL A 1 341 ? 16.007 8.542 -19.310 1.00 93.62 341 VAL A O 1
ATOM 2737 N N . LEU A 1 342 ? 13.957 7.950 -18.604 1.00 94.75 342 LEU A N 1
ATOM 2738 C CA . LEU A 1 342 ? 14.379 6.932 -17.637 1.00 94.75 342 LEU A CA 1
ATOM 2739 C C . LEU A 1 342 ? 14.773 5.600 -18.300 1.00 94.75 342 LEU A C 1
ATOM 2741 O O . LEU A 1 342 ? 15.391 4.745 -17.671 1.00 94.75 342 LEU A O 1
ATOM 2745 N N . THR A 1 343 ? 14.469 5.427 -19.586 1.00 94.44 343 THR A N 1
ATOM 2746 C CA . THR A 1 343 ? 14.662 4.171 -20.325 1.00 94.44 343 THR A CA 1
ATOM 2747 C C . THR A 1 343 ? 16.089 3.629 -20.221 1.00 94.44 343 THR A C 1
ATOM 2749 O O . THR A 1 343 ? 16.280 2.437 -20.000 1.00 94.44 343 THR A O 1
ATOM 2752 N N . LYS A 1 344 ? 17.106 4.492 -20.347 1.00 94.19 344 LYS A N 1
ATOM 2753 C CA . LYS A 1 344 ? 18.512 4.061 -20.338 1.00 94.19 344 LYS A CA 1
ATOM 2754 C C . LYS A 1 344 ? 18.881 3.342 -19.035 1.00 94.19 344 LYS A C 1
ATOM 2756 O O . LYS A 1 344 ? 19.441 2.252 -19.077 1.00 94.19 344 LYS A O 1
ATOM 2761 N N . GLN A 1 345 ? 18.592 3.966 -17.894 1.00 95.25 345 GLN A N 1
ATOM 2762 C CA . GLN A 1 345 ? 18.915 3.410 -16.576 1.00 95.25 345 GLN A CA 1
ATOM 2763 C C . GLN A 1 345 ? 18.102 2.143 -16.290 1.00 95.25 345 GLN A C 1
ATOM 2765 O O . GLN A 1 345 ? 18.665 1.159 -15.824 1.00 95.25 345 GLN A O 1
ATOM 2770 N N . VAL A 1 346 ? 16.819 2.130 -16.667 1.00 97.00 346 VAL A N 1
ATOM 2771 C CA . VAL A 1 346 ? 15.944 0.961 -16.508 1.00 97.00 346 VAL A CA 1
ATOM 2772 C C . VAL A 1 346 ? 16.468 -0.234 -17.300 1.00 97.00 346 VAL A C 1
ATOM 2774 O O . VAL A 1 346 ? 16.711 -1.287 -16.715 1.00 97.00 346 VAL A O 1
ATOM 2777 N N . ILE A 1 347 ? 16.707 -0.070 -18.606 1.00 96.38 347 ILE A N 1
ATOM 2778 C CA . ILE A 1 347 ? 17.195 -1.157 -19.462 1.00 96.38 347 ILE A CA 1
ATOM 2779 C C . ILE A 1 347 ? 18.506 -1.712 -18.914 1.00 96.38 347 ILE A C 1
ATOM 2781 O O . ILE A 1 347 ? 18.628 -2.923 -18.768 1.00 96.38 347 ILE A O 1
ATOM 2785 N N . TYR A 1 348 ? 19.481 -0.866 -18.574 1.00 96.19 348 TYR A N 1
ATOM 2786 C CA . TYR A 1 348 ? 20.778 -1.371 -18.123 1.00 96.19 348 TYR A CA 1
ATOM 2787 C C . TYR A 1 348 ? 20.719 -2.109 -16.785 1.00 96.19 348 TYR A C 1
ATOM 2789 O O . TYR A 1 348 ? 21.382 -3.141 -16.638 1.00 96.19 348 TYR A O 1
ATOM 2797 N N . THR A 1 349 ? 19.899 -1.652 -15.837 1.00 96.50 349 THR A N 1
ATOM 2798 C CA . THR A 1 349 ? 19.668 -2.400 -14.595 1.00 96.50 349 THR A CA 1
ATOM 2799 C C . THR A 1 349 ? 19.033 -3.757 -14.889 1.00 96.50 349 THR A C 1
ATOM 2801 O O . THR A 1 349 ? 19.524 -4.780 -14.416 1.00 96.50 349 THR A O 1
ATOM 2804 N N . LEU A 1 350 ? 17.996 -3.794 -15.725 1.00 97.38 350 LEU A N 1
ATOM 2805 C CA . LEU A 1 350 ? 17.282 -5.024 -16.061 1.00 97.38 350 LEU A CA 1
ATOM 2806 C C . LEU A 1 350 ? 18.141 -6.026 -16.846 1.00 97.38 350 LEU A C 1
ATOM 2808 O O . LEU A 1 350 ? 18.133 -7.216 -16.536 1.00 97.38 350 LEU A O 1
ATOM 2812 N N . LEU A 1 351 ? 18.944 -5.560 -17.807 1.00 96.75 351 LEU A N 1
ATOM 2813 C CA . LEU A 1 351 ? 19.909 -6.409 -18.510 1.00 96.75 351 LEU A CA 1
ATOM 2814 C C . LEU A 1 351 ? 20.938 -6.995 -17.537 1.00 96.75 351 LEU A C 1
ATOM 2816 O O . LEU A 1 351 ? 21.290 -8.163 -17.658 1.00 96.75 351 LEU A O 1
ATOM 2820 N N . THR A 1 352 ? 21.381 -6.227 -16.539 1.00 95.31 352 THR A N 1
ATOM 2821 C CA . THR A 1 352 ? 22.306 -6.727 -15.509 1.00 95.31 352 THR A CA 1
ATOM 2822 C C . THR A 1 352 ? 21.688 -7.877 -14.709 1.00 95.31 352 THR A C 1
ATOM 2824 O O . THR A 1 352 ? 22.367 -8.870 -14.453 1.00 95.31 352 THR A O 1
ATOM 2827 N N . VAL A 1 353 ? 20.398 -7.786 -14.370 1.00 95.50 353 VAL A N 1
ATOM 2828 C CA . VAL A 1 353 ? 19.661 -8.863 -13.684 1.00 95.50 353 VAL A CA 1
ATOM 2829 C C . VAL A 1 353 ? 19.511 -10.092 -14.585 1.00 95.50 353 VAL A C 1
ATOM 2831 O O . VAL A 1 353 ? 19.810 -11.203 -14.157 1.00 95.50 353 VAL A O 1
ATOM 2834 N N . LEU A 1 354 ? 19.136 -9.913 -15.856 1.00 95.75 354 LEU A N 1
ATOM 2835 C CA . LEU A 1 354 ? 19.031 -11.018 -16.824 1.00 95.75 354 LEU A CA 1
ATOM 2836 C C . LEU A 1 354 ? 20.373 -11.702 -17.120 1.00 95.75 354 LEU A C 1
ATOM 2838 O O . LEU A 1 354 ? 20.417 -12.855 -17.552 1.00 95.75 354 LEU A O 1
ATOM 2842 N N . MET A 1 355 ? 21.482 -11.003 -16.896 1.00 94.25 355 MET A N 1
ATOM 2843 C CA . MET A 1 355 ? 22.824 -11.556 -17.042 1.00 94.25 355 MET A CA 1
ATOM 2844 C C . MET A 1 355 ? 23.262 -12.406 -15.845 1.00 94.25 355 MET A C 1
ATOM 2846 O O . MET A 1 355 ? 24.292 -13.087 -15.948 1.00 94.25 355 MET A O 1
ATOM 2850 N N . ASP A 1 356 ? 22.470 -12.487 -14.777 1.00 92.06 356 ASP A N 1
ATOM 2851 C CA . ASP A 1 356 ? 22.718 -13.392 -13.658 1.00 92.06 356 ASP A CA 1
ATOM 2852 C C . ASP A 1 356 ? 22.615 -14.875 -14.085 1.00 92.06 356 ASP A C 1
ATOM 2854 O O . ASP A 1 356 ? 21.677 -15.251 -14.796 1.00 92.06 356 ASP A O 1
ATOM 2858 N N . PRO A 1 357 ? 23.581 -15.745 -13.729 1.00 89.81 357 PRO A N 1
ATOM 2859 C CA . PRO A 1 357 ? 23.551 -17.155 -14.124 1.00 89.81 357 PRO A CA 1
ATOM 2860 C C . PRO A 1 357 ? 22.337 -17.922 -13.574 1.00 89.81 357 PRO A C 1
ATOM 2862 O O . PRO A 1 357 ? 21.871 -18.856 -14.233 1.00 89.81 357 PRO A O 1
ATOM 2865 N N . TYR A 1 358 ? 21.795 -17.520 -12.422 1.00 89.19 358 TYR A N 1
ATOM 2866 C CA . TYR A 1 358 ? 20.690 -18.201 -11.751 1.00 89.19 358 TYR A CA 1
ATOM 2867 C C . TYR A 1 358 ? 19.308 -17.712 -12.195 1.00 89.19 358 TYR A C 1
ATOM 2869 O O . TYR A 1 358 ? 18.307 -18.345 -11.866 1.00 89.19 358 TYR A O 1
ATOM 2877 N N . ILE A 1 359 ? 19.219 -16.669 -13.027 1.00 90.00 359 ILE A N 1
ATOM 2878 C CA . ILE A 1 359 ? 17.925 -16.143 -13.498 1.00 90.00 359 ILE A CA 1
ATOM 2879 C C . ILE A 1 359 ? 17.087 -17.191 -14.252 1.00 90.00 359 ILE A C 1
ATOM 2881 O O . ILE A 1 359 ? 15.860 -17.130 -14.278 1.00 90.00 359 ILE A O 1
ATOM 2885 N N . SER A 1 360 ? 17.744 -18.202 -14.829 1.00 88.00 360 SER A N 1
ATOM 2886 C CA . SER A 1 360 ? 17.094 -19.327 -15.514 1.00 88.00 360 SER A CA 1
ATOM 2887 C C . SER A 1 360 ? 16.192 -20.174 -14.599 1.00 88.00 360 SER A C 1
ATOM 2889 O O . SER A 1 360 ? 15.298 -20.870 -15.091 1.00 88.00 360 SER A O 1
ATOM 2891 N N . PHE A 1 361 ? 16.377 -20.086 -13.276 1.00 88.69 361 PHE A N 1
ATOM 2892 C CA . PHE A 1 361 ? 15.520 -20.724 -12.275 1.00 88.69 361 PHE A CA 1
ATOM 2893 C C . PHE A 1 361 ? 14.272 -19.899 -11.928 1.00 88.69 361 PHE A C 1
ATOM 2895 O O . PHE A 1 361 ? 13.354 -20.438 -11.314 1.00 88.69 361 PHE A O 1
ATOM 2902 N N . ALA A 1 362 ? 14.187 -18.642 -12.377 1.00 91.38 362 ALA A N 1
ATOM 2903 C CA . ALA A 1 362 ? 13.086 -17.721 -12.100 1.00 91.38 362 ALA A CA 1
ATOM 2904 C C . ALA A 1 362 ? 12.394 -17.238 -13.400 1.00 91.38 362 ALA A C 1
ATOM 2906 O O . ALA A 1 362 ? 12.440 -16.050 -13.728 1.00 91.38 362 ALA A O 1
ATOM 2907 N N . PRO A 1 363 ? 11.723 -18.128 -14.162 1.00 91.31 363 PRO A N 1
ATOM 2908 C CA . PRO A 1 363 ? 11.132 -17.785 -15.463 1.00 91.31 363 PRO A CA 1
ATOM 2909 C C . PRO A 1 363 ? 10.069 -16.677 -15.388 1.00 91.31 363 PRO A C 1
ATOM 2911 O O . PRO A 1 363 ? 9.969 -15.869 -16.309 1.00 91.31 363 PRO A O 1
ATOM 2914 N N . ALA A 1 364 ? 9.321 -16.584 -14.283 1.00 93.31 364 ALA A N 1
ATOM 2915 C CA . ALA A 1 364 ? 8.361 -15.501 -14.067 1.00 93.31 364 ALA A CA 1
ATOM 2916 C C . ALA A 1 364 ? 9.048 -14.124 -14.010 1.00 93.31 364 ALA A C 1
ATOM 2918 O O . ALA A 1 364 ? 8.572 -13.173 -14.627 1.00 93.31 364 ALA A O 1
ATOM 2919 N N . VAL A 1 365 ? 10.205 -14.038 -13.339 1.00 95.25 365 VAL A N 1
ATOM 2920 C CA . VAL A 1 365 ? 11.023 -12.817 -13.278 1.00 95.25 365 VAL A CA 1
ATOM 2921 C C . VAL A 1 365 ? 11.565 -12.482 -14.664 1.00 95.25 365 VAL A C 1
ATOM 2923 O O . VAL A 1 365 ? 11.458 -11.338 -15.094 1.00 95.25 365 VAL A O 1
ATOM 2926 N N . VAL A 1 366 ? 12.077 -13.477 -15.402 1.00 95.62 366 VAL A N 1
ATOM 2927 C CA . VAL A 1 366 ? 12.537 -13.283 -16.788 1.00 95.62 366 VAL A CA 1
ATOM 2928 C C . VAL A 1 366 ? 11.425 -12.679 -17.641 1.00 95.62 366 VAL A C 1
ATOM 2930 O O . VAL A 1 366 ? 11.633 -11.627 -18.238 1.00 95.62 366 VAL A O 1
ATOM 2933 N N . SER A 1 367 ? 10.241 -13.296 -17.661 1.00 95.50 367 SER A N 1
ATOM 2934 C CA . SER A 1 367 ? 9.105 -12.802 -18.445 1.00 95.50 367 SER A CA 1
ATOM 2935 C C . SER A 1 367 ? 8.725 -11.371 -18.059 1.00 95.50 367 SER A C 1
ATOM 2937 O O . SER A 1 367 ? 8.567 -10.520 -18.932 1.00 95.50 367 SER A O 1
ATOM 2939 N N . ALA A 1 368 ? 8.613 -11.077 -16.759 1.00 96.69 368 ALA A N 1
ATOM 2940 C CA . ALA A 1 368 ? 8.278 -9.736 -16.284 1.00 96.69 368 ALA A CA 1
ATOM 2941 C C . ALA A 1 368 ? 9.315 -8.692 -16.735 1.00 96.69 368 ALA A C 1
ATOM 2943 O O . ALA A 1 368 ? 8.953 -7.630 -17.240 1.00 96.69 368 ALA A O 1
ATOM 2944 N N . ILE A 1 369 ? 10.607 -9.013 -16.635 1.00 97.62 369 ILE A N 1
ATOM 2945 C CA . ILE A 1 369 ? 11.679 -8.114 -17.067 1.00 97.62 369 ILE A CA 1
ATOM 2946 C C . ILE A 1 369 ? 11.635 -7.885 -18.583 1.00 97.62 369 ILE A C 1
ATOM 2948 O O . ILE A 1 369 ? 11.770 -6.745 -19.033 1.00 97.62 369 ILE A O 1
ATOM 2952 N N . LEU A 1 370 ? 11.446 -8.942 -19.382 1.00 97.25 370 LEU A N 1
ATOM 2953 C CA . LEU A 1 370 ? 11.368 -8.814 -20.838 1.00 97.25 370 LEU A CA 1
ATOM 2954 C C . LEU A 1 370 ? 10.201 -7.909 -21.252 1.00 97.25 370 LEU A C 1
ATOM 2956 O O . LEU A 1 370 ? 10.392 -7.059 -22.119 1.00 97.25 370 LEU A O 1
ATOM 2960 N N . LEU A 1 371 ? 9.041 -8.025 -20.597 1.00 96.31 371 LEU A N 1
ATOM 2961 C CA . LEU A 1 371 ? 7.890 -7.147 -20.836 1.00 96.31 371 LEU A CA 1
ATOM 2962 C C . LEU A 1 371 ? 8.212 -5.676 -20.539 1.00 96.31 371 LEU A C 1
ATOM 2964 O O . LEU A 1 371 ? 7.928 -4.812 -21.368 1.00 96.31 371 LEU A O 1
ATOM 2968 N N . VAL A 1 372 ? 8.874 -5.382 -19.415 1.00 97.38 372 VAL A N 1
ATOM 2969 C CA . VAL A 1 372 ? 9.276 -4.004 -19.081 1.00 97.38 372 VAL A CA 1
ATOM 2970 C C . VAL A 1 372 ? 10.270 -3.450 -20.107 1.00 97.38 372 VAL A C 1
ATOM 2972 O O . VAL A 1 372 ? 10.126 -2.314 -20.562 1.00 97.38 372 VAL A O 1
ATOM 2975 N N . ILE A 1 373 ? 11.257 -4.246 -20.538 1.00 97.25 373 ILE A N 1
ATOM 2976 C CA . ILE A 1 373 ? 12.197 -3.822 -21.589 1.00 97.25 373 ILE A CA 1
ATOM 2977 C C . ILE A 1 373 ? 11.442 -3.560 -22.899 1.00 97.25 373 ILE A C 1
ATOM 2979 O O . ILE A 1 373 ? 11.713 -2.558 -23.560 1.00 97.25 373 ILE A O 1
ATOM 2983 N N . GLN A 1 374 ? 10.488 -4.413 -23.279 1.00 94.75 374 GLN A N 1
ATOM 2984 C CA . GLN A 1 374 ? 9.674 -4.218 -24.483 1.00 94.75 374 GLN A CA 1
ATOM 2985 C C . GLN A 1 374 ? 8.869 -2.917 -24.421 1.00 94.75 374 GLN A C 1
ATOM 2987 O O . GLN A 1 374 ? 8.870 -2.166 -25.396 1.00 94.75 374 GLN A O 1
ATOM 2992 N N . GLU A 1 375 ? 8.246 -2.612 -23.283 1.00 93.75 375 GLU A N 1
ATOM 2993 C CA . GLU A 1 375 ? 7.499 -1.370 -23.054 1.00 93.75 375 GLU A CA 1
ATOM 2994 C C . GLU A 1 375 ? 8.409 -0.131 -23.163 1.00 93.75 375 GLU A C 1
ATOM 2996 O O . GLU A 1 375 ? 8.101 0.838 -23.872 1.00 93.75 375 GLU A O 1
ATOM 3001 N N . CYS A 1 376 ? 9.599 -0.191 -22.559 1.00 94.38 376 CYS A N 1
ATOM 3002 C CA . CYS A 1 376 ? 10.624 0.838 -22.723 1.00 94.38 376 CYS A CA 1
ATOM 3003 C C . CYS A 1 376 ? 11.065 0.996 -24.189 1.00 94.38 376 CYS A C 1
ATOM 3005 O O . CYS A 1 376 ? 11.249 2.115 -24.661 1.00 94.38 376 CYS A O 1
ATOM 3007 N N . MET A 1 377 ? 11.224 -0.091 -24.945 1.00 92.06 377 MET A N 1
ATOM 3008 C CA . MET A 1 377 ? 11.607 -0.005 -26.358 1.00 92.06 377 MET A CA 1
ATOM 3009 C C . MET A 1 377 ? 10.483 0.565 -27.223 1.00 92.06 377 MET A C 1
ATOM 3011 O O . MET A 1 377 ? 10.746 1.414 -28.073 1.00 92.06 377 MET A O 1
ATOM 3015 N N . ALA A 1 378 ? 9.244 0.123 -27.009 1.00 90.56 378 ALA A N 1
ATOM 3016 C CA . ALA A 1 378 ? 8.081 0.539 -27.788 1.00 90.56 378 ALA A CA 1
ATOM 3017 C C . ALA A 1 378 ? 7.780 2.037 -27.636 1.00 90.56 378 ALA A C 1
ATOM 3019 O O . ALA A 1 378 ? 7.358 2.687 -28.591 1.00 90.56 378 ALA A O 1
ATOM 3020 N N . SER A 1 379 ? 8.052 2.605 -26.459 1.00 88.25 379 SER A N 1
ATOM 3021 C CA . SER A 1 379 ? 7.897 4.040 -26.199 1.00 88.25 379 SER A CA 1
ATOM 3022 C C . SER A 1 379 ? 9.000 4.910 -26.825 1.00 88.25 379 SER A C 1
ATOM 3024 O O . SER A 1 379 ? 8.860 6.134 -26.870 1.00 88.25 379 SER A O 1
ATOM 3026 N N . ASN A 1 380 ? 10.083 4.321 -27.345 1.00 88.56 380 ASN A N 1
ATOM 3027 C CA . ASN A 1 380 ? 11.225 5.041 -27.906 1.00 88.56 380 ASN A CA 1
ATOM 3028 C C . ASN A 1 380 ? 11.255 5.037 -29.444 1.00 88.56 380 ASN A C 1
ATOM 3030 O O . ASN A 1 380 ? 10.804 4.110 -30.115 1.00 88.56 380 ASN A O 1
ATOM 3034 N N . SER A 1 381 ? 11.853 6.082 -30.030 1.00 87.81 381 SER A N 1
ATOM 3035 C CA . SER A 1 381 ? 12.053 6.161 -31.483 1.00 87.81 381 SER A CA 1
ATOM 3036 C C . SER A 1 381 ? 13.014 5.072 -31.982 1.00 87.81 381 SER A C 1
ATOM 3038 O O . SER A 1 381 ? 13.862 4.578 -31.236 1.00 87.81 381 SER A O 1
ATOM 3040 N N . ALA A 1 382 ? 12.929 4.714 -33.269 1.00 85.88 382 ALA A N 1
ATOM 3041 C CA . ALA A 1 382 ? 13.848 3.749 -33.888 1.00 85.88 382 ALA A CA 1
ATOM 3042 C C . ALA A 1 382 ? 15.327 4.123 -33.677 1.00 85.88 382 ALA A C 1
ATOM 3044 O O . ALA A 1 382 ? 16.140 3.271 -33.334 1.00 85.88 382 ALA A O 1
ATOM 3045 N N . GLU A 1 383 ? 15.659 5.409 -33.784 1.00 85.12 383 GLU A N 1
ATOM 3046 C CA . GLU A 1 383 ? 17.029 5.886 -33.596 1.00 85.12 383 GLU A CA 1
ATOM 3047 C C . GLU A 1 383 ? 17.511 5.751 -32.142 1.00 85.12 383 GLU A C 1
ATOM 3049 O O . GLU A 1 383 ? 18.656 5.373 -31.897 1.00 85.12 383 GLU A O 1
ATOM 3054 N N . SER A 1 384 ? 16.631 5.984 -31.161 1.00 85.94 384 SER A N 1
ATOM 3055 C CA . SER A 1 384 ? 16.948 5.738 -29.749 1.00 85.94 384 SER A CA 1
ATOM 3056 C C . SER A 1 384 ? 17.144 4.247 -29.462 1.00 85.94 384 SER A C 1
ATOM 3058 O O . SER A 1 384 ? 18.064 3.897 -28.724 1.00 85.94 384 SER A O 1
ATOM 3060 N N . ARG A 1 385 ? 16.340 3.364 -30.075 1.00 89.25 385 ARG A N 1
ATOM 3061 C CA . ARG A 1 385 ? 16.440 1.902 -29.899 1.00 89.25 385 ARG A CA 1
ATOM 3062 C C . ARG A 1 385 ? 17.785 1.339 -30.360 1.00 89.25 385 ARG A C 1
ATOM 3064 O O . ARG A 1 385 ? 18.344 0.479 -29.681 1.00 89.25 385 ARG A O 1
ATOM 3071 N N . LYS A 1 386 ? 18.361 1.871 -31.445 1.00 88.19 386 LYS A N 1
ATOM 3072 C CA . LYS A 1 386 ? 19.679 1.443 -31.960 1.00 88.19 386 LYS A CA 1
ATOM 3073 C C . LYS A 1 386 ? 20.802 1.562 -30.931 1.00 88.19 386 LYS A C 1
ATOM 3075 O O . LYS A 1 386 ? 21.748 0.780 -30.975 1.00 88.19 386 LYS A O 1
ATOM 3080 N N . ARG A 1 387 ? 20.692 2.497 -29.980 1.00 90.94 387 ARG A N 1
ATOM 3081 C CA . ARG A 1 387 ? 21.690 2.696 -28.914 1.00 90.94 387 ARG A CA 1
ATOM 3082 C C . ARG A 1 387 ? 21.822 1.486 -27.993 1.00 90.94 387 ARG A C 1
ATOM 3084 O O . ARG A 1 387 ? 22.885 1.289 -27.425 1.00 90.94 387 ARG A O 1
ATOM 3091 N N . PHE A 1 388 ? 20.769 0.680 -27.876 1.00 93.19 388 PHE A N 1
ATOM 3092 C CA . PHE A 1 388 ? 20.731 -0.503 -27.018 1.00 93.19 388 PHE A CA 1
ATOM 3093 C C . PHE A 1 388 ? 20.987 -1.807 -27.783 1.00 93.19 388 PHE A C 1
ATOM 3095 O O . PHE A 1 388 ? 20.975 -2.880 -27.184 1.00 93.19 388 PHE A O 1
ATOM 3102 N N . LYS A 1 389 ? 21.205 -1.741 -29.106 1.00 92.88 389 LYS A N 1
ATOM 3103 C CA . LYS A 1 389 ? 21.226 -2.911 -29.993 1.00 92.88 389 LYS A CA 1
ATOM 3104 C C . LYS A 1 389 ? 22.192 -3.995 -29.526 1.00 92.88 389 LYS A C 1
ATOM 3106 O O . LYS A 1 389 ? 21.788 -5.139 -29.356 1.00 92.88 389 LYS A O 1
ATOM 3111 N N . TYR A 1 390 ? 23.460 -3.648 -29.325 1.00 94.62 390 TYR A N 1
ATOM 3112 C CA . TYR A 1 390 ? 24.483 -4.641 -28.998 1.00 94.62 390 TYR A CA 1
ATOM 3113 C C . TYR A 1 390 ? 24.292 -5.239 -27.602 1.00 94.62 390 TYR A C 1
ATOM 3115 O O . TYR A 1 390 ? 24.413 -6.453 -27.445 1.00 94.62 390 TYR A O 1
ATOM 3123 N N . ASP A 1 391 ? 23.920 -4.412 -26.624 1.00 95.38 391 ASP A N 1
ATOM 3124 C CA . ASP A 1 391 ? 23.701 -4.847 -25.243 1.00 95.38 391 ASP A CA 1
ATOM 3125 C C . ASP A 1 391 ? 22.506 -5.807 -25.144 1.00 95.38 391 ASP A C 1
ATOM 3127 O O . ASP A 1 391 ? 22.598 -6.870 -24.526 1.00 95.38 391 ASP A O 1
ATOM 3131 N N . VAL A 1 392 ? 21.399 -5.477 -25.820 1.00 95.44 392 VAL A N 1
ATOM 3132 C CA . VAL A 1 392 ? 20.190 -6.313 -25.851 1.00 95.44 392 VAL A CA 1
ATOM 3133 C C . VAL A 1 392 ? 20.452 -7.615 -26.597 1.00 95.44 392 VAL A C 1
ATOM 3135 O O . VAL A 1 392 ? 20.161 -8.679 -26.059 1.00 95.44 392 VAL A O 1
ATOM 3138 N N . LEU A 1 393 ? 21.040 -7.571 -27.798 1.00 95.25 393 LEU A N 1
ATOM 3139 C CA . LEU A 1 393 ? 21.331 -8.787 -28.568 1.00 95.25 393 LEU A CA 1
ATOM 3140 C C . LEU A 1 393 ? 22.286 -9.724 -27.817 1.00 95.25 393 LEU A C 1
ATOM 3142 O O . LEU A 1 393 ? 22.054 -10.934 -27.779 1.00 95.25 393 LEU A O 1
ATOM 3146 N N . GLY A 1 394 ? 23.328 -9.172 -27.189 1.00 95.69 394 GLY A N 1
ATOM 3147 C CA . GLY A 1 394 ? 24.268 -9.941 -26.376 1.00 95.69 394 GLY A CA 1
ATOM 3148 C C . GLY A 1 394 ? 23.582 -10.618 -25.189 1.00 95.69 394 GLY A C 1
ATOM 3149 O O . GLY A 1 394 ? 23.737 -11.826 -24.992 1.00 95.69 394 GLY A O 1
ATOM 3150 N N . CYS A 1 395 ? 22.771 -9.865 -24.441 1.00 96.62 395 CYS A N 1
ATOM 3151 C CA . CYS A 1 395 ? 22.024 -10.391 -23.302 1.00 96.62 395 CYS A CA 1
ATOM 3152 C C . CYS A 1 395 ? 21.016 -11.472 -23.721 1.00 96.62 395 CYS A C 1
ATOM 3154 O O . CYS A 1 395 ? 21.020 -12.562 -23.149 1.00 96.62 395 CYS A O 1
ATOM 3156 N N . MET A 1 396 ? 20.215 -11.227 -24.764 1.00 96.06 396 MET A N 1
ATOM 3157 C CA . MET A 1 396 ? 19.229 -12.189 -25.271 1.00 96.06 396 MET A CA 1
ATOM 3158 C C . MET A 1 396 ? 19.881 -13.489 -25.754 1.00 96.06 396 MET A C 1
ATOM 3160 O O . MET A 1 396 ? 19.369 -14.573 -25.476 1.00 96.06 396 MET A O 1
ATOM 3164 N N . GLY A 1 397 ? 21.034 -13.410 -26.429 1.00 93.75 397 GLY A N 1
ATOM 3165 C CA . GLY A 1 397 ? 21.775 -14.594 -26.869 1.00 93.75 397 GLY A CA 1
ATOM 3166 C C . GLY A 1 397 ? 22.276 -15.453 -25.702 1.00 93.75 397 GLY A C 1
ATOM 3167 O O . GLY A 1 397 ? 22.179 -16.682 -25.745 1.00 93.75 397 GLY A O 1
ATOM 3168 N N . ILE A 1 398 ? 22.773 -14.816 -24.638 1.00 94.00 398 ILE A N 1
ATOM 3169 C CA . ILE A 1 398 ? 23.215 -15.505 -23.416 1.00 94.00 398 ILE A CA 1
ATOM 3170 C C . ILE A 1 398 ? 22.019 -16.100 -22.668 1.00 94.00 398 ILE A C 1
ATOM 3172 O O . ILE A 1 398 ? 22.067 -17.269 -22.277 1.00 94.00 398 ILE A O 1
ATOM 3176 N N . LEU A 1 399 ? 20.940 -15.331 -22.508 1.00 93.50 399 LEU A N 1
ATOM 3177 C CA . LEU A 1 399 ? 19.712 -15.764 -21.848 1.00 93.50 399 LEU A CA 1
ATOM 3178 C C . LEU A 1 399 ? 19.095 -16.978 -22.555 1.00 93.50 399 LEU A C 1
ATOM 3180 O O . LEU A 1 399 ? 18.829 -17.986 -21.903 1.00 93.50 399 LEU A O 1
ATOM 3184 N N . LYS A 1 400 ? 18.958 -16.931 -23.889 1.00 91.38 400 LYS A N 1
ATOM 3185 C CA . LYS A 1 400 ? 18.430 -18.045 -24.694 1.00 91.38 400 LYS A CA 1
ATOM 3186 C C . LYS A 1 400 ? 19.249 -19.319 -24.486 1.00 91.38 400 LYS A C 1
ATOM 3188 O O . LYS A 1 400 ? 18.675 -20.366 -24.203 1.00 91.38 400 LYS A O 1
ATOM 3193 N N . ARG A 1 401 ? 20.584 -19.227 -24.530 1.00 90.19 401 ARG A N 1
ATOM 3194 C CA . ARG A 1 401 ? 21.473 -20.376 -24.280 1.00 90.19 401 ARG A CA 1
ATOM 3195 C C . ARG A 1 401 ? 21.282 -20.963 -22.879 1.00 90.19 401 ARG A C 1
ATOM 3197 O O . ARG A 1 401 ? 21.247 -22.178 -22.727 1.00 90.19 401 ARG A O 1
ATOM 3204 N N . ARG A 1 402 ? 21.166 -20.116 -21.852 1.00 89.62 402 ARG A N 1
ATOM 3205 C CA . ARG A 1 402 ? 20.974 -20.571 -20.464 1.00 89.62 402 ARG A CA 1
ATOM 3206 C C . ARG A 1 402 ? 19.640 -21.279 -20.270 1.00 89.62 402 ARG A C 1
ATOM 3208 O O . ARG A 1 402 ? 19.606 -22.314 -19.618 1.00 89.62 402 ARG A O 1
ATOM 3215 N N . LEU A 1 403 ? 18.568 -20.744 -20.850 1.00 86.44 403 LEU A N 1
ATOM 3216 C CA . LEU A 1 403 ? 17.243 -21.350 -20.750 1.00 86.44 403 LEU A CA 1
ATOM 3217 C C . LEU A 1 403 ? 17.152 -22.670 -21.535 1.00 86.44 403 LEU A C 1
ATOM 3219 O O . LEU A 1 403 ? 16.542 -23.611 -21.046 1.00 86.44 403 LEU A O 1
ATOM 3223 N N . GLN A 1 404 ? 17.800 -22.772 -22.702 1.00 85.00 404 GLN A N 1
ATOM 3224 C CA . GLN A 1 404 ? 17.850 -24.004 -23.509 1.00 85.00 404 GLN A CA 1
ATOM 3225 C C . GLN A 1 404 ? 18.637 -25.141 -22.850 1.00 85.00 404 GLN A C 1
ATOM 3227 O O . GLN A 1 404 ? 18.325 -26.306 -23.066 1.00 85.00 404 GLN A O 1
ATOM 3232 N N . ASN A 1 405 ? 19.653 -24.814 -22.050 1.00 79.94 405 ASN A N 1
ATOM 3233 C CA . ASN A 1 405 ? 20.441 -25.808 -21.322 1.00 79.94 405 ASN A CA 1
ATOM 3234 C C . ASN A 1 405 ? 19.691 -26.412 -20.118 1.00 79.94 405 ASN A C 1
ATOM 3236 O O . ASN A 1 405 ? 20.233 -27.288 -19.447 1.00 79.94 405 ASN A O 1
ATOM 3240 N N . ARG A 1 406 ? 18.472 -25.948 -19.813 1.00 75.12 406 ARG A N 1
ATOM 3241 C CA . ARG A 1 406 ? 17.618 -26.522 -18.771 1.00 75.12 406 ARG A CA 1
ATOM 3242 C C . ARG A 1 406 ? 16.879 -27.734 -19.348 1.00 75.12 406 ARG A C 1
ATOM 3244 O O . ARG A 1 406 ? 16.313 -27.649 -20.428 1.00 75.12 406 ARG A O 1
ATOM 3251 N N . GLU A 1 407 ? 16.819 -28.841 -18.607 1.00 56.41 407 GLU A N 1
ATOM 3252 C CA . GLU A 1 407 ? 16.122 -30.083 -19.012 1.00 56.41 407 GLU A CA 1
ATOM 3253 C C . GLU A 1 407 ? 14.596 -29.924 -19.212 1.00 56.41 407 GLU A C 1
ATOM 3255 O O . GLU A 1 407 ? 13.927 -30.850 -19.662 1.00 56.41 407 GLU A O 1
ATOM 3260 N N . ASN A 1 408 ? 14.045 -28.738 -18.933 1.00 56.09 408 ASN A N 1
ATOM 3261 C CA . ASN A 1 408 ? 12.660 -28.376 -19.206 1.00 56.09 408 ASN A CA 1
ATOM 3262 C C . ASN A 1 408 ? 12.613 -27.470 -20.438 1.00 56.09 408 ASN A C 1
ATOM 3264 O O . ASN A 1 408 ? 13.289 -26.441 -20.458 1.00 56.09 408 ASN A O 1
ATOM 3268 N N . HIS A 1 409 ? 11.800 -27.843 -21.432 1.00 58.72 409 HIS A N 1
ATOM 3269 C CA . HIS A 1 409 ? 11.551 -27.056 -22.640 1.00 58.72 409 HIS A CA 1
ATOM 3270 C C . HIS A 1 409 ? 11.413 -25.559 -22.328 1.00 58.72 409 HIS A C 1
ATOM 3272 O O . HIS A 1 409 ? 10.690 -25.173 -21.407 1.00 58.72 409 HIS A O 1
ATOM 3278 N N . LEU A 1 410 ? 12.120 -24.733 -23.107 1.00 66.12 410 LEU A N 1
ATOM 3279 C CA . LEU A 1 410 ? 11.986 -23.280 -23.084 1.00 66.12 410 LEU A CA 1
ATOM 3280 C C . LEU A 1 410 ? 10.499 -22.924 -23.179 1.00 66.12 410 LEU A C 1
ATOM 3282 O O . LEU A 1 410 ? 9.813 -23.383 -24.092 1.00 66.12 410 LEU A O 1
ATOM 3286 N N . ASP A 1 411 ? 10.007 -22.130 -22.229 1.00 79.81 411 ASP A N 1
ATOM 3287 C CA . ASP A 1 411 ? 8.640 -21.625 -22.282 1.00 79.81 411 ASP A CA 1
ATOM 3288 C C . ASP A 1 411 ? 8.466 -20.837 -23.588 1.00 79.81 411 ASP A C 1
ATOM 3290 O O . ASP A 1 411 ? 9.163 -19.842 -23.819 1.00 79.81 411 ASP A O 1
ATOM 3294 N N . ALA A 1 412 ? 7.556 -21.300 -24.450 1.00 81.69 412 ALA A N 1
ATOM 3295 C CA . ALA A 1 412 ? 7.294 -20.705 -25.757 1.00 81.69 412 ALA A CA 1
ATOM 3296 C C . ALA A 1 412 ? 6.940 -19.211 -25.648 1.00 81.69 412 ALA A C 1
ATOM 3298 O O . ALA A 1 412 ? 7.239 -18.435 -26.556 1.00 81.69 412 ALA A O 1
ATOM 3299 N N . ASN A 1 413 ? 6.360 -18.790 -24.519 1.00 87.38 413 ASN A N 1
ATOM 3300 C CA . ASN A 1 413 ? 6.082 -17.386 -24.246 1.00 87.38 413 ASN A CA 1
ATOM 3301 C C . ASN A 1 413 ? 7.375 -16.564 -24.098 1.00 87.38 413 ASN A C 1
ATOM 3303 O O . ASN A 1 413 ? 7.517 -15.507 -24.712 1.00 87.38 413 ASN A O 1
ATOM 3307 N N . ILE A 1 414 ? 8.353 -17.070 -23.340 1.00 90.06 414 ILE A N 1
ATOM 3308 C CA . ILE A 1 414 ? 9.644 -16.393 -23.141 1.00 90.06 414 ILE A CA 1
ATOM 3309 C C . ILE A 1 414 ? 10.430 -16.353 -24.455 1.00 90.06 414 ILE A C 1
ATOM 3311 O O . ILE A 1 414 ? 11.048 -15.336 -24.770 1.00 90.06 414 ILE A O 1
ATOM 3315 N N . GLU A 1 415 ? 10.386 -17.423 -25.252 1.00 90.62 415 GLU A N 1
ATOM 3316 C CA . GLU A 1 415 ? 11.017 -17.423 -26.575 1.00 90.62 415 GLU A CA 1
ATOM 3317 C C . GLU A 1 415 ? 10.423 -16.342 -27.484 1.00 90.62 415 GLU A C 1
ATOM 3319 O O . GLU A 1 415 ? 11.171 -15.529 -28.034 1.00 90.62 415 GLU A O 1
ATOM 3324 N N . GLY A 1 416 ? 9.091 -16.259 -27.559 1.00 91.56 416 GLY A N 1
ATOM 3325 C CA . GLY A 1 416 ? 8.404 -15.214 -28.317 1.00 91.56 416 GLY A CA 1
ATOM 3326 C C . GLY A 1 416 ? 8.765 -13.804 -27.838 1.00 91.56 416 GLY A C 1
ATOM 3327 O O . GLY A 1 416 ? 9.020 -12.915 -28.650 1.00 91.56 416 GLY A O 1
ATOM 3328 N N . GLN A 1 417 ? 8.873 -13.589 -26.524 1.00 93.94 417 GLN A N 1
ATOM 3329 C CA . GLN A 1 417 ? 9.288 -12.298 -25.966 1.00 93.94 417 GLN A CA 1
ATOM 3330 C C . GLN A 1 417 ? 10.731 -11.920 -26.341 1.00 93.94 417 GLN A C 1
ATOM 3332 O O . GLN A 1 417 ? 11.005 -10.755 -26.657 1.00 93.94 417 GLN A O 1
ATOM 3337 N N . ILE A 1 418 ? 11.653 -12.888 -26.330 1.00 94.12 418 ILE A N 1
ATOM 3338 C CA . ILE A 1 418 ? 13.039 -12.681 -26.767 1.00 94.12 418 ILE A CA 1
ATOM 3339 C C . ILE A 1 418 ? 13.068 -12.284 -28.248 1.00 94.12 418 ILE A C 1
ATOM 3341 O O . ILE A 1 418 ? 13.743 -11.320 -28.613 1.00 94.12 418 ILE A O 1
ATOM 3345 N N . GLU A 1 419 ? 12.315 -12.979 -29.101 1.00 93.31 419 GLU A N 1
ATOM 3346 C CA . GLU A 1 419 ? 12.252 -12.684 -30.537 1.00 93.31 419 GLU A CA 1
ATOM 3347 C C . GLU A 1 419 ? 11.693 -11.287 -30.822 1.00 93.31 419 GLU A C 1
ATOM 3349 O O . GLU A 1 419 ? 12.263 -10.547 -31.628 1.00 93.31 419 GLU A O 1
ATOM 3354 N N . VAL A 1 420 ? 10.637 -10.876 -30.112 1.00 93.31 420 VAL A N 1
ATOM 3355 C CA . VAL A 1 420 ? 10.087 -9.513 -30.203 1.00 93.31 420 VAL A CA 1
ATOM 3356 C C . VAL A 1 420 ? 11.158 -8.467 -29.882 1.00 93.31 420 VAL A C 1
ATOM 3358 O O . VAL A 1 420 ? 11.304 -7.491 -30.620 1.00 93.31 420 VAL A O 1
ATOM 3361 N N . LEU A 1 421 ? 11.953 -8.668 -28.827 1.00 92.62 421 LEU A N 1
ATOM 3362 C CA . LEU A 1 421 ? 13.023 -7.735 -28.457 1.00 92.62 421 LEU A CA 1
ATOM 3363 C C . LEU A 1 421 ? 14.149 -7.683 -29.489 1.00 92.62 421 LEU A C 1
ATOM 3365 O O . LEU A 1 421 ? 14.596 -6.591 -29.846 1.00 92.62 421 LEU A O 1
ATOM 3369 N N . VAL A 1 422 ? 14.582 -8.841 -29.990 1.00 92.12 422 VAL A N 1
ATOM 3370 C CA . VAL A 1 422 ? 15.601 -8.941 -31.045 1.00 92.12 422 VAL A CA 1
ATOM 3371 C C . VAL A 1 422 ? 15.144 -8.200 -32.303 1.00 92.12 422 VAL A C 1
ATOM 3373 O O . VAL A 1 422 ? 15.914 -7.431 -32.880 1.00 92.12 422 VAL A O 1
ATOM 3376 N N . ASN A 1 423 ? 13.882 -8.365 -32.700 1.00 90.44 423 ASN A N 1
ATOM 3377 C CA . ASN A 1 423 ? 13.311 -7.667 -33.848 1.00 90.44 423 ASN A CA 1
ATOM 3378 C C . ASN A 1 423 ? 13.218 -6.154 -33.608 1.00 90.44 423 ASN A C 1
ATOM 3380 O O . ASN A 1 423 ? 13.568 -5.375 -34.492 1.00 90.44 423 ASN A O 1
ATOM 3384 N N . CYS A 1 424 ? 12.839 -5.722 -32.402 1.00 87.88 424 CYS A N 1
ATOM 3385 C CA . CYS A 1 424 ? 12.732 -4.306 -32.042 1.00 87.88 424 CYS A CA 1
ATOM 3386 C C . CYS A 1 424 ? 14.043 -3.515 -32.179 1.00 87.88 424 CYS A C 1
ATOM 3388 O O . CYS A 1 424 ? 13.985 -2.315 -32.450 1.00 87.88 424 CYS A O 1
ATOM 3390 N N . VAL A 1 425 ? 15.205 -4.151 -31.987 1.00 88.44 425 VAL A N 1
ATOM 3391 C CA . VAL A 1 425 ? 16.526 -3.492 -32.067 1.00 88.44 425 VAL A CA 1
ATOM 3392 C C . VAL A 1 425 ? 17.256 -3.708 -33.400 1.00 88.44 425 VAL A C 1
ATOM 3394 O O . VAL A 1 425 ? 18.325 -3.134 -33.615 1.00 88.44 425 VAL A O 1
ATOM 3397 N N . ASN A 1 426 ? 16.700 -4.530 -34.294 1.00 83.56 426 ASN A N 1
ATOM 3398 C CA . ASN A 1 426 ? 17.264 -4.813 -35.619 1.00 83.56 426 ASN A CA 1
ATOM 3399 C C . ASN A 1 426 ? 16.689 -3.944 -36.753 1.00 83.56 426 ASN A C 1
ATOM 3401 O O . ASN A 1 426 ? 17.157 -4.072 -37.884 1.00 83.56 426 ASN A O 1
ATOM 3405 N N . ILE A 1 427 ? 15.741 -3.052 -36.440 1.00 65.38 427 ILE A N 1
ATOM 3406 C CA . ILE A 1 427 ? 15.217 -1.982 -37.314 1.00 65.38 427 ILE A CA 1
ATOM 3407 C C . ILE A 1 427 ? 16.254 -0.859 -37.439 1.00 65.38 427 ILE A C 1
ATOM 3409 O O . ILE A 1 427 ? 16.463 -0.359 -38.566 1.00 65.38 427 ILE A O 1
#

Secondary structure (DSSP, 8-state):
-PPP----------HHHHHHHHHHHHHHSS-----GGGS-HHHHHHHHHHHHHHHHHHHHHHHH--TT---HHHHHHHHTT---TT---TT--HHHHHHHHHHHHHHTTSHHHHHHHHHHHHHHHHHHHHHHHHTT---SB-TTSPBP-S---TT----THHHHHHHHHHHHHHHHHGGGHHHHHHHHHHS-HHHHHHHHHHHHHHHHT-S-HHHHHHHHHHHHHHHHHHHHHS-GGG-HHHHHT-HHHHHHHHTTGGG--TTTS-HHHHHHHHHHHHHHHHHHHHHH---HHHHHHHHHHHIIIIIHHHHHHSTT-HHHHHHHHHHHHHHHHHHGGGHHHHHHHHHHHHHHHHTSGGGGG-HHHHHHHHHHHHHHHHTS-HHHHHTTHHHHHHHHHHHHHHHHTSSS---HHHHHHHHHHHHHH--

Sequence (427 aa):
MPLPGAPLHMTTLNQVQLDELHLLEKKLVRKWVFWEEEDDITVIAEQNEIRKQCDSIVEQIDQCIDNNHASEKLVLFMGRFYLEDKSLAPWTSTKSKNISTRFFQRIVADANMKEKCESFIVDKIHNTLQEMKSANLSSEVNSSGYKKTSKLKIGGKLIGSTYTKMLDKMEKFKNDHLTELGHLHFLIEKTDMEKNWRYILPLLLALLDDTDVLVKREAALLLDMICLKLAIIEPIPANIIIKSQTMPLFKTAIQPLLLALPSLTPETKSVEILLPAYKAIFDLFQVSITDKLEFYNSMSALLNDTLLPSIGKCKDYAQVSLELTLILQEFLQRCGDFSKVLTKQVIYTLLTVLMDPYISFAPAVVSAILLVIQECMASNSAESRKRFKYDVLGCMGILKRRLQNRENHLDANIEGQIEVLVNCVNI

Organism: NCBI:txid763406